Protein AF-A0A212C9Z6-F1 (afdb_monomer_lite)

Structure (mmCIF, N/CA/C/O backbone):
data_AF-A0A212C9Z6-F1
#
_entry.id   AF-A0A212C9Z6-F1
#
loop_
_atom_site.group_PDB
_atom_site.id
_atom_site.type_symbol
_atom_site.label_atom_id
_atom_site.label_alt_id
_atom_site.label_comp_id
_atom_site.label_asym_id
_atom_site.label_entity_id
_atom_site.label_seq_id
_atom_site.pdbx_PDB_ins_code
_atom_site.Cartn_x
_atom_site.Cartn_y
_atom_site.Cartn_z
_atom_site.occupancy
_atom_site.B_iso_or_equiv
_atom_site.auth_seq_id
_atom_site.auth_comp_id
_atom_site.auth_asym_id
_atom_site.auth_atom_id
_atom_site.pdbx_PDB_model_num
ATOM 1 N N . LEU A 1 1 ? 1.674 -27.311 -41.960 1.00 79.38 1 LEU A N 1
ATOM 2 C CA . LEU A 1 1 ? 1.313 -26.179 -42.839 1.00 79.38 1 LEU A CA 1
ATOM 3 C C . LEU A 1 1 ? 2.500 -25.799 -43.716 1.00 79.38 1 LEU A C 1
ATOM 5 O O . LEU A 1 1 ? 2.508 -26.236 -44.848 1.00 79.38 1 LEU A O 1
ATOM 9 N N . PHE A 1 2 ? 3.551 -25.165 -43.185 1.00 82.62 2 PHE A N 1
ATOM 10 C CA . PHE A 1 2 ? 4.764 -24.828 -43.956 1.00 82.62 2 PHE A CA 1
ATOM 11 C C . PHE A 1 2 ? 5.409 -26.027 -44.677 1.00 82.62 2 PHE A C 1
ATOM 13 O O . PHE A 1 2 ? 5.667 -25.944 -45.867 1.00 82.62 2 PHE A O 1
ATOM 20 N N . VAL A 1 3 ? 5.537 -27.182 -44.009 1.00 85.12 3 VAL A N 1
ATOM 21 C CA . VAL A 1 3 ? 6.020 -28.428 -44.647 1.00 85.12 3 VAL A CA 1
ATOM 22 C C . VAL A 1 3 ? 5.117 -28.894 -45.799 1.00 85.12 3 VAL A C 1
ATOM 24 O O . VAL A 1 3 ? 5.617 -29.392 -46.799 1.00 85.12 3 VAL A O 1
ATOM 27 N N . LYS A 1 4 ? 3.792 -28.720 -45.669 1.00 84.00 4 LYS A N 1
ATOM 28 C CA . LYS A 1 4 ? 2.807 -29.126 -46.688 1.00 84.00 4 LYS A CA 1
ATOM 29 C C . LYS A 1 4 ? 2.901 -28.240 -47.935 1.00 84.00 4 LYS A C 1
ATOM 31 O O . LYS A 1 4 ? 2.765 -28.744 -49.035 1.00 84.00 4 LYS A O 1
ATOM 36 N N . GLU A 1 5 ? 3.180 -26.954 -47.741 1.00 85.06 5 GLU A N 1
ATOM 37 C CA . GLU A 1 5 ? 3.330 -25.957 -48.808 1.00 85.06 5 GLU A CA 1
ATOM 38 C C . GLU A 1 5 ? 4.800 -25.782 -49.249 1.00 85.06 5 GLU A C 1
ATOM 40 O O . GLU A 1 5 ? 5.155 -24.780 -49.859 1.00 85.06 5 GLU A O 1
ATOM 45 N N . HIS A 1 6 ? 5.677 -26.741 -48.920 1.00 88.75 6 HIS A N 1
ATOM 46 C CA . HIS A 1 6 ? 7.094 -26.755 -49.314 1.00 88.75 6 HIS A CA 1
ATOM 47 C C . HIS A 1 6 ? 7.888 -25.488 -48.939 1.00 88.75 6 HIS A C 1
ATOM 49 O O . HIS A 1 6 ? 8.771 -25.037 -49.669 1.00 88.75 6 HIS A O 1
ATOM 55 N N . HIS A 1 7 ? 7.605 -24.921 -47.767 1.00 84.19 7 HIS A N 1
ATOM 56 C CA . HIS A 1 7 ? 8.342 -23.793 -47.206 1.00 84.19 7 HIS A CA 1
ATOM 57 C C . HIS A 1 7 ? 9.108 -24.204 -45.949 1.00 84.19 7 HIS A C 1
ATOM 59 O O . HIS A 1 7 ? 8.575 -24.886 -45.069 1.00 84.19 7 HIS A O 1
ATOM 65 N N . GLU A 1 8 ? 10.358 -23.752 -45.831 1.00 84.19 8 GLU A N 1
ATOM 66 C CA . GLU A 1 8 ? 11.135 -23.963 -44.614 1.00 84.19 8 GLU A CA 1
ATOM 67 C C . GLU A 1 8 ? 10.661 -23.014 -43.513 1.00 84.19 8 GLU A C 1
ATOM 69 O O . GLU A 1 8 ? 10.331 -21.856 -43.774 1.00 84.19 8 GLU A O 1
ATOM 74 N N . LEU A 1 9 ? 10.655 -23.491 -42.270 1.00 85.56 9 LEU A N 1
ATOM 75 C CA . LEU A 1 9 ? 10.367 -22.692 -41.083 1.00 85.56 9 LEU A CA 1
ATOM 76 C C . LEU A 1 9 ? 11.365 -23.075 -39.991 1.00 85.56 9 LEU A C 1
ATOM 78 O O . LEU A 1 9 ? 11.493 -24.253 -39.658 1.00 85.56 9 LEU A O 1
ATOM 82 N N . ARG A 1 10 ? 12.073 -22.093 -39.435 1.00 83.12 10 ARG A N 1
ATOM 83 C CA . ARG A 1 10 ? 13.095 -22.302 -38.400 1.00 83.12 10 ARG A CA 1
ATOM 84 C C . ARG A 1 10 ? 12.921 -21.299 -37.267 1.00 83.12 10 ARG A C 1
ATOM 86 O O . ARG A 1 10 ? 12.454 -20.189 -37.501 1.00 83.12 10 ARG A O 1
ATOM 93 N N . ILE A 1 11 ? 13.321 -21.678 -36.056 1.00 82.56 11 ILE A N 1
ATOM 94 C CA . ILE A 1 11 ? 13.459 -20.730 -34.942 1.00 82.56 11 ILE A CA 1
ATOM 95 C C . ILE A 1 11 ? 14.662 -19.830 -35.239 1.00 82.56 11 ILE A C 1
ATOM 97 O O . ILE A 1 11 ? 15.702 -20.313 -35.689 1.00 82.56 11 ILE A O 1
ATOM 101 N N . ALA A 1 12 ? 14.516 -18.530 -35.005 1.00 79.94 12 ALA A N 1
ATOM 102 C CA . ALA A 1 12 ? 15.535 -17.529 -35.281 1.00 79.94 12 ALA A CA 1
ATOM 103 C C . ALA A 1 12 ? 15.715 -16.559 -34.101 1.00 79.94 12 ALA A C 1
ATOM 105 O O . ALA A 1 12 ? 14.942 -16.549 -33.144 1.00 79.94 12 ALA A O 1
ATOM 106 N N . GLY A 1 13 ? 16.766 -15.741 -34.166 1.00 80.94 13 GLY A N 1
ATOM 107 C CA . GLY A 1 13 ? 16.981 -14.641 -33.226 1.00 80.94 13 GLY A CA 1
ATOM 108 C C . GLY A 1 13 ? 17.318 -15.077 -31.796 1.00 80.94 13 GLY A C 1
ATOM 109 O O . GLY A 1 13 ? 18.009 -16.074 -31.570 1.00 80.94 13 GLY A O 1
ATOM 110 N N . GLY A 1 14 ? 16.854 -14.286 -30.823 1.00 75.81 14 GLY A N 1
ATOM 111 C CA . GLY A 1 14 ? 17.157 -14.471 -29.398 1.00 75.81 14 GLY A CA 1
ATOM 112 C C . GLY A 1 14 ? 16.703 -15.822 -28.844 1.00 75.81 14 GLY A C 1
ATOM 113 O O . GLY A 1 14 ? 17.389 -16.384 -27.996 1.00 75.81 14 GLY A O 1
ATOM 114 N N . ALA A 1 15 ? 15.636 -16.400 -29.399 1.00 77.81 15 ALA A N 1
ATOM 115 C CA . ALA A 1 15 ? 15.118 -17.694 -28.968 1.00 77.81 15 ALA A CA 1
ATOM 116 C C . ALA A 1 15 ? 16.126 -18.840 -29.155 1.00 77.81 15 ALA A C 1
ATOM 118 O O . ALA A 1 15 ? 16.211 -19.723 -28.307 1.00 77.81 15 ALA A O 1
ATOM 119 N N . VAL A 1 16 ? 16.937 -18.814 -30.221 1.00 80.12 16 VAL A N 1
ATOM 120 C CA . VAL A 1 16 ? 17.990 -19.825 -30.434 1.00 80.12 16 VAL A CA 1
ATOM 121 C C . VAL A 1 16 ? 19.071 -19.707 -29.361 1.00 80.12 16 VAL A C 1
ATOM 123 O O . VAL A 1 16 ? 19.493 -20.713 -28.796 1.00 80.12 16 VAL A O 1
ATOM 126 N N . ARG A 1 17 ? 19.494 -18.477 -29.045 1.00 83.38 17 ARG A N 1
ATOM 127 C CA . ARG A 1 17 ? 20.479 -18.208 -27.986 1.00 83.38 17 ARG A CA 1
ATOM 128 C C . ARG A 1 17 ? 19.970 -18.681 -26.625 1.00 83.38 17 ARG A C 1
ATOM 130 O O . ARG A 1 17 ? 20.728 -19.304 -25.883 1.00 83.38 17 ARG A O 1
ATOM 137 N N . ASP A 1 18 ? 18.714 -18.388 -26.305 1.00 79.00 18 ASP A N 1
ATOM 138 C CA . ASP A 1 18 ? 18.126 -18.735 -25.011 1.00 79.00 18 ASP A CA 1
ATOM 139 C C . ASP A 1 18 ? 18.021 -20.265 -24.863 1.00 79.00 18 ASP A C 1
ATOM 141 O O . ASP A 1 18 ? 18.494 -20.811 -23.866 1.00 79.00 18 ASP A O 1
ATOM 145 N N . LEU A 1 19 ? 17.559 -20.973 -25.905 1.00 81.38 19 LEU A N 1
ATOM 146 C CA . LEU A 1 19 ? 17.517 -22.443 -25.934 1.00 81.38 19 LEU A CA 1
ATOM 147 C C . LEU A 1 19 ? 18.904 -23.083 -25.784 1.00 81.38 19 LEU A C 1
ATOM 149 O O . LEU A 1 19 ? 19.056 -24.038 -25.024 1.00 81.38 19 LEU A O 1
ATOM 153 N N . LEU A 1 20 ? 19.927 -22.546 -26.459 1.00 82.00 20 LEU A N 1
ATOM 154 C CA . LEU A 1 20 ? 21.315 -23.008 -26.310 1.00 82.00 20 LEU A CA 1
ATOM 155 C C . LEU A 1 20 ? 21.873 -22.766 -24.901 1.00 82.00 20 LEU A C 1
ATOM 157 O O . LEU A 1 20 ? 22.771 -23.481 -24.466 1.00 82.00 20 LEU A O 1
ATOM 161 N N . SER A 1 21 ? 21.332 -21.781 -24.187 1.00 82.44 21 SER A N 1
ATOM 162 C CA . SER A 1 21 ? 21.702 -21.463 -22.805 1.00 82.44 21 SER A CA 1
ATOM 163 C C . SER A 1 21 ? 20.867 -22.241 -21.776 1.00 82.44 21 SER A C 1
ATOM 165 O O . SER A 1 21 ? 20.979 -21.977 -20.582 1.00 82.44 21 SER A O 1
ATOM 167 N N . GLY A 1 22 ? 20.005 -23.169 -22.215 1.00 82.06 22 GLY A N 1
ATOM 168 C CA . GLY A 1 22 ? 19.088 -23.913 -21.344 1.00 82.06 22 GLY A CA 1
ATOM 169 C C . GLY A 1 22 ? 17.952 -23.065 -20.757 1.00 82.06 22 GLY A C 1
ATOM 170 O O . GLY A 1 22 ? 17.267 -23.509 -19.838 1.00 82.06 22 GLY A O 1
ATOM 171 N N . VAL A 1 23 ? 17.736 -21.851 -21.273 1.00 83.94 23 VAL A N 1
ATOM 172 C CA . VAL A 1 23 ? 16.695 -20.923 -20.820 1.00 83.94 23 VAL A CA 1
ATOM 173 C C . VAL A 1 23 ? 15.495 -21.012 -21.758 1.00 83.94 23 VAL A C 1
ATOM 175 O O . VAL A 1 23 ? 15.618 -20.957 -22.980 1.00 83.94 23 VAL A O 1
ATOM 178 N N . LYS A 1 24 ? 14.296 -21.134 -21.184 1.00 83.50 24 LYS A N 1
ATOM 179 C CA . LYS A 1 24 ? 13.046 -21.125 -21.949 1.00 83.50 24 LYS A CA 1
ATOM 180 C C . LYS A 1 24 ? 12.792 -19.709 -22.505 1.00 83.50 24 LYS A C 1
ATOM 182 O O . LYS A 1 24 ? 12.665 -18.788 -21.697 1.00 83.50 24 LYS A O 1
ATOM 187 N N . PRO A 1 25 ? 12.691 -19.514 -23.833 1.00 79.50 25 PRO A N 1
ATOM 188 C CA . PRO A 1 25 ? 12.489 -18.189 -24.416 1.00 79.50 25 PRO A CA 1
ATOM 189 C C . PRO A 1 25 ? 11.098 -17.635 -24.087 1.00 79.50 25 PRO A C 1
ATOM 191 O O . PRO A 1 25 ? 10.117 -18.383 -24.053 1.00 79.50 25 PRO A O 1
ATOM 194 N N . GLN A 1 26 ? 11.022 -16.323 -23.852 1.00 74.81 26 GLN A N 1
ATOM 195 C CA . GLN A 1 26 ? 9.754 -15.617 -23.613 1.00 74.81 26 GLN A CA 1
ATOM 196 C C . GLN A 1 26 ? 9.024 -15.322 -24.927 1.00 74.81 26 GLN A C 1
ATOM 198 O O . GLN A 1 26 ? 7.830 -15.589 -25.032 1.00 74.81 26 GLN A O 1
ATOM 203 N N . ASP A 1 27 ? 9.771 -14.873 -25.939 1.00 74.75 27 ASP A N 1
ATOM 204 C CA . ASP A 1 27 ? 9.290 -14.632 -27.297 1.00 74.75 27 ASP A CA 1
ATOM 205 C C . ASP A 1 27 ? 10.050 -15.532 -28.278 1.00 74.75 27 ASP A C 1
ATOM 207 O O . ASP A 1 27 ? 11.276 -15.657 -28.208 1.00 74.75 27 ASP A O 1
ATOM 211 N N . VAL A 1 28 ? 9.324 -16.180 -29.194 1.00 77.25 28 VAL A N 1
ATOM 212 C CA . VAL A 1 28 ? 9.910 -17.063 -30.211 1.00 77.25 28 VAL A CA 1
ATOM 213 C C . VAL A 1 28 ? 9.705 -16.458 -31.591 1.00 77.25 28 VAL A C 1
ATOM 215 O O . VAL A 1 28 ? 8.588 -16.425 -32.109 1.00 77.25 28 VAL A O 1
ATOM 218 N N . ASP A 1 29 ? 10.807 -16.020 -32.194 1.00 80.50 29 ASP A N 1
ATOM 219 C CA . ASP A 1 29 ? 10.830 -15.566 -33.578 1.00 80.50 29 ASP A CA 1
ATOM 220 C C . ASP A 1 29 ? 11.045 -16.746 -34.524 1.00 80.50 29 ASP A C 1
ATOM 222 O O . ASP A 1 29 ? 11.888 -17.620 -34.292 1.00 80.50 29 ASP A O 1
ATOM 226 N N . PHE A 1 30 ? 10.307 -16.745 -35.632 1.00 82.38 30 PHE A N 1
ATOM 227 C CA . PHE A 1 30 ? 10.459 -17.729 -36.692 1.00 82.38 30 PHE A CA 1
ATOM 228 C C . PHE A 1 30 ? 10.920 -17.061 -37.986 1.00 82.38 30 PHE A C 1
ATOM 230 O O . PHE A 1 30 ? 10.441 -15.991 -38.360 1.00 82.38 30 PHE A O 1
ATOM 237 N N . ALA A 1 31 ? 11.819 -17.720 -38.706 1.00 83.12 31 ALA A N 1
ATOM 238 C CA . ALA A 1 31 ? 12.219 -17.347 -40.056 1.00 83.12 31 ALA A CA 1
ATOM 239 C C . ALA A 1 31 ? 11.675 -18.371 -41.053 1.00 83.12 31 ALA A C 1
ATOM 241 O O . ALA A 1 31 ? 11.704 -19.576 -40.788 1.00 83.12 31 ALA A O 1
ATOM 242 N N . THR A 1 32 ? 11.187 -17.899 -42.198 1.00 85.06 32 THR A N 1
ATOM 243 C CA . THR A 1 32 ? 10.676 -18.764 -43.266 1.00 85.06 32 THR A CA 1
ATOM 244 C C . THR A 1 32 ? 11.109 -18.292 -44.645 1.00 85.06 32 THR A C 1
ATOM 246 O O . THR A 1 32 ? 11.372 -17.109 -44.859 1.00 85.06 32 THR A O 1
ATOM 249 N N . THR A 1 33 ? 11.165 -19.234 -45.586 1.00 84.25 33 THR A N 1
ATOM 250 C CA . THR A 1 33 ? 11.351 -18.956 -47.015 1.00 84.25 33 THR A CA 1
ATOM 251 C C . THR A 1 33 ? 10.081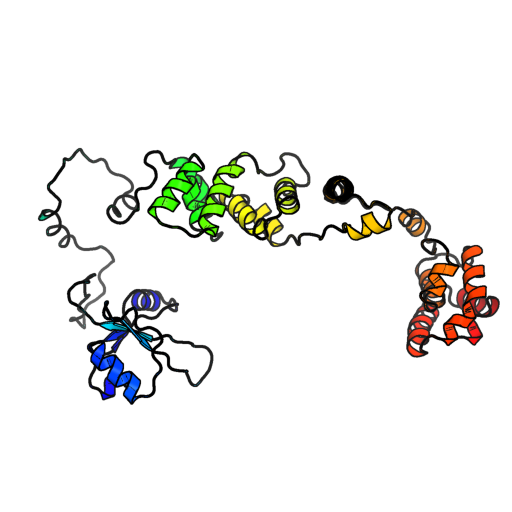 -18.419 -47.682 1.00 84.25 33 THR A C 1
ATOM 253 O O . THR A 1 33 ? 10.158 -17.911 -48.796 1.00 84.25 33 THR A O 1
ATOM 256 N N . ALA A 1 34 ? 8.913 -18.529 -47.038 1.00 81.75 34 ALA A N 1
ATOM 257 C CA . ALA A 1 34 ? 7.656 -18.004 -47.563 1.00 81.75 34 ALA A CA 1
ATOM 258 C C . ALA A 1 34 ? 7.633 -16.466 -47.529 1.00 81.75 34 ALA A C 1
ATOM 260 O O . ALA A 1 34 ? 7.920 -15.848 -46.503 1.00 81.75 34 ALA A O 1
ATOM 261 N N . THR A 1 35 ? 7.237 -15.832 -48.633 1.00 82.25 35 THR A N 1
ATOM 262 C CA . THR A 1 35 ? 7.016 -14.376 -48.694 1.00 82.25 35 THR A CA 1
ATOM 263 C C . THR A 1 35 ? 5.783 -13.958 -47.874 1.00 82.25 35 THR A C 1
ATOM 265 O O . THR A 1 35 ? 4.932 -14.797 -47.570 1.00 82.25 35 THR A O 1
ATOM 268 N N . PRO A 1 36 ? 5.600 -12.665 -47.533 1.00 82.94 36 PRO A N 1
ATOM 269 C CA . PRO A 1 36 ? 4.444 -12.224 -46.750 1.00 82.94 36 PRO A CA 1
ATOM 270 C C . PRO A 1 36 ? 3.109 -12.487 -47.455 1.00 82.94 36 PRO A C 1
ATOM 272 O O . PRO A 1 36 ? 2.127 -12.811 -46.792 1.00 82.94 36 PRO A O 1
ATOM 275 N N . ALA A 1 37 ? 3.082 -12.401 -48.790 1.00 83.94 37 ALA A N 1
ATOM 276 C CA . ALA A 1 37 ? 1.912 -12.737 -49.599 1.00 83.94 37 ALA A CA 1
ATOM 277 C C . ALA A 1 37 ? 1.575 -14.235 -49.504 1.00 83.94 37 ALA A C 1
ATOM 279 O O . ALA A 1 37 ? 0.451 -14.584 -49.152 1.00 83.94 37 ALA A O 1
ATOM 280 N N . GLN A 1 38 ? 2.572 -15.108 -49.689 1.00 85.50 38 GLN A N 1
ATOM 281 C CA . GLN A 1 38 ? 2.404 -16.561 -49.555 1.00 85.50 38 GLN A CA 1
ATOM 282 C C . GLN A 1 38 ? 1.967 -16.956 -48.142 1.00 85.50 38 GLN A C 1
ATOM 284 O O . GLN A 1 38 ? 1.059 -17.763 -47.981 1.00 85.50 38 GLN A O 1
ATOM 289 N N . MET A 1 39 ? 2.554 -16.352 -47.104 1.00 84.12 39 MET A N 1
ATOM 290 C CA . MET A 1 39 ? 2.146 -16.593 -45.717 1.00 84.12 39 MET A CA 1
ATOM 291 C C . MET A 1 39 ? 0.684 -16.208 -45.470 1.00 84.12 39 MET A C 1
ATOM 293 O O . MET A 1 39 ? -0.022 -16.936 -44.778 1.00 84.12 39 MET A O 1
ATOM 297 N N . LYS A 1 40 ? 0.205 -15.093 -46.035 1.00 85.12 40 LYS A N 1
ATOM 298 C CA . LYS A 1 40 ? -1.202 -14.685 -45.906 1.00 85.12 40 LYS A CA 1
ATOM 299 C C . LYS A 1 40 ? -2.149 -15.695 -46.534 1.00 85.12 40 LYS A C 1
ATOM 301 O O . LYS A 1 40 ? -3.100 -16.097 -45.872 1.00 85.12 40 LYS A O 1
ATOM 306 N N . GLU A 1 41 ? -1.884 -16.109 -47.767 1.00 87.19 41 GLU A N 1
ATOM 307 C CA . GLU A 1 41 ? -2.693 -17.114 -48.467 1.00 87.19 41 GLU A CA 1
ATOM 308 C C . GLU A 1 41 ? -2.690 -18.448 -47.711 1.00 87.19 41 GLU A C 1
ATOM 310 O O . GLU A 1 41 ? -3.736 -19.056 -47.478 1.00 87.19 41 GLU A O 1
ATOM 315 N N . LEU A 1 42 ? -1.518 -18.859 -47.231 1.00 86.56 42 LEU A N 1
ATOM 316 C CA . LEU A 1 42 ? -1.307 -20.071 -46.448 1.00 86.56 42 LEU A CA 1
ATOM 317 C C . LEU A 1 42 ? -2.056 -20.038 -45.105 1.00 86.56 42 LEU A C 1
ATOM 319 O O . LEU A 1 42 ? -2.660 -21.033 -44.709 1.00 86.56 42 LEU A O 1
ATOM 323 N N . PHE A 1 43 ? -2.074 -18.904 -44.401 1.00 86.75 43 PHE A N 1
ATOM 324 C CA . PHE A 1 43 ? -2.832 -18.774 -43.154 1.00 86.75 43 PHE A CA 1
ATOM 325 C C . PHE A 1 43 ? -4.339 -18.633 -43.392 1.00 86.75 43 PHE A C 1
ATOM 327 O O . PHE A 1 43 ? -5.117 -19.228 -42.649 1.00 86.75 43 PHE A O 1
ATOM 334 N N . GLN A 1 44 ? -4.765 -17.915 -44.434 1.00 85.75 44 GLN A N 1
ATOM 335 C CA . GLN A 1 44 ? -6.179 -17.769 -44.796 1.00 85.75 44 GLN A CA 1
ATOM 336 C C . GLN A 1 44 ? -6.798 -19.100 -45.230 1.00 85.75 44 GLN A C 1
ATOM 338 O O . GLN A 1 44 ? -7.853 -19.473 -44.721 1.00 85.75 44 GLN A O 1
ATOM 343 N N . SER A 1 45 ? -6.121 -19.846 -46.108 1.00 84.62 45 SER A N 1
ATOM 344 C CA . SER A 1 45 ? -6.563 -21.174 -46.560 1.00 84.62 45 SER A CA 1
ATOM 345 C C . SER A 1 45 ? -6.634 -22.192 -45.418 1.00 84.62 45 SER A C 1
ATOM 347 O O . SER A 1 45 ? -7.475 -23.087 -45.434 1.00 84.62 45 SER A O 1
ATOM 349 N N . ALA A 1 46 ? -5.800 -22.026 -44.390 1.00 82.94 46 ALA A N 1
ATOM 350 C CA . ALA A 1 46 ? -5.817 -22.848 -43.186 1.00 82.94 46 ALA A CA 1
ATOM 351 C C . ALA A 1 46 ? -6.802 -22.367 -42.102 1.00 82.94 46 ALA A C 1
ATOM 353 O O . ALA A 1 46 ? -6.847 -22.969 -41.029 1.00 82.94 46 ALA A O 1
ATOM 354 N N . GLY A 1 47 ? -7.550 -21.280 -42.331 1.00 82.06 47 GLY A N 1
ATOM 355 C CA . GLY A 1 47 ? -8.459 -20.698 -41.336 1.00 82.06 47 GLY A CA 1
ATOM 356 C C . GLY A 1 47 ? -7.752 -20.113 -40.104 1.00 82.06 47 GLY A C 1
ATOM 357 O O . GLY A 1 47 ? -8.353 -19.991 -39.039 1.00 82.06 47 GLY A O 1
ATOM 358 N N . ILE A 1 48 ? -6.467 -19.767 -40.217 1.00 83.06 48 ILE A N 1
ATOM 359 C CA . ILE A 1 48 ? -5.646 -19.246 -39.119 1.00 83.06 48 ILE A CA 1
ATOM 360 C C . ILE A 1 48 ? -5.760 -17.721 -39.069 1.00 83.06 48 ILE A C 1
ATOM 362 O O . ILE A 1 48 ? -5.506 -17.012 -40.043 1.00 83.06 48 ILE A O 1
ATOM 366 N N . ARG A 1 49 ? -6.106 -17.193 -37.892 1.00 79.94 49 ARG A N 1
ATOM 367 C CA . ARG A 1 49 ? -6.284 -15.753 -37.681 1.00 79.94 49 ARG A CA 1
ATOM 368 C C . ARG A 1 49 ? -4.936 -15.030 -37.631 1.00 79.94 49 ARG A C 1
ATOM 370 O O . ARG A 1 49 ? -4.067 -15.392 -36.846 1.00 79.94 49 ARG A O 1
ATOM 377 N N . MET A 1 50 ? -4.788 -13.944 -38.385 1.00 81.81 50 MET A N 1
ATOM 378 C CA . MET A 1 50 ? -3.618 -13.051 -38.326 1.00 81.81 50 MET A CA 1
ATOM 379 C C . MET A 1 50 ? -3.907 -11.825 -37.439 1.00 81.81 50 MET A C 1
ATOM 381 O O . MET A 1 50 ? -5.029 -11.319 -37.453 1.00 81.81 50 MET A O 1
ATOM 385 N N . ILE A 1 51 ? -2.933 -11.362 -36.636 1.00 69.56 51 ILE A N 1
ATOM 386 C CA . ILE A 1 51 ? -3.161 -10.337 -35.587 1.00 69.56 51 ILE A CA 1
ATOM 387 C C . ILE A 1 51 ? -2.720 -8.917 -35.993 1.00 69.56 51 ILE A C 1
ATOM 389 O O . ILE A 1 51 ? -3.199 -7.951 -35.404 1.00 69.56 51 ILE A O 1
ATOM 393 N N . ASN A 1 52 ? -1.852 -8.714 -36.991 1.00 64.12 52 ASN A N 1
ATOM 394 C CA . ASN A 1 52 ? -1.373 -7.355 -37.279 1.00 64.12 52 ASN A CA 1
ATOM 395 C C . ASN A 1 52 ? -0.829 -7.180 -38.707 1.00 64.12 52 ASN A C 1
ATOM 397 O O . ASN A 1 52 ? 0.080 -7.898 -39.106 1.00 64.12 52 ASN A O 1
ATOM 401 N N . ASN A 1 53 ? -1.316 -6.172 -39.444 1.00 60.28 53 ASN A N 1
ATOM 402 C CA . ASN A 1 53 ? -0.862 -5.865 -40.815 1.00 60.28 53 ASN A CA 1
ATOM 403 C C . ASN A 1 53 ? 0.235 -4.779 -40.870 1.00 60.28 53 ASN A C 1
ATOM 405 O O . ASN A 1 53 ? 0.739 -4.458 -41.942 1.00 60.28 53 ASN A O 1
ATOM 409 N N . LYS A 1 54 ? 0.626 -4.181 -39.732 1.00 60.81 54 LYS A N 1
ATOM 410 C CA . LYS A 1 54 ? 1.641 -3.106 -39.710 1.00 60.81 54 LYS A CA 1
ATOM 411 C C . LYS A 1 54 ? 3.073 -3.608 -39.946 1.00 60.81 54 LYS A C 1
ATOM 413 O O . LYS A 1 54 ? 3.884 -2.863 -40.488 1.00 60.81 54 LYS A O 1
ATOM 418 N N . GLY A 1 55 ? 3.376 -4.854 -39.568 1.00 60.34 55 GLY A N 1
ATOM 419 C CA . GLY A 1 55 ? 4.701 -5.474 -39.732 1.00 60.34 55 GLY A CA 1
ATOM 420 C C . GLY A 1 55 ? 5.004 -5.974 -41.148 1.00 60.34 55 GLY A C 1
ATOM 421 O O . GLY A 1 55 ? 6.159 -6.241 -41.470 1.00 60.34 55 GLY A O 1
ATOM 422 N N . GLU A 1 56 ? 3.995 -6.043 -42.017 1.00 63.75 56 GLU A N 1
ATOM 423 C CA . GLU A 1 56 ? 4.112 -6.601 -43.368 1.00 63.75 56 GLU A CA 1
ATOM 424 C C . GLU A 1 56 ? 5.123 -5.845 -44.236 1.00 63.75 56 GLU A C 1
ATOM 426 O O . GLU A 1 56 ? 5.913 -6.459 -44.949 1.00 63.75 56 GLU A O 1
ATOM 431 N N . LYS A 1 57 ? 5.165 -4.511 -44.110 1.00 63.72 57 LYS A N 1
ATOM 432 C CA . LYS A 1 57 ? 6.134 -3.654 -44.817 1.00 63.72 57 LYS A CA 1
ATOM 433 C C . LYS A 1 57 ? 7.589 -3.977 -44.466 1.00 63.72 57 LYS A C 1
ATOM 435 O O . LYS A 1 57 ? 8.495 -3.587 -45.193 1.00 63.72 57 LYS A O 1
ATOM 440 N N . HIS A 1 58 ? 7.807 -4.667 -43.349 1.00 67.69 58 HIS A N 1
ATOM 441 C CA . HIS A 1 58 ? 9.114 -5.103 -42.870 1.00 67.69 58 HIS A CA 1
ATOM 442 C C . HIS A 1 58 ? 9.321 -6.617 -43.016 1.00 67.69 58 HIS A C 1
ATOM 444 O O . HIS A 1 58 ? 10.301 -7.140 -42.493 1.00 67.69 58 HIS A O 1
ATOM 450 N N . GLY A 1 59 ? 8.426 -7.311 -43.731 1.00 69.88 59 GLY A N 1
ATOM 451 C CA . GLY A 1 59 ? 8.510 -8.749 -43.971 1.00 69.88 59 GLY A CA 1
ATOM 452 C C . GLY A 1 59 ? 8.009 -9.614 -42.815 1.00 69.88 59 GLY A C 1
ATOM 453 O O . GLY A 1 59 ? 8.367 -10.787 -42.771 1.00 69.88 59 GLY A O 1
ATOM 454 N N . THR A 1 60 ? 7.206 -9.070 -41.891 1.00 74.69 60 THR A N 1
ATOM 455 C CA . THR A 1 60 ? 6.703 -9.808 -40.721 1.00 74.69 60 THR A CA 1
ATOM 456 C C . THR A 1 60 ? 5.205 -10.090 -40.820 1.00 74.69 60 THR A C 1
ATOM 458 O O . THR A 1 60 ? 4.415 -9.160 -40.992 1.00 74.69 60 THR A O 1
ATOM 461 N N . ILE A 1 61 ? 4.803 -11.350 -40.628 1.00 79.50 61 ILE A N 1
ATOM 462 C CA . ILE A 1 61 ? 3.399 -11.759 -40.457 1.00 79.50 61 ILE A CA 1
ATOM 463 C C . ILE A 1 61 ? 3.225 -12.400 -39.080 1.00 79.50 61 ILE A C 1
ATOM 465 O O . ILE A 1 61 ? 3.984 -13.292 -38.706 1.00 79.50 61 ILE A O 1
ATOM 469 N N . THR A 1 62 ? 2.212 -11.953 -38.331 1.00 81.56 62 THR A N 1
ATOM 470 C CA . THR A 1 62 ? 1.870 -12.524 -37.020 1.00 81.56 62 THR A CA 1
ATOM 471 C C . THR A 1 62 ? 0.587 -13.343 -37.101 1.00 81.56 62 THR A C 1
ATOM 473 O O . THR A 1 62 ? -0.484 -12.786 -37.361 1.00 81.56 62 THR A O 1
ATOM 476 N N . ALA A 1 63 ? 0.681 -14.644 -36.832 1.00 78.81 63 ALA A N 1
ATOM 477 C CA . ALA A 1 63 ? -0.440 -15.581 -36.840 1.00 78.81 63 ALA A CA 1
ATOM 478 C C . ALA A 1 63 ? -0.781 -16.076 -35.424 1.00 78.81 63 ALA A C 1
ATOM 480 O O . ALA A 1 63 ? 0.097 -16.263 -34.580 1.00 78.81 63 ALA A O 1
ATOM 481 N N . ARG A 1 64 ? -2.074 -16.303 -35.167 1.00 77.25 64 ARG A N 1
ATOM 482 C CA . ARG A 1 64 ? -2.608 -16.879 -33.929 1.00 77.25 64 ARG A CA 1
ATOM 483 C C . ARG A 1 64 ? -3.227 -18.229 -34.226 1.00 77.25 64 ARG A C 1
ATOM 485 O O . ARG A 1 64 ? -4.185 -18.316 -34.992 1.00 77.25 64 ARG A O 1
ATOM 492 N N . ARG A 1 65 ? -2.740 -19.257 -33.545 1.00 69.69 65 ARG A N 1
ATOM 493 C CA . ARG A 1 65 ? -3.387 -20.564 -33.496 1.00 69.69 65 ARG A CA 1
ATOM 494 C C . ARG A 1 65 ? -3.659 -20.902 -32.037 1.00 69.69 65 ARG A C 1
ATOM 496 O O . ARG A 1 65 ? -2.772 -20.748 -31.204 1.00 69.69 65 ARG A O 1
ATOM 503 N N . GLU A 1 66 ? -4.882 -21.312 -31.724 1.00 56.22 66 GLU A N 1
ATOM 504 C CA . GLU A 1 66 ? -5.196 -21.839 -30.396 1.00 56.22 66 GLU A CA 1
ATOM 505 C C . GLU A 1 66 ? -4.581 -23.236 -30.270 1.00 56.22 66 GLU A C 1
ATOM 507 O O . GLU A 1 66 ? -4.725 -24.071 -31.168 1.00 56.22 66 GLU A O 1
ATOM 512 N N . ALA A 1 67 ? -3.815 -23.459 -29.204 1.00 49.53 67 ALA A N 1
ATOM 513 C CA . ALA A 1 67 ? -3.267 -24.770 -28.898 1.00 49.53 67 ALA A CA 1
ATOM 514 C C . ALA A 1 67 ? -4.357 -25.627 -28.240 1.00 49.53 67 ALA A C 1
ATOM 516 O O . ALA A 1 67 ? -5.006 -25.185 -27.292 1.00 49.53 67 ALA A O 1
ATOM 517 N N . VAL A 1 68 ? -4.538 -26.847 -28.745 1.00 40.22 68 VAL A N 1
ATOM 518 C CA . VAL A 1 68 ? -5.194 -27.925 -28.000 1.00 40.22 68 VAL A CA 1
ATOM 519 C C . VAL A 1 68 ? -4.140 -28.423 -27.009 1.00 40.22 68 VAL A C 1
ATOM 521 O O . VAL A 1 68 ? -3.025 -28.725 -27.426 1.00 40.22 68 VAL A O 1
ATOM 524 N N . ASP A 1 69 ? -4.492 -28.423 -25.726 1.00 28.59 69 ASP A N 1
ATOM 525 C CA . ASP A 1 69 ? -3.676 -28.743 -24.544 1.00 28.59 69 ASP A CA 1
ATOM 526 C C . ASP A 1 69 ? -2.821 -27.599 -23.952 1.00 28.59 69 ASP A C 1
ATOM 528 O O . ASP A 1 69 ? -1.719 -27.265 -24.377 1.00 28.59 69 ASP A O 1
ATOM 532 N N . THR A 1 70 ? -3.411 -27.006 -22.907 1.00 32.00 70 THR A N 1
ATOM 533 C CA . THR A 1 70 ? -2.846 -26.285 -21.751 1.00 32.00 70 THR A CA 1
ATOM 534 C C . THR A 1 70 ? -1.562 -25.451 -21.914 1.00 32.00 70 THR A C 1
ATOM 536 O O . THR A 1 70 ? -0.448 -25.952 -22.024 1.00 32.00 70 THR A O 1
ATOM 539 N N . SER A 1 71 ? -1.722 -24.145 -21.655 1.00 26.27 71 SER A N 1
ATOM 540 C CA . SER A 1 71 ? -0.701 -23.190 -21.172 1.00 26.27 71 SER A CA 1
ATOM 541 C C . SER A 1 71 ? 0.383 -22.697 -22.141 1.00 26.27 71 SER A C 1
ATOM 543 O O . SER A 1 71 ? 1.478 -22.340 -21.714 1.00 26.27 71 SER A O 1
ATOM 545 N N . PHE A 1 72 ? 0.062 -22.549 -23.429 1.00 26.50 72 PHE A N 1
ATOM 546 C CA . PHE A 1 72 ? 0.895 -21.767 -24.348 1.00 26.50 72 PHE A CA 1
ATOM 547 C C . PHE A 1 72 ? 0.057 -20.963 -25.350 1.00 26.50 72 PHE A C 1
ATOM 549 O O . PHE A 1 72 ? -0.471 -21.492 -26.325 1.00 26.50 72 PHE A O 1
ATOM 556 N N . PHE A 1 73 ? -0.035 -19.649 -25.131 1.00 27.52 73 PHE A N 1
ATOM 557 C CA . PHE A 1 73 ? -0.431 -18.704 -26.174 1.00 27.52 73 PHE A CA 1
ATOM 558 C C . PHE A 1 73 ? 0.809 -18.372 -27.009 1.00 27.52 73 PHE A C 1
ATOM 560 O O . PHE A 1 73 ? 1.575 -17.484 -26.653 1.00 27.52 73 PHE A O 1
ATOM 567 N N . ALA A 1 74 ? 1.031 -19.091 -28.109 1.00 34.94 74 ALA A N 1
ATOM 568 C CA . ALA A 1 74 ? 2.099 -18.755 -29.046 1.00 34.94 74 ALA A CA 1
ATOM 569 C C . ALA A 1 74 ? 1.564 -17.787 -30.115 1.00 34.94 74 ALA A C 1
ATOM 571 O O . ALA A 1 74 ? 0.817 -18.178 -31.014 1.00 34.94 74 ALA A O 1
ATOM 572 N N . GLY A 1 75 ? 1.931 -16.508 -30.013 1.00 38.56 75 GLY A N 1
ATOM 573 C CA . GLY A 1 75 ? 1.891 -15.609 -31.163 1.00 38.56 75 GLY A CA 1
ATOM 574 C C . GLY A 1 75 ? 3.051 -15.972 -32.084 1.00 38.56 75 GLY A C 1
ATOM 575 O O . GLY A 1 75 ? 4.203 -15.811 -31.700 1.00 38.56 75 GLY A O 1
ATOM 576 N N . LEU A 1 76 ? 2.767 -16.501 -33.274 1.00 46.12 76 LEU A N 1
ATOM 577 C CA . LEU A 1 76 ? 3.815 -16.857 -34.227 1.00 46.12 76 LEU A CA 1
ATOM 578 C C . LEU A 1 76 ? 4.181 -15.597 -35.017 1.00 46.12 76 LEU A C 1
ATOM 580 O O . LEU A 1 76 ? 3.371 -15.136 -35.819 1.00 46.12 76 LEU A O 1
ATOM 584 N N . SER A 1 77 ? 5.358 -15.018 -34.774 1.00 45.91 77 SER A N 1
ATOM 585 C CA . SER A 1 77 ? 5.911 -13.928 -35.587 1.00 45.91 77 SER A CA 1
ATOM 586 C C . SER A 1 77 ? 6.889 -14.519 -36.602 1.00 45.91 77 SER A C 1
ATOM 588 O O . SER A 1 77 ? 7.951 -15.015 -36.225 1.00 45.91 77 SER A O 1
ATOM 590 N N . CYS A 1 78 ? 6.516 -14.514 -37.883 1.00 51.09 78 CYS A N 1
ATOM 591 C CA . CYS A 1 78 ? 7.363 -15.002 -38.970 1.00 51.09 78 CYS A CA 1
ATOM 592 C C . CYS A 1 78 ? 7.985 -13.831 -39.729 1.00 51.09 78 CYS A C 1
ATOM 594 O O . CYS A 1 78 ? 7.248 -12.992 -40.247 1.00 51.09 78 CYS A O 1
ATOM 596 N N . GLN A 1 79 ? 9.315 -13.797 -39.826 1.00 49.91 79 GLN A N 1
ATOM 597 C CA . GLN A 1 79 ? 10.074 -12.844 -40.639 1.00 49.91 79 GLN A CA 1
ATOM 598 C C . GLN A 1 79 ? 10.620 -13.503 -41.912 1.00 49.91 79 GLN A C 1
ATOM 600 O O . GLN A 1 79 ? 11.107 -14.636 -41.888 1.00 49.91 79 GLN A O 1
ATOM 605 N N . VAL A 1 80 ? 10.571 -12.770 -43.024 1.00 40.12 80 VAL A N 1
ATOM 606 C CA . VAL A 1 80 ? 11.196 -13.154 -44.300 1.00 40.12 80 VAL A CA 1
ATOM 607 C C . VAL A 1 80 ? 12.699 -12.896 -44.230 1.00 40.12 80 VAL A C 1
ATOM 609 O O . VAL A 1 80 ? 13.121 -11.800 -43.851 1.00 40.12 80 VAL A O 1
ATOM 612 N N . SER A 1 81 ? 13.523 -13.864 -44.642 1.00 38.34 81 SER A N 1
ATOM 613 C CA . SER A 1 81 ? 14.968 -13.643 -44.762 1.00 38.34 81 SER A CA 1
ATOM 614 C C . SER A 1 81 ? 15.277 -12.721 -45.950 1.00 38.34 81 SER A C 1
ATOM 616 O O . SER A 1 81 ? 15.425 -13.171 -47.083 1.00 38.34 81 SER A O 1
ATOM 618 N N . GLY A 1 82 ? 15.360 -11.414 -45.707 1.00 30.50 82 GLY A N 1
ATOM 619 C CA . GLY A 1 82 ? 15.974 -10.470 -46.641 1.00 30.50 82 GLY A CA 1
ATOM 620 C C . GLY A 1 82 ? 17.483 -10.383 -46.401 1.00 30.50 82 GLY A C 1
ATOM 621 O O . GLY A 1 82 ? 17.912 -10.279 -45.252 1.00 30.50 82 GLY A O 1
ATOM 622 N N . GLU A 1 83 ? 18.285 -10.358 -47.467 1.00 32.62 83 GLU A N 1
ATOM 623 C CA . GLU A 1 83 ? 19.761 -10.251 -47.447 1.00 32.62 83 GLU A CA 1
ATOM 624 C C . GLU A 1 83 ? 20.327 -9.041 -46.668 1.00 32.62 83 GLU A C 1
ATOM 626 O O . GLU A 1 83 ? 21.524 -8.978 -46.411 1.00 32.62 83 GLU A O 1
ATOM 631 N N . ASN A 1 84 ? 19.496 -8.102 -46.205 1.00 29.28 84 ASN A N 1
ATOM 632 C CA . ASN A 1 84 ? 19.936 -6.851 -45.578 1.00 29.28 84 ASN A CA 1
ATOM 633 C C . ASN A 1 84 ? 19.930 -6.821 -44.038 1.00 29.28 84 ASN A C 1
ATOM 635 O O . ASN A 1 84 ? 20.019 -5.745 -43.445 1.00 29.28 84 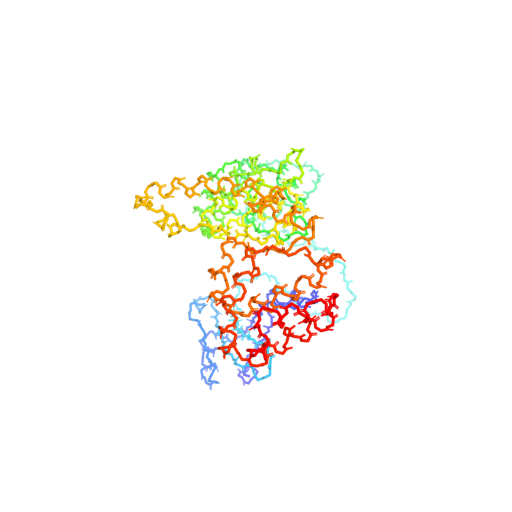ASN A O 1
ATOM 639 N N . ARG A 1 85 ? 19.876 -7.971 -43.354 1.00 28.12 85 ARG A N 1
ATOM 640 C CA . ARG A 1 85 ? 20.188 -8.056 -41.911 1.00 28.12 85 ARG A CA 1
ATOM 641 C C . ARG A 1 85 ? 21.036 -9.286 -41.585 1.00 28.12 85 ARG A C 1
ATOM 643 O O . ARG A 1 85 ? 20.625 -10.188 -40.866 1.00 28.12 85 ARG A O 1
ATOM 650 N N . VAL A 1 86 ? 22.261 -9.305 -42.104 1.00 26.53 86 VAL A N 1
ATOM 651 C CA . VAL A 1 86 ? 23.275 -10.290 -41.713 1.00 26.53 86 VAL A CA 1
ATOM 652 C C . VAL A 1 86 ? 23.956 -9.821 -40.421 1.00 26.53 86 VAL A C 1
ATOM 654 O O . VAL A 1 86 ? 25.026 -9.222 -40.444 1.00 26.53 86 VAL A O 1
ATOM 657 N N . HIS A 1 87 ? 23.363 -10.134 -39.267 1.00 27.44 87 HIS A N 1
ATOM 658 C CA . HIS A 1 87 ? 24.205 -10.609 -38.170 1.00 27.44 87 HIS A CA 1
ATOM 659 C C . HIS A 1 87 ? 24.534 -12.058 -38.518 1.00 27.44 87 HIS A C 1
ATOM 661 O O . HIS A 1 87 ? 23.705 -12.941 -38.341 1.00 27.44 87 HIS A O 1
ATOM 667 N N . THR A 1 88 ? 25.692 -12.220 -39.161 1.00 24.38 88 THR A N 1
ATOM 668 C CA . THR A 1 88 ? 26.405 -13.465 -39.480 1.00 24.38 88 THR A CA 1
ATOM 669 C C . THR A 1 88 ? 25.608 -14.752 -39.282 1.00 24.38 88 THR A C 1
ATOM 671 O O . THR A 1 88 ? 25.485 -15.268 -38.171 1.00 24.38 88 THR A O 1
ATOM 674 N N . TRP A 1 89 ? 25.168 -15.313 -40.407 1.00 24.81 89 TRP A N 1
ATOM 675 C CA . TRP A 1 89 ? 24.991 -16.749 -40.560 1.00 24.81 89 TRP A CA 1
ATOM 676 C C . TRP A 1 89 ? 26.200 -17.477 -39.957 1.00 24.81 89 TRP A C 1
ATOM 678 O O . TRP A 1 89 ? 27.340 -17.156 -40.289 1.00 24.81 89 TRP A O 1
ATOM 688 N N . CYS A 1 90 ? 25.962 -18.457 -39.088 1.00 23.70 90 CYS A N 1
ATOM 689 C CA . CYS A 1 90 ? 26.965 -19.461 -38.756 1.00 23.70 90 CYS A CA 1
ATOM 690 C C . CYS A 1 90 ? 26.645 -20.693 -39.619 1.00 23.70 90 CYS A C 1
ATOM 692 O O . CYS A 1 90 ? 25.718 -21.433 -39.282 1.00 23.70 90 CYS A O 1
ATOM 694 N N . PRO A 1 91 ? 27.293 -20.885 -40.782 1.00 24.69 91 PRO A N 1
ATOM 695 C CA . PRO A 1 91 ? 27.055 -22.063 -41.601 1.00 24.69 91 PRO A CA 1
ATOM 696 C C . PRO A 1 91 ? 27.732 -23.271 -40.942 1.00 24.69 91 PRO A C 1
ATOM 698 O O . PRO A 1 91 ? 28.954 -23.396 -40.950 1.00 24.69 91 PRO A O 1
ATOM 701 N N . PHE A 1 92 ? 26.939 -24.173 -40.363 1.00 26.72 92 PHE A N 1
ATOM 702 C CA . PHE A 1 92 ? 27.416 -25.493 -39.957 1.00 26.72 92 PHE A CA 1
ATOM 703 C C . PHE A 1 92 ? 27.418 -26.419 -41.177 1.00 26.72 92 PHE A C 1
ATOM 705 O O . PHE A 1 92 ? 26.435 -27.082 -41.493 1.00 26.72 92 PHE A O 1
ATOM 712 N N . SER A 1 93 ? 28.555 -26.466 -41.860 1.00 25.78 93 SER A N 1
ATOM 713 C CA . SER A 1 93 ? 28.949 -27.588 -42.708 1.00 25.78 93 SER A CA 1
ATOM 714 C C . SER A 1 93 ? 30.297 -28.089 -42.207 1.00 25.78 93 SER A C 1
ATOM 716 O O . SER A 1 93 ? 31.320 -27.699 -42.751 1.00 25.78 93 SER A O 1
ATOM 718 N N . CYS A 1 94 ? 30.289 -28.867 -41.122 1.00 25.14 94 CYS A N 1
ATOM 719 C CA . CYS A 1 94 ? 31.358 -29.781 -40.693 1.00 25.14 94 CYS A CA 1
ATOM 720 C C . CYS A 1 94 ? 30.831 -30.615 -39.511 1.00 25.14 94 CYS A C 1
ATOM 722 O O . CYS A 1 94 ? 30.958 -30.240 -38.347 1.00 25.14 94 CYS A O 1
ATOM 724 N N . LEU A 1 95 ? 30.196 -31.747 -39.819 1.00 30.20 95 LEU A N 1
ATOM 725 C CA . LEU A 1 95 ? 30.104 -32.870 -38.889 1.00 30.20 95 LEU A CA 1
ATOM 726 C C . LEU A 1 95 ? 31.518 -33.452 -38.749 1.00 30.20 95 LEU A C 1
ATOM 728 O O . LEU A 1 95 ? 32.085 -33.902 -39.740 1.00 30.20 95 LEU A O 1
ATOM 732 N N . GLY A 1 96 ? 32.066 -33.435 -37.531 1.00 30.16 96 GLY A N 1
ATOM 733 C CA . GLY A 1 96 ? 33.272 -34.187 -37.168 1.00 30.16 96 GLY A CA 1
ATOM 734 C C . GLY A 1 96 ? 34.552 -33.366 -36.989 1.00 30.16 96 GLY A C 1
ATOM 735 O O . GLY A 1 96 ? 35.426 -33.413 -37.842 1.00 30.16 96 GLY A O 1
ATOM 736 N N . ALA A 1 97 ? 34.688 -32.671 -35.855 1.00 25.80 97 ALA A N 1
ATOM 737 C CA . ALA A 1 97 ? 35.945 -32.465 -35.115 1.00 25.80 97 ALA A CA 1
ATOM 738 C C . ALA A 1 97 ? 35.657 -31.671 -33.822 1.00 25.80 97 ALA A C 1
ATOM 740 O O . ALA A 1 97 ? 34.730 -30.869 -33.781 1.00 25.80 97 ALA A O 1
ATOM 741 N N . HIS A 1 98 ? 36.432 -31.939 -32.768 1.00 25.19 98 HIS A N 1
ATOM 742 C CA . HIS A 1 98 ? 36.356 -31.387 -31.403 1.00 25.19 98 HIS A CA 1
ATOM 743 C C . HIS A 1 98 ? 36.088 -29.863 -31.283 1.00 25.19 98 HIS A C 1
ATOM 745 O O . HIS A 1 98 ? 36.446 -29.103 -32.183 1.00 25.19 98 HIS A O 1
ATOM 751 N N . PRO A 1 99 ? 35.510 -29.384 -30.156 1.00 26.31 99 PRO A N 1
ATOM 752 C CA . PRO A 1 99 ? 35.131 -27.979 -30.002 1.00 26.31 99 PRO A CA 1
ATOM 753 C C . PRO A 1 99 ? 36.374 -27.084 -29.830 1.00 26.31 99 PRO A C 1
ATOM 755 O O . PRO A 1 99 ? 37.248 -27.430 -29.032 1.00 26.31 99 PRO A O 1
ATOM 758 N N . PRO A 1 100 ? 36.474 -25.919 -30.501 1.00 25.34 100 PRO A N 1
ATOM 759 C CA . PRO A 1 100 ? 37.491 -24.931 -30.176 1.00 25.34 100 PRO A CA 1
ATOM 760 C C . PRO A 1 100 ? 36.988 -23.977 -29.074 1.00 25.34 100 PRO A C 1
ATOM 762 O O . PRO A 1 100 ? 35.784 -23.720 -28.972 1.00 25.34 100 PRO A O 1
ATOM 765 N N . PRO A 1 101 ? 37.887 -23.432 -28.237 1.00 27.73 101 PRO A N 1
ATOM 766 C CA . PRO A 1 101 ? 37.517 -22.539 -27.149 1.00 27.73 101 PRO A CA 1
ATOM 767 C C . PRO A 1 101 ? 37.067 -21.166 -27.671 1.00 27.73 101 PRO A C 1
ATOM 769 O O . PRO A 1 101 ? 37.559 -20.661 -28.681 1.00 27.73 101 PRO A O 1
ATOM 772 N N . LEU A 1 102 ? 36.138 -20.560 -26.929 1.00 40.00 102 LEU A N 1
ATOM 773 C CA . LEU A 1 102 ? 35.688 -19.173 -27.046 1.00 40.00 102 LEU A CA 1
ATOM 774 C C . LEU A 1 102 ? 36.873 -18.205 -27.155 1.00 40.00 102 LEU A C 1
ATOM 776 O O . LEU A 1 102 ? 37.496 -17.910 -26.145 1.00 40.00 102 LEU A O 1
ATOM 780 N N . LEU A 1 103 ? 37.148 -17.692 -28.355 1.00 29.80 103 LEU A N 1
ATOM 781 C CA . LEU A 1 103 ? 37.853 -16.433 -28.629 1.00 29.80 103 LEU A CA 1
ATOM 782 C C . LEU A 1 103 ? 37.640 -16.105 -30.116 1.00 29.80 103 LEU A C 1
ATOM 784 O O . LEU A 1 103 ? 38.042 -16.859 -31.000 1.00 29.80 103 LEU A O 1
ATOM 788 N N . ALA A 1 104 ? 36.958 -14.995 -30.405 1.00 31.75 104 ALA A N 1
ATOM 789 C CA . ALA A 1 104 ? 36.686 -14.553 -31.769 1.00 31.75 104 ALA A CA 1
ATOM 790 C C . ALA A 1 104 ? 38.001 -14.336 -32.545 1.00 31.75 104 ALA A C 1
ATOM 792 O O . ALA A 1 104 ? 38.818 -13.487 -32.190 1.00 31.75 104 ALA A O 1
ATOM 793 N N . SER A 1 105 ? 38.208 -15.108 -33.614 1.00 28.78 105 SER A N 1
ATOM 794 C CA . SER A 1 105 ? 39.397 -15.043 -34.467 1.00 28.78 105 SER A CA 1
ATOM 795 C C . SER A 1 105 ? 39.474 -13.729 -35.257 1.00 28.78 105 SER A C 1
ATOM 797 O O . SER A 1 105 ? 38.506 -13.317 -35.898 1.00 28.78 105 SER A O 1
ATOM 799 N N . GLY A 1 106 ? 40.655 -13.107 -35.267 1.00 30.78 106 GLY A N 1
ATOM 800 C CA . GLY A 1 106 ? 40.938 -11.749 -35.748 1.00 30.78 106 GLY A CA 1
ATOM 801 C C . GLY A 1 106 ? 40.859 -11.455 -37.257 1.00 30.78 106 GLY A C 1
ATOM 802 O O . GLY A 1 106 ? 41.576 -10.571 -37.711 1.00 30.78 106 GLY A O 1
ATOM 803 N N . ARG A 1 107 ? 40.011 -12.126 -38.049 1.00 28.64 107 ARG A N 1
ATOM 804 C CA . ARG A 1 107 ? 39.856 -11.826 -39.497 1.00 28.64 107 ARG A CA 1
ATOM 805 C C . ARG A 1 107 ? 38.637 -10.969 -39.863 1.00 28.64 107 ARG A C 1
ATOM 807 O O . ARG A 1 107 ? 38.554 -10.510 -40.994 1.00 28.64 107 ARG A O 1
ATOM 814 N N . THR A 1 108 ? 37.740 -10.670 -38.925 1.00 30.97 108 THR A N 1
ATOM 815 C CA . THR A 1 108 ? 36.597 -9.752 -39.134 1.00 30.97 108 THR A CA 1
ATOM 816 C C . THR A 1 108 ? 36.948 -8.263 -38.989 1.00 30.97 108 THR A C 1
ATOM 818 O O . THR A 1 108 ? 36.117 -7.408 -39.282 1.00 30.97 108 THR A O 1
ATOM 821 N N . TRP A 1 109 ? 38.177 -7.923 -38.583 1.00 31.41 109 TRP A N 1
ATOM 822 C CA . TRP A 1 109 ? 38.582 -6.539 -38.290 1.00 31.41 109 TRP A CA 1
ATOM 823 C C . TRP A 1 109 ? 39.047 -5.721 -39.507 1.00 31.41 109 TRP A C 1
ATOM 825 O O . TRP A 1 109 ? 39.154 -4.502 -39.406 1.00 31.41 109 TRP A O 1
ATOM 835 N N . SER A 1 110 ? 39.305 -6.340 -40.663 1.00 27.52 110 SER A N 1
ATOM 836 C CA . SER A 1 110 ? 39.925 -5.661 -41.814 1.00 27.52 110 SER A CA 1
ATOM 837 C C . SER A 1 110 ? 38.951 -5.050 -42.832 1.00 27.52 110 SER A C 1
ATOM 839 O O . SER A 1 110 ? 39.406 -4.333 -43.718 1.00 27.52 110 SER A O 1
ATOM 841 N N . VAL A 1 111 ? 37.631 -5.255 -42.708 1.00 28.88 111 VAL A N 1
ATOM 842 C CA . VAL A 1 111 ? 36.639 -4.740 -43.687 1.00 28.88 111 VAL A CA 1
ATOM 843 C C . VAL A 1 111 ? 35.822 -3.542 -43.164 1.00 28.88 111 VAL A C 1
ATOM 845 O O . VAL A 1 111 ? 35.247 -2.794 -43.946 1.00 28.88 111 VAL A O 1
ATOM 848 N N . LEU A 1 112 ? 35.840 -3.263 -41.856 1.00 28.70 112 LEU A N 1
ATOM 849 C CA . LEU A 1 112 ? 35.244 -2.046 -41.279 1.00 28.70 112 LEU A CA 1
ATOM 850 C C . LEU A 1 112 ? 36.046 -0.720 -41.394 1.00 28.70 112 LEU A C 1
ATOM 852 O O . LEU A 1 112 ? 35.415 0.324 -41.213 1.00 28.70 112 LEU A O 1
ATOM 856 N N . PRO A 1 113 ? 37.364 -0.652 -41.700 1.00 24.59 113 PRO A N 1
ATOM 857 C CA . PRO A 1 113 ? 38.072 0.637 -41.671 1.00 24.59 113 PRO A CA 1
ATOM 858 C C . PRO A 1 113 ? 37.723 1.604 -42.814 1.00 24.59 113 PRO A C 1
ATOM 860 O O . PRO A 1 113 ? 37.950 2.805 -42.680 1.00 24.59 113 PRO A O 1
ATOM 863 N N . LEU A 1 114 ? 37.167 1.124 -43.932 1.00 26.08 114 LEU A N 1
ATOM 864 C CA . LEU A 1 114 ? 37.009 1.927 -45.156 1.00 26.08 114 LEU A CA 1
ATOM 865 C C . LEU A 1 114 ? 35.816 2.904 -45.153 1.00 26.08 114 LEU A C 1
ATOM 867 O O . LEU A 1 114 ? 35.771 3.787 -46.002 1.00 26.08 114 LEU A O 1
ATOM 871 N N . CYS A 1 115 ? 34.905 2.837 -44.172 1.00 28.86 115 CYS A N 1
ATOM 872 C CA . CYS A 1 115 ? 33.827 3.830 -44.008 1.00 28.86 115 CYS A CA 1
ATOM 873 C C . CYS A 1 115 ? 34.054 4.844 -42.869 1.00 28.86 115 CYS A C 1
ATOM 875 O O . CYS A 1 115 ? 33.237 5.747 -42.697 1.00 28.86 115 CYS A O 1
ATOM 877 N N . CYS A 1 116 ? 35.141 4.739 -42.095 1.00 28.34 116 CYS A N 1
ATOM 878 C CA . CYS A 1 116 ? 35.347 5.554 -40.885 1.00 28.34 116 CYS A CA 1
ATOM 879 C C . CYS A 1 116 ? 36.532 6.535 -40.944 1.00 28.34 116 CYS A C 1
ATOM 881 O O . CYS A 1 116 ? 36.861 7.159 -39.934 1.00 28.34 116 CYS A O 1
ATOM 883 N N . SER A 1 117 ? 37.160 6.747 -42.103 1.00 25.58 117 SER A N 1
ATOM 884 C CA . SER A 1 117 ? 38.301 7.663 -42.250 1.00 25.58 117 SER A CA 1
ATOM 885 C C . SER A 1 117 ? 37.905 9.149 -42.341 1.00 25.58 117 SER A C 1
ATOM 887 O O . SER A 1 117 ? 38.261 9.841 -43.293 1.00 25.58 117 SER A O 1
ATOM 889 N N . ALA A 1 118 ? 37.219 9.679 -41.324 1.00 27.98 118 ALA A N 1
ATOM 890 C CA . ALA A 1 118 ? 37.168 11.120 -41.078 1.00 27.98 118 ALA A CA 1
ATOM 891 C C . ALA A 1 118 ? 37.215 11.439 -39.573 1.00 27.98 118 ALA A C 1
ATOM 893 O O . ALA A 1 118 ? 36.234 11.274 -38.856 1.00 27.98 118 ALA A O 1
ATOM 894 N N . ARG A 1 119 ? 38.352 12.029 -39.169 1.00 26.16 119 ARG A N 1
ATOM 895 C CA . ARG A 1 119 ? 38.679 12.696 -37.885 1.00 26.16 119 ARG A CA 1
ATOM 896 C C . ARG A 1 119 ? 39.336 11.840 -36.787 1.00 26.16 119 ARG A C 1
ATOM 898 O O . ARG A 1 119 ? 38.730 11.479 -35.793 1.00 26.16 119 ARG A O 1
ATOM 905 N N . ARG A 1 120 ? 40.651 11.696 -37.004 1.00 24.77 120 ARG A N 1
ATOM 906 C CA . ARG A 1 120 ? 41.813 11.909 -36.106 1.00 24.77 120 ARG A CA 1
ATOM 907 C C . ARG A 1 120 ? 41.927 11.146 -34.775 1.00 24.77 120 ARG A C 1
ATOM 909 O O . ARG A 1 120 ? 41.075 11.191 -33.901 1.00 24.77 120 ARG A O 1
ATOM 916 N N . ALA A 1 121 ? 43.114 10.555 -34.656 1.00 27.17 121 ALA A N 1
ATOM 917 C CA . ALA A 1 121 ? 43.689 9.758 -33.583 1.00 27.17 121 ALA A CA 1
ATOM 918 C C . ALA A 1 121 ? 44.354 10.580 -32.464 1.00 27.17 121 ALA A C 1
ATOM 920 O O . ALA A 1 121 ? 44.901 11.635 -32.771 1.00 27.17 121 ALA A O 1
ATOM 921 N N . VAL A 1 122 ? 44.407 10.025 -31.238 1.00 27.02 122 VAL A N 1
ATOM 922 C CA . VAL A 1 122 ? 45.549 10.040 -30.274 1.00 27.02 122 VAL A CA 1
ATOM 923 C C . VAL A 1 122 ? 45.373 8.857 -29.261 1.00 27.02 122 VAL A C 1
ATOM 925 O O . VAL A 1 122 ? 44.312 8.233 -29.303 1.00 27.02 122 VAL A O 1
ATOM 928 N N . PRO A 1 123 ? 46.359 8.439 -28.424 1.00 30.22 123 PRO A N 1
ATOM 929 C CA . PRO A 1 123 ? 46.877 7.066 -28.368 1.00 30.22 123 PRO A CA 1
ATOM 930 C C . PRO A 1 123 ? 46.552 6.299 -27.061 1.00 30.22 123 PRO A C 1
ATOM 932 O O . PRO A 1 123 ? 45.927 6.815 -26.139 1.00 30.22 123 PRO A O 1
ATOM 935 N N . GLN A 1 124 ? 46.975 5.031 -27.021 1.00 29.08 124 GLN A N 1
ATOM 936 C CA . GLN A 1 124 ? 46.641 3.993 -26.036 1.00 29.08 124 GLN A CA 1
ATOM 937 C C . GLN A 1 124 ? 47.493 3.994 -24.747 1.00 29.08 124 GLN A C 1
ATOM 939 O O . GLN A 1 124 ? 48.685 4.289 -24.790 1.00 29.08 124 GLN A O 1
ATOM 944 N N . SER A 1 125 ? 46.907 3.485 -23.653 1.00 27.70 125 SER A N 1
ATOM 945 C CA . SER A 1 125 ? 47.566 2.659 -22.620 1.00 27.70 125 SER A CA 1
ATOM 946 C C . SER A 1 125 ? 46.533 1.700 -21.969 1.00 27.70 125 SER A C 1
ATOM 948 O O . SER A 1 125 ? 45.334 1.994 -22.017 1.00 27.70 125 SER A O 1
ATOM 950 N N . PRO A 1 126 ? 46.928 0.508 -21.464 1.00 36.97 126 PRO A N 1
ATOM 951 C CA . PRO A 1 126 ? 46.037 -0.653 -21.410 1.00 36.97 126 PRO A CA 1
ATOM 952 C C . PRO A 1 126 ? 45.419 -0.899 -20.025 1.00 36.97 126 PRO A C 1
ATOM 954 O O . PRO A 1 126 ? 46.117 -0.980 -19.019 1.00 36.97 126 PRO A O 1
ATOM 957 N N . GLY A 1 127 ? 44.101 -1.103 -19.993 1.00 31.05 127 GLY A N 1
ATOM 958 C CA . GLY A 1 127 ? 43.386 -1.632 -18.830 1.00 31.05 127 GLY A CA 1
ATOM 959 C C . GLY A 1 127 ? 41.888 -1.331 -18.880 1.00 31.05 127 GLY A C 1
ATOM 960 O O . GLY A 1 127 ? 41.493 -0.184 -18.719 1.00 31.05 127 GLY A O 1
ATOM 961 N N . HIS A 1 128 ? 41.068 -2.374 -19.046 1.00 33.41 128 HIS A N 1
ATOM 962 C CA . HIS A 1 128 ? 39.593 -2.384 -18.977 1.00 33.41 128 HIS A CA 1
ATOM 963 C C . HIS A 1 128 ? 38.824 -1.901 -20.228 1.00 33.41 128 HIS A C 1
ATOM 965 O O . HIS A 1 128 ? 38.140 -0.878 -20.239 1.00 33.41 128 HIS A O 1
ATOM 971 N N . HIS A 1 129 ? 38.860 -2.722 -21.285 1.00 34.56 129 HIS A N 1
ATOM 972 C CA . HIS A 1 129 ? 38.002 -2.618 -22.472 1.00 34.56 129 HIS A CA 1
ATOM 973 C C . HIS A 1 129 ? 36.827 -3.611 -22.409 1.00 34.56 129 HIS A C 1
ATOM 975 O O . HIS A 1 129 ? 36.900 -4.687 -22.987 1.00 34.56 129 HIS A O 1
ATOM 981 N N . VAL A 1 130 ? 35.719 -3.240 -21.758 1.00 34.56 130 VAL A N 1
ATOM 982 C CA . VAL A 1 130 ? 34.399 -3.851 -22.063 1.00 34.56 130 VAL A CA 1
ATOM 983 C C . VAL A 1 130 ? 33.312 -2.785 -22.246 1.00 34.56 130 VAL A C 1
ATOM 985 O O . VAL A 1 130 ? 32.452 -2.930 -23.105 1.00 34.56 130 VAL A O 1
ATOM 988 N N . LEU A 1 131 ? 33.408 -1.629 -21.578 1.00 36.22 131 LEU A N 1
ATOM 989 C CA . LEU A 1 131 ? 32.424 -0.543 -21.729 1.00 36.22 131 LEU A CA 1
ATOM 990 C C . LEU A 1 131 ? 32.715 0.459 -22.862 1.00 36.22 131 LEU A C 1
ATOM 992 O O . LEU A 1 131 ? 31.917 1.361 -23.099 1.00 36.22 131 LEU A O 1
ATOM 996 N N . ARG A 1 132 ? 33.830 0.318 -23.595 1.00 34.69 132 ARG A N 1
ATOM 997 C CA . ARG A 1 132 ? 34.232 1.282 -24.643 1.00 34.69 132 ARG A CA 1
ATOM 998 C C . ARG A 1 132 ? 34.131 0.788 -26.087 1.00 34.69 132 ARG A C 1
ATOM 1000 O O . ARG A 1 132 ? 34.362 1.578 -26.995 1.00 34.69 132 ARG A O 1
ATOM 1007 N N . THR A 1 133 ? 33.726 -0.461 -26.314 1.00 30.66 133 THR A N 1
ATOM 1008 C CA . THR A 1 133 ? 33.614 -1.047 -27.669 1.00 30.66 133 THR A CA 1
ATOM 1009 C C . THR A 1 133 ? 32.160 -1.203 -28.139 1.00 30.66 133 THR A C 1
ATOM 1011 O O . THR A 1 133 ? 31.903 -1.777 -29.189 1.00 30.66 133 THR A O 1
ATOM 1014 N N . VAL A 1 134 ? 31.191 -0.625 -27.419 1.00 32.09 134 VAL A N 1
ATOM 1015 C CA . VAL A 1 134 ? 29.793 -0.484 -27.877 1.00 32.09 134 VAL A CA 1
ATOM 1016 C C . VAL A 1 134 ? 29.539 0.979 -28.264 1.00 32.09 134 VAL A C 1
ATOM 1018 O O . VAL A 1 134 ? 28.694 1.678 -27.716 1.00 32.09 134 VAL A O 1
ATOM 1021 N N . GLY A 1 135 ? 30.370 1.484 -29.176 1.00 32.62 135 GLY A N 1
ATOM 1022 C CA . GLY A 1 135 ? 30.454 2.898 -29.550 1.00 32.62 135 GLY A CA 1
ATOM 1023 C C . GLY A 1 135 ? 29.524 3.361 -30.676 1.00 32.62 135 GLY A C 1
ATOM 1024 O O . GLY A 1 135 ? 29.800 4.401 -31.264 1.00 32.62 135 GLY A O 1
ATOM 1025 N N . SER A 1 136 ? 28.451 2.637 -31.016 1.00 33.94 136 SER A N 1
ATOM 1026 C CA . SER A 1 136 ? 27.566 3.036 -32.132 1.00 33.94 136 SER A CA 1
ATOM 1027 C C . SER A 1 136 ? 26.054 2.912 -31.892 1.00 33.94 136 SER A C 1
ATOM 1029 O O . SER A 1 136 ? 25.285 3.227 -32.796 1.00 33.94 136 SER A O 1
ATOM 1031 N N . ALA A 1 137 ? 25.598 2.559 -30.681 1.00 31.02 137 ALA A N 1
ATOM 1032 C CA . ALA A 1 137 ? 24.159 2.500 -30.363 1.00 31.02 137 ALA A CA 1
ATOM 1033 C C . ALA A 1 137 ? 23.755 3.121 -29.009 1.00 31.02 137 ALA A C 1
ATOM 1035 O O . ALA A 1 137 ? 22.585 3.074 -28.637 1.00 31.02 137 ALA A O 1
ATOM 1036 N N . LEU A 1 138 ? 24.681 3.749 -28.276 1.00 40.75 138 LEU A N 1
ATOM 1037 C CA . LEU A 1 138 ? 24.333 4.539 -27.095 1.00 40.75 138 LEU A CA 1
ATOM 1038 C C . LEU A 1 138 ? 23.841 5.918 -27.541 1.00 40.75 138 LEU A C 1
ATOM 1040 O O . LEU A 1 138 ? 24.604 6.750 -28.038 1.00 40.75 138 LEU A O 1
ATOM 1044 N N . ALA A 1 139 ? 22.545 6.159 -27.348 1.00 44.50 139 ALA A N 1
ATOM 1045 C CA . ALA A 1 139 ? 21.988 7.500 -27.251 1.00 44.50 139 ALA A CA 1
ATOM 1046 C C . ALA A 1 139 ? 22.940 8.370 -26.423 1.00 44.50 139 ALA A C 1
ATOM 1048 O O . ALA A 1 139 ? 23.379 7.927 -25.365 1.00 44.50 139 ALA A O 1
ATOM 1049 N N . ARG A 1 140 ? 23.323 9.552 -26.927 1.00 54.50 140 ARG A N 1
ATOM 1050 C CA . ARG A 1 140 ? 24.352 10.396 -26.298 1.00 54.50 140 ARG A CA 1
ATOM 1051 C C . ARG A 1 140 ? 23.986 10.654 -24.832 1.00 54.50 140 ARG A C 1
ATOM 1053 O O . ARG A 1 140 ? 23.152 11.510 -24.550 1.00 54.50 140 ARG A O 1
ATOM 1060 N N . LEU A 1 141 ? 24.599 9.888 -23.930 1.00 63.31 141 LEU A N 1
ATOM 1061 C CA . LEU A 1 141 ? 24.537 10.094 -22.491 1.00 63.31 141 LEU A CA 1
ATOM 1062 C C . LEU A 1 141 ? 25.089 11.496 -22.174 1.00 63.31 141 LEU A C 1
ATOM 1064 O O . LEU A 1 141 ? 25.856 12.043 -22.977 1.00 63.31 141 LEU A O 1
ATOM 1068 N N . PRO A 1 142 ? 24.696 12.110 -21.044 1.00 62.41 142 PRO A N 1
ATOM 1069 C CA . PRO A 1 142 ? 25.136 13.455 -20.698 1.00 62.41 142 PRO A CA 1
ATOM 1070 C C . PRO A 1 142 ? 26.664 13.546 -20.732 1.00 62.41 142 PRO A C 1
ATOM 1072 O O . PRO A 1 142 ? 27.348 12.731 -20.117 1.00 62.41 142 PRO A O 1
ATOM 1075 N N . ALA A 1 143 ? 27.205 14.562 -21.409 1.00 61.03 143 ALA A N 1
ATOM 1076 C CA . ALA A 1 143 ? 28.656 14.746 -21.530 1.00 61.03 143 ALA A CA 1
ATOM 1077 C C . ALA A 1 143 ? 29.364 14.900 -20.166 1.00 61.03 143 ALA A C 1
ATOM 1079 O O . ALA A 1 143 ? 30.548 14.607 -20.054 1.00 61.03 143 ALA A O 1
ATOM 1080 N N . ASN A 1 144 ? 28.623 15.311 -19.128 1.00 66.38 144 ASN A N 1
ATOM 1081 C CA . ASN A 1 144 ? 29.127 15.608 -17.785 1.00 66.38 144 ASN A CA 1
ATOM 1082 C C . ASN A 1 144 ? 28.641 14.606 -16.717 1.00 66.38 144 ASN A C 1
ATOM 1084 O O . ASN A 1 144 ? 28.443 15.005 -15.564 1.00 66.38 144 ASN A O 1
ATOM 1088 N N . ALA A 1 145 ? 28.406 13.345 -17.089 1.00 77.06 145 ALA A N 1
ATOM 1089 C CA . ALA A 1 145 ? 27.922 12.307 -16.177 1.00 77.06 145 ALA A CA 1
ATOM 1090 C C . ALA A 1 145 ? 28.910 11.990 -15.034 1.00 77.06 145 ALA A C 1
ATOM 1092 O O . ALA A 1 145 ? 30.126 12.082 -15.204 1.00 77.06 145 ALA A O 1
ATOM 1093 N N . SER A 1 146 ? 28.385 11.604 -13.864 1.00 79.81 146 SER A N 1
ATOM 1094 C CA . SER A 1 146 ? 29.196 11.153 -12.722 1.00 79.81 146 SER A CA 1
ATOM 1095 C C . SER A 1 146 ? 29.401 9.637 -12.772 1.00 79.81 146 SER A C 1
ATOM 1097 O O . SER A 1 146 ? 28.510 8.872 -12.410 1.00 79.81 146 SER A O 1
ATOM 1099 N N . LEU A 1 147 ? 30.573 9.187 -13.228 1.00 85.94 147 LEU A N 1
ATOM 1100 C CA . LEU A 1 147 ? 30.898 7.753 -13.269 1.00 85.94 147 LEU A CA 1
ATOM 1101 C C . LEU A 1 147 ? 31.120 7.156 -11.873 1.00 85.94 147 LEU A C 1
ATOM 1103 O O . LEU A 1 147 ? 30.897 5.966 -11.672 1.00 85.94 147 LEU A O 1
ATOM 1107 N N . GLU A 1 148 ? 31.531 7.972 -10.904 1.00 88.44 148 GLU A N 1
ATOM 1108 C CA . GLU A 1 148 ? 31.697 7.545 -9.513 1.00 88.44 148 GLU A CA 1
ATOM 1109 C C . GLU A 1 148 ? 30.352 7.166 -8.882 1.00 88.44 148 GLU A C 1
ATOM 1111 O O . GLU A 1 148 ? 30.204 6.066 -8.349 1.00 88.44 148 GLU A O 1
ATOM 1116 N N . GLU A 1 149 ? 29.348 8.036 -9.029 1.00 90.38 149 GLU A N 1
ATOM 1117 C CA . GLU A 1 149 ? 27.986 7.774 -8.552 1.00 90.38 149 GLU A CA 1
ATOM 1118 C C . GLU A 1 149 ? 27.390 6.549 -9.256 1.00 90.38 149 GLU A C 1
ATOM 1120 O O . GLU A 1 149 ? 26.792 5.695 -8.608 1.00 90.38 149 GLU A O 1
ATOM 1125 N N . PHE A 1 150 ? 27.611 6.410 -10.567 1.00 92.31 150 PHE A N 1
ATOM 1126 C CA . PHE A 1 150 ? 27.169 5.234 -11.319 1.00 92.31 150 PHE A CA 1
ATOM 1127 C C . PHE A 1 150 ? 27.769 3.934 -10.782 1.00 92.31 150 PHE A C 1
ATOM 1129 O O . PHE A 1 150 ? 27.046 2.955 -10.603 1.00 92.31 150 PHE A O 1
ATOM 1136 N N . ASN A 1 151 ? 29.070 3.916 -10.482 1.00 91.00 151 ASN A N 1
ATOM 1137 C CA . ASN A 1 151 ? 29.727 2.738 -9.918 1.00 91.00 151 ASN A CA 1
ATOM 1138 C C . ASN A 1 151 ? 29.187 2.395 -8.524 1.00 91.00 151 ASN A C 1
ATOM 1140 O O . ASN A 1 151 ? 28.987 1.220 -8.220 1.00 91.00 151 ASN A O 1
ATOM 1144 N N . LYS A 1 152 ? 28.930 3.406 -7.686 1.00 94.69 152 LYS A N 1
ATOM 1145 C CA . LYS A 1 152 ? 28.320 3.224 -6.364 1.00 94.69 152 LYS A CA 1
ATOM 1146 C C . LYS A 1 152 ? 26.910 2.646 -6.483 1.00 94.69 152 LYS A C 1
ATOM 1148 O O . LYS A 1 152 ? 26.625 1.606 -5.900 1.00 94.69 152 LYS A O 1
ATOM 1153 N N . VAL A 1 153 ? 26.052 3.279 -7.281 1.00 94.00 153 VAL A N 1
ATOM 1154 C CA . VAL A 1 153 ? 24.656 2.858 -7.459 1.00 94.00 153 VAL A CA 1
ATOM 1155 C C . VAL A 1 153 ? 24.577 1.475 -8.099 1.00 94.00 153 VAL A C 1
ATOM 1157 O O . VAL A 1 153 ? 23.759 0.670 -7.677 1.00 94.00 153 VAL A O 1
ATOM 1160 N N . SER A 1 154 ? 25.453 1.154 -9.055 1.00 92.81 154 SER A N 1
ATOM 1161 C CA . SER A 1 154 ? 25.495 -0.177 -9.679 1.00 92.81 154 SER A CA 1
ATOM 1162 C C . SER A 1 154 ? 25.765 -1.291 -8.665 1.00 92.81 154 SER A C 1
ATOM 1164 O O . SER A 1 154 ? 25.150 -2.347 -8.761 1.00 92.81 154 SER A O 1
ATOM 1166 N N . LYS A 1 155 ? 26.626 -1.040 -7.668 1.00 94.44 155 LYS A N 1
ATOM 1167 C CA . LYS A 1 155 ? 26.840 -1.968 -6.546 1.00 94.44 155 LYS A CA 1
ATOM 1168 C C . LYS A 1 155 ? 25.627 -2.014 -5.617 1.00 94.44 155 LYS A C 1
ATOM 1170 O O . LYS A 1 155 ? 25.191 -3.091 -5.240 1.00 94.44 155 LYS A O 1
ATOM 1175 N N . ASN A 1 156 ? 25.047 -0.856 -5.300 1.00 94.50 156 ASN A N 1
ATOM 1176 C CA . ASN A 1 156 ? 23.878 -0.749 -4.421 1.00 94.50 156 ASN A CA 1
ATOM 1177 C C . ASN A 1 156 ? 22.635 -1.485 -4.939 1.00 94.50 156 ASN A C 1
ATOM 1179 O O . ASN A 1 156 ? 21.749 -1.793 -4.158 1.00 94.50 156 ASN A O 1
ATOM 1183 N N . VAL A 1 157 ? 22.510 -1.723 -6.244 1.00 93.50 157 VAL A N 1
ATOM 1184 C CA . VAL A 1 157 ? 21.317 -2.358 -6.835 1.00 93.50 157 VAL A CA 1
ATOM 1185 C C . VAL A 1 157 ? 21.534 -3.818 -7.227 1.00 93.50 157 VAL A C 1
ATOM 1187 O O . VAL A 1 157 ? 20.598 -4.475 -7.695 1.00 93.50 157 VAL A O 1
ATOM 1190 N N . GLU A 1 158 ? 22.757 -4.325 -7.080 1.00 91.00 158 GLU A N 1
ATOM 1191 C CA . GLU A 1 158 ? 23.142 -5.666 -7.507 1.00 91.00 158 GLU A CA 1
ATOM 1192 C C . GLU A 1 158 ? 22.306 -6.726 -6.773 1.00 91.00 158 GLU A C 1
ATOM 1194 O O . GLU A 1 158 ? 22.266 -6.769 -5.549 1.00 91.00 158 GLU A O 1
ATOM 1199 N N . GLY A 1 159 ? 21.575 -7.557 -7.523 1.00 88.75 159 GLY A N 1
ATOM 1200 C CA . GLY A 1 159 ? 20.680 -8.577 -6.959 1.00 88.75 159 GLY A CA 1
ATOM 1201 C C . GLY A 1 159 ? 19.264 -8.104 -6.588 1.00 88.75 159 GLY A C 1
ATOM 1202 O O . GLY A 1 159 ? 18.421 -8.942 -6.287 1.00 88.75 159 GLY A O 1
ATOM 1203 N N . PHE A 1 160 ? 18.941 -6.806 -6.687 1.00 89.62 160 PHE A N 1
ATOM 1204 C CA . PHE A 1 160 ? 17.637 -6.249 -6.264 1.00 89.62 160 PHE A CA 1
ATOM 1205 C C . PHE A 1 160 ? 16.711 -5.835 -7.419 1.00 89.62 160 PHE A C 1
ATOM 1207 O O . PHE A 1 160 ? 15.723 -5.126 -7.207 1.00 89.62 160 PHE A O 1
ATOM 1214 N N . SER A 1 161 ? 17.014 -6.279 -8.645 1.00 90.69 161 SER A N 1
ATOM 1215 C CA . SER A 1 161 ? 16.215 -6.031 -9.859 1.00 90.69 161 SER A CA 1
ATOM 1216 C C . SER A 1 161 ? 15.771 -4.560 -9.988 1.00 90.69 161 SER A C 1
ATOM 1218 O O . SER A 1 161 ? 14.583 -4.246 -9.832 1.00 90.69 161 SER A O 1
ATOM 1220 N N . PRO A 1 162 ? 16.713 -3.620 -10.184 1.00 93.56 162 PRO A N 1
ATOM 1221 C CA . PRO A 1 162 ? 16.384 -2.206 -10.333 1.00 93.56 162 PRO A CA 1
ATOM 1222 C C . PRO A 1 162 ? 15.636 -1.946 -11.640 1.00 93.56 162 PRO A C 1
ATOM 1224 O O . PRO A 1 162 ? 15.890 -2.590 -12.662 1.00 93.56 162 PRO A O 1
ATOM 1227 N N . LYS A 1 163 ? 14.766 -0.931 -11.649 1.00 92.88 163 LYS A N 1
ATOM 1228 C CA . LYS A 1 163 ? 14.252 -0.399 -12.915 1.00 92.88 163 LYS A CA 1
ATOM 1229 C C . LYS A 1 163 ? 15.394 0.265 -13.703 1.00 92.88 163 LYS A C 1
ATOM 1231 O O . LYS A 1 163 ? 16.273 0.878 -13.092 1.00 92.88 163 LYS A O 1
ATOM 1236 N N . PRO A 1 164 ? 15.375 0.240 -15.051 1.00 92.94 164 PRO A N 1
ATOM 1237 C CA . PRO A 1 164 ? 16.433 0.852 -15.859 1.00 92.94 164 PRO A CA 1
ATOM 1238 C C . PRO A 1 164 ? 16.679 2.325 -15.515 1.00 92.94 164 PRO A C 1
ATOM 1240 O O . PRO A 1 164 ? 17.825 2.765 -15.418 1.00 92.94 164 PRO A O 1
ATOM 1243 N N . MET A 1 165 ? 15.603 3.078 -15.260 1.00 93.31 165 MET A N 1
ATOM 1244 C CA . MET A 1 165 ? 15.700 4.490 -14.893 1.00 93.31 165 MET A CA 1
ATOM 1245 C C . MET A 1 165 ? 16.405 4.712 -13.547 1.00 93.31 165 MET A C 1
ATOM 1247 O O . MET A 1 165 ? 17.127 5.694 -13.391 1.00 93.31 165 MET A O 1
ATOM 1251 N N . THR A 1 166 ? 16.261 3.790 -12.596 1.00 94.06 166 THR A N 1
ATOM 1252 C CA . THR A 1 166 ? 16.915 3.860 -11.282 1.00 94.06 166 THR A CA 1
ATOM 1253 C C . THR A 1 166 ? 18.427 3.886 -11.434 1.00 94.06 166 THR A C 1
ATOM 1255 O O . THR A 1 166 ? 19.086 4.780 -10.912 1.00 94.06 166 THR A O 1
ATOM 1258 N N . VAL A 1 167 ? 18.979 2.987 -12.249 1.00 94.12 167 VAL A N 1
ATOM 1259 C CA . VAL A 1 167 ? 20.420 2.961 -12.528 1.00 94.12 167 VAL A CA 1
ATOM 1260 C C . VAL A 1 167 ? 20.829 4.161 -13.378 1.00 94.12 167 VAL A C 1
ATOM 1262 O O . VAL A 1 167 ? 21.812 4.829 -13.066 1.00 94.12 167 VAL A O 1
ATOM 1265 N N . LEU A 1 168 ? 20.060 4.488 -14.421 1.00 91.81 168 LEU A N 1
ATOM 1266 C CA . LEU A 1 168 ? 20.389 5.568 -15.352 1.00 91.81 168 LEU A CA 1
ATOM 1267 C C . LEU A 1 168 ? 20.492 6.942 -14.667 1.00 91.81 168 LEU A C 1
ATOM 1269 O O . LEU A 1 168 ? 21.362 7.739 -15.016 1.00 91.81 168 LEU A O 1
ATOM 1273 N N . THR A 1 169 ? 19.654 7.210 -13.663 1.00 94.19 169 THR A N 1
ATOM 1274 C CA . THR A 1 169 ? 19.642 8.498 -12.943 1.00 94.19 169 THR A CA 1
ATOM 1275 C C . THR A 1 169 ? 20.913 8.801 -12.157 1.00 94.19 169 THR A C 1
ATOM 1277 O O . THR A 1 169 ? 21.191 9.971 -11.889 1.00 94.19 169 THR A O 1
ATOM 1280 N N . SER A 1 170 ? 21.738 7.794 -11.864 1.00 93.25 170 SER A N 1
ATOM 1281 C CA . SER A 1 170 ? 23.068 7.994 -11.273 1.00 93.25 170 SER A CA 1
ATOM 1282 C C . SER A 1 170 ? 24.002 8.815 -12.178 1.00 93.25 170 SER A C 1
ATOM 1284 O O . SER A 1 170 ? 24.879 9.525 -11.687 1.00 93.25 170 SER A O 1
ATOM 1286 N N . LEU A 1 171 ? 23.765 8.813 -13.498 1.00 90.62 171 LEU A N 1
ATOM 1287 C CA . LEU A 1 171 ? 24.506 9.624 -14.469 1.00 90.62 171 LEU A CA 1
ATOM 1288 C C . LEU A 1 171 ? 24.015 11.080 -14.532 1.00 90.62 171 LEU A C 1
ATOM 1290 O O . LEU A 1 171 ? 24.690 11.925 -15.123 1.00 90.62 171 LEU A O 1
ATOM 1294 N N . PHE A 1 172 ? 22.854 11.386 -13.947 1.00 91.12 172 PHE A N 1
ATOM 1295 C CA . PHE A 1 172 ? 22.224 12.705 -13.988 1.00 91.12 172 PHE A CA 1
ATOM 1296 C C . PHE A 1 172 ? 22.619 13.542 -12.780 1.00 91.12 172 PHE A C 1
ATOM 1298 O O . PHE A 1 172 ? 22.652 13.062 -11.644 1.00 91.12 172 PHE A O 1
ATOM 1305 N N . LYS A 1 173 ? 22.909 14.824 -13.012 1.00 88.19 173 LYS A N 1
ATOM 1306 C CA . LYS A 1 173 ? 23.254 15.777 -11.947 1.00 88.19 173 LYS A CA 1
ATOM 1307 C C . LYS A 1 173 ? 22.028 16.561 -11.504 1.00 88.19 173 LYS A C 1
ATOM 1309 O O . LYS A 1 173 ? 21.841 16.756 -10.305 1.00 88.19 173 LYS A O 1
ATOM 1314 N N . VAL A 1 174 ? 21.199 16.958 -12.467 1.00 91.00 174 VAL A N 1
ATOM 1315 C CA . VAL A 1 174 ? 20.018 17.805 -12.272 1.00 91.00 174 VAL A CA 1
ATOM 1316 C C . VAL A 1 174 ? 18.798 17.222 -12.984 1.00 91.00 174 VAL A C 1
ATOM 1318 O O . VAL A 1 174 ? 18.923 16.389 -13.880 1.00 91.00 174 VAL A O 1
ATOM 1321 N N . GLN A 1 175 ? 17.601 17.665 -12.598 1.00 92.94 175 GLN A N 1
ATOM 1322 C CA . GLN A 1 175 ? 16.344 17.190 -13.192 1.00 92.94 175 GLN A CA 1
ATOM 1323 C C . GLN A 1 175 ? 16.244 17.472 -14.701 1.00 92.94 175 GLN A C 1
ATOM 1325 O O . GLN A 1 175 ? 15.661 16.675 -15.436 1.00 92.94 175 GLN A O 1
ATOM 1330 N N . ASP A 1 176 ? 16.875 18.545 -15.185 1.00 91.69 176 ASP A N 1
ATOM 1331 C CA . ASP A 1 176 ? 16.913 18.887 -16.612 1.00 91.69 176 ASP A CA 1
ATOM 1332 C C . ASP A 1 176 ? 17.567 17.802 -17.478 1.00 91.69 176 ASP A C 1
ATOM 1334 O O . ASP A 1 176 ? 17.238 17.674 -18.658 1.00 91.69 176 ASP A O 1
ATOM 1338 N N . ASP A 1 177 ? 18.468 16.991 -16.917 1.00 90.81 177 ASP A N 1
ATOM 1339 C CA . ASP A 1 177 ? 19.079 15.876 -17.646 1.00 90.81 177 ASP A CA 1
ATOM 1340 C C . ASP A 1 177 ? 18.033 14.799 -17.985 1.00 90.81 177 ASP A C 1
ATOM 1342 O O . ASP A 1 177 ? 18.042 14.248 -19.089 1.00 90.81 177 ASP A O 1
ATOM 1346 N N . VAL A 1 178 ? 17.062 14.573 -17.089 1.00 91.31 178 VAL A N 1
ATOM 1347 C CA . VAL A 1 178 ? 15.920 13.671 -17.322 1.00 91.31 178 VAL A CA 1
ATOM 1348 C C . VAL A 1 178 ? 15.018 14.233 -18.422 1.00 91.31 178 VAL A C 1
ATOM 1350 O O . VAL A 1 178 ? 14.591 13.499 -19.313 1.00 91.31 178 VAL A O 1
ATOM 1353 N N . ALA A 1 179 ? 14.760 15.544 -18.412 1.00 90.12 179 ALA A N 1
ATOM 1354 C CA . ALA A 1 179 ? 13.956 16.197 -19.444 1.00 90.12 179 ALA A CA 1
ATOM 1355 C C . ALA A 1 179 ? 14.619 16.122 -20.833 1.00 90.12 179 ALA A C 1
ATOM 1357 O O . ALA A 1 179 ? 13.945 15.861 -21.831 1.00 90.12 179 ALA A O 1
ATOM 1358 N N . LYS A 1 180 ? 15.946 16.290 -20.909 1.00 89.12 180 LYS A N 1
ATOM 1359 C CA . LYS A 1 180 ? 16.717 16.125 -22.155 1.00 89.12 180 LYS A CA 1
ATOM 1360 C C . LYS A 1 180 ? 16.674 14.686 -22.669 1.00 89.12 180 LYS A C 1
ATOM 1362 O O . LYS A 1 180 ? 16.528 14.481 -23.876 1.00 89.12 180 LYS A O 1
ATOM 1367 N N . LEU A 1 181 ? 1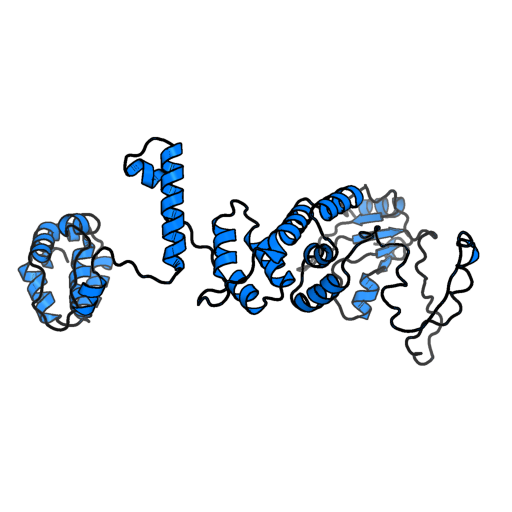6.776 13.702 -21.772 1.00 88.00 181 LEU A N 1
ATOM 1368 C CA . LEU A 1 181 ? 16.638 12.288 -22.118 1.00 88.00 181 LEU A CA 1
ATOM 1369 C C . LEU A 1 181 ? 15.253 12.003 -22.715 1.00 88.00 181 LEU A C 1
ATOM 1371 O O . LEU A 1 181 ? 15.160 11.414 -23.792 1.00 88.00 181 LEU A O 1
ATOM 1375 N N . ASP A 1 182 ? 14.194 12.474 -22.054 1.00 90.75 182 ASP A N 1
ATOM 1376 C CA . ASP A 1 182 ? 12.807 12.317 -22.499 1.00 90.75 182 ASP A CA 1
ATOM 1377 C C . ASP A 1 182 ? 12.571 12.938 -23.880 1.00 90.75 182 ASP A C 1
ATOM 1379 O O . ASP A 1 182 ? 12.060 12.285 -24.791 1.00 90.75 182 ASP A O 1
ATOM 1383 N N . LEU A 1 183 ? 13.049 14.167 -24.102 1.00 86.94 183 LEU A N 1
ATOM 1384 C CA . LEU A 1 183 ? 12.934 14.828 -25.403 1.00 86.94 183 LEU A CA 1
ATOM 1385 C C . LEU A 1 183 ? 13.537 13.999 -26.545 1.00 86.94 183 LEU A C 1
ATOM 1387 O O . LEU A 1 183 ? 12.982 14.013 -27.651 1.00 86.94 183 LEU A O 1
ATOM 1391 N N . ARG A 1 184 ? 14.633 13.277 -26.281 1.00 83.50 184 ARG A N 1
ATOM 1392 C CA . ARG A 1 184 ? 15.392 12.517 -27.282 1.00 83.50 184 ARG A CA 1
ATOM 1393 C C . ARG A 1 184 ? 14.897 11.089 -27.491 1.00 83.50 184 ARG A C 1
ATOM 1395 O O . ARG A 1 184 ? 14.883 10.644 -28.641 1.00 83.50 184 ARG A O 1
ATOM 1402 N N . LEU A 1 185 ? 14.591 10.381 -26.404 1.00 86.69 185 LEU A N 1
ATOM 1403 C CA . LEU A 1 185 ? 14.242 8.957 -26.404 1.00 86.69 185 LEU A CA 1
ATOM 1404 C C . LEU A 1 185 ? 12.739 8.701 -26.346 1.00 86.69 185 LEU A C 1
ATOM 1406 O O . LEU A 1 185 ? 12.329 7.587 -26.649 1.00 86.69 185 LEU A O 1
ATOM 1410 N N . LYS A 1 186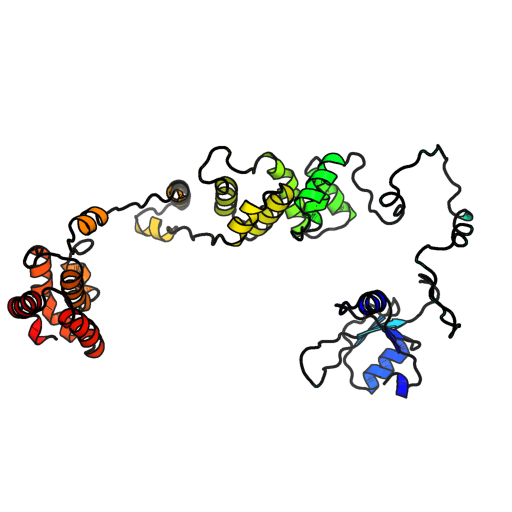 ? 11.936 9.722 -26.017 1.00 87.81 186 LYS A N 1
ATOM 1411 C CA . LYS A 1 186 ? 10.480 9.612 -25.857 1.00 87.81 186 LYS A CA 1
ATOM 1412 C C . LYS A 1 186 ? 10.118 8.502 -24.866 1.00 87.81 186 LYS A C 1
ATOM 1414 O O . LYS A 1 186 ? 9.396 7.568 -25.204 1.00 87.81 186 LYS A O 1
ATOM 1419 N N . ILE A 1 187 ? 10.683 8.601 -23.663 1.00 89.75 187 ILE A N 1
ATOM 1420 C CA . ILE A 1 187 ? 10.451 7.634 -22.583 1.00 89.75 187 ILE A CA 1
ATOM 1421 C C . ILE A 1 187 ? 9.009 7.733 -22.074 1.00 89.75 187 ILE A C 1
ATOM 1423 O O . ILE A 1 187 ? 8.311 8.723 -22.303 1.00 89.75 187 ILE A O 1
ATOM 1427 N N . SER A 1 188 ? 8.546 6.707 -21.366 1.00 91.62 188 SER A N 1
ATOM 1428 C CA . SER A 1 188 ? 7.210 6.728 -20.774 1.00 91.62 188 SER A CA 1
ATOM 1429 C C . SER A 1 188 ? 7.090 7.779 -19.659 1.00 91.62 188 SER A C 1
ATOM 1431 O O . SER A 1 188 ? 8.070 8.184 -19.024 1.00 91.62 188 SER A O 1
ATOM 1433 N N . LYS A 1 189 ? 5.853 8.204 -19.368 1.00 91.56 189 LYS A N 1
ATOM 1434 C CA . LYS A 1 189 ? 5.565 9.134 -18.262 1.00 91.56 189 LYS A CA 1
ATOM 1435 C C . LYS A 1 189 ? 6.028 8.575 -16.911 1.00 91.56 189 LYS A C 1
ATOM 1437 O O . LYS A 1 189 ? 6.537 9.329 -16.087 1.00 91.56 189 LYS A O 1
ATOM 1442 N N . GLU A 1 190 ? 5.875 7.269 -16.701 1.00 91.06 190 GLU A N 1
ATOM 1443 C CA . GLU A 1 190 ? 6.310 6.582 -15.480 1.00 91.06 190 GLU A CA 1
ATOM 1444 C C . GLU A 1 190 ? 7.829 6.639 -15.309 1.00 91.06 190 GLU A C 1
ATOM 1446 O O . GLU A 1 190 ? 8.318 7.017 -14.245 1.00 91.06 190 GLU A O 1
ATOM 1451 N N . GLU A 1 191 ? 8.585 6.344 -16.370 1.00 93.12 191 GLU A N 1
ATOM 1452 C CA . GLU A 1 191 ? 10.046 6.436 -16.361 1.00 93.12 191 GLU A CA 1
ATOM 1453 C C . GLU A 1 191 ? 10.515 7.869 -16.109 1.00 93.12 191 GLU A C 1
ATOM 1455 O O . GLU A 1 191 ? 11.388 8.099 -15.274 1.00 93.12 191 GLU A O 1
ATOM 1460 N N . LYS A 1 192 ? 9.905 8.856 -16.772 1.00 93.62 192 LYS A N 1
ATOM 1461 C CA . LYS A 1 192 ? 10.226 10.269 -16.546 1.00 93.62 192 LYS A CA 1
ATOM 1462 C C . LYS A 1 192 ? 9.989 10.680 -15.092 1.00 93.62 192 LYS A C 1
ATOM 1464 O O . LYS A 1 192 ? 10.864 11.292 -14.481 1.00 93.62 192 LYS A O 1
ATOM 1469 N N . ASN A 1 193 ? 8.827 10.341 -14.537 1.00 94.81 193 ASN A N 1
ATOM 1470 C CA . ASN A 1 193 ? 8.465 10.694 -13.167 1.00 94.81 193 ASN A CA 1
ATOM 1471 C C . ASN A 1 193 ? 9.388 10.025 -12.144 1.00 94.81 193 ASN A C 1
ATOM 1473 O O . ASN A 1 193 ? 9.834 10.686 -11.208 1.00 94.81 193 ASN A O 1
ATOM 1477 N N . LEU A 1 194 ? 9.728 8.748 -12.349 1.00 95.62 194 LEU A N 1
ATOM 1478 C CA . LEU A 1 194 ? 10.702 8.038 -11.523 1.00 95.62 194 LEU A CA 1
ATOM 1479 C C . LEU A 1 194 ? 12.078 8.711 -11.582 1.00 95.62 194 LEU A C 1
ATOM 1481 O O . LEU A 1 194 ? 12.701 8.937 -10.545 1.00 95.62 194 LEU A O 1
ATOM 1485 N N . GLY A 1 195 ? 12.530 9.082 -12.782 1.00 95.12 195 GLY A N 1
ATOM 1486 C CA . GLY A 1 195 ? 13.807 9.762 -12.965 1.00 95.12 195 GLY A CA 1
ATOM 1487 C C . GLY A 1 195 ? 13.875 11.103 -12.237 1.00 95.12 195 GLY A C 1
ATOM 1488 O O . GLY A 1 195 ? 14.824 11.370 -11.500 1.00 95.12 195 GLY A O 1
ATOM 1489 N N . LEU A 1 196 ? 12.836 11.929 -12.387 1.00 95.31 196 LEU A N 1
ATOM 1490 C CA . LEU A 1 196 ? 12.716 13.207 -11.682 1.00 95.31 196 LEU A CA 1
ATOM 1491 C C . LEU A 1 196 ? 12.671 13.011 -10.164 1.00 95.31 196 LEU A C 1
ATOM 1493 O O . LEU A 1 196 ? 13.339 13.743 -9.434 1.00 95.31 196 LEU A O 1
ATOM 1497 N N . PHE A 1 197 ? 11.920 12.012 -9.695 1.00 96.38 197 PHE A N 1
ATOM 1498 C CA . PHE A 1 197 ? 11.789 11.688 -8.280 1.00 96.38 197 PHE A CA 1
ATOM 1499 C C . PHE A 1 197 ? 13.130 11.310 -7.642 1.00 96.38 197 PHE A C 1
ATOM 1501 O O . PHE A 1 197 ? 13.477 11.876 -6.606 1.00 96.38 197 PHE A O 1
ATOM 1508 N N . ILE A 1 198 ? 13.901 10.405 -8.253 1.00 96.50 198 ILE A N 1
ATOM 1509 C CA . ILE A 1 198 ? 15.194 9.977 -7.698 1.00 96.50 198 ILE A CA 1
ATOM 1510 C C . ILE A 1 198 ? 16.171 11.151 -7.679 1.00 96.50 198 ILE A C 1
ATOM 1512 O O . ILE A 1 198 ? 16.761 11.442 -6.642 1.00 96.50 198 ILE A O 1
ATOM 1516 N N . VAL A 1 199 ? 16.309 11.885 -8.789 1.00 95.31 199 VAL A N 1
ATOM 1517 C CA . VAL A 1 199 ? 17.243 13.022 -8.857 1.00 95.31 199 VAL A CA 1
ATOM 1518 C C . VAL A 1 199 ? 16.885 14.108 -7.837 1.00 95.31 199 VAL A C 1
ATOM 1520 O O . VAL A 1 199 ? 17.795 14.710 -7.267 1.00 95.31 199 VAL A O 1
ATOM 1523 N N . LYS A 1 200 ? 15.587 14.327 -7.577 1.00 95.62 200 LYS A N 1
ATOM 1524 C CA . LYS A 1 200 ? 15.097 15.256 -6.549 1.00 95.62 200 LYS A CA 1
ATOM 1525 C C . LYS A 1 200 ? 15.445 14.798 -5.135 1.00 95.62 200 LYS A C 1
ATOM 1527 O O . LYS A 1 200 ? 15.946 15.593 -4.358 1.00 95.62 200 LYS A O 1
ATOM 1532 N N . ASN A 1 201 ? 15.141 13.545 -4.802 1.00 96.00 201 ASN A N 1
ATOM 1533 C CA . ASN A 1 201 ? 15.051 13.106 -3.409 1.00 96.00 201 ASN A CA 1
ATOM 1534 C C . ASN A 1 201 ? 16.258 12.288 -2.932 1.00 96.00 201 ASN A C 1
ATOM 1536 O O . ASN A 1 201 ? 16.380 12.056 -1.737 1.00 96.00 201 ASN A O 1
ATOM 1540 N N . ARG A 1 202 ? 17.180 11.879 -3.818 1.00 94.38 202 ARG A N 1
ATOM 1541 C CA . ARG A 1 202 ? 18.313 10.996 -3.464 1.00 94.38 202 ARG A CA 1
ATOM 1542 C C . ARG A 1 202 ? 19.236 11.501 -2.354 1.00 94.38 202 ARG A C 1
ATOM 1544 O O . ARG A 1 202 ? 19.942 10.685 -1.771 1.00 94.38 202 ARG A O 1
ATOM 1551 N N . LYS A 1 203 ? 19.252 12.813 -2.093 1.00 92.81 203 LYS A N 1
ATOM 1552 C CA . LYS A 1 203 ? 20.073 13.443 -1.045 1.00 92.81 203 LYS A CA 1
ATOM 1553 C C . LYS A 1 203 ? 19.288 13.790 0.219 1.00 92.81 203 LYS A C 1
ATOM 1555 O O . LYS A 1 203 ? 19.858 13.711 1.298 1.00 92.81 203 LYS A O 1
ATOM 1560 N N . ASP A 1 204 ? 18.018 14.157 0.069 1.00 93.50 204 ASP A N 1
ATOM 1561 C CA . ASP A 1 204 ? 17.219 14.734 1.156 1.00 93.50 204 ASP A CA 1
ATOM 1562 C C . ASP A 1 204 ? 16.311 13.692 1.822 1.00 93.50 204 ASP A C 1
ATOM 1564 O O . ASP A 1 204 ? 16.108 13.724 3.032 1.00 93.50 204 ASP A O 1
ATOM 1568 N N . LEU A 1 205 ? 15.783 12.737 1.047 1.00 94.44 205 LEU A N 1
ATOM 1569 C CA . LEU A 1 205 ? 14.962 11.643 1.560 1.00 94.44 205 LEU A CA 1
ATOM 1570 C C . LEU A 1 205 ? 15.864 10.458 1.905 1.00 94.44 205 LEU A C 1
ATOM 1572 O O . LEU A 1 205 ? 16.053 9.538 1.106 1.00 94.44 205 LEU A O 1
ATOM 1576 N N . ILE A 1 206 ? 16.463 10.532 3.087 1.00 94.50 206 ILE A N 1
ATOM 1577 C CA . ILE A 1 206 ? 17.363 9.523 3.647 1.00 94.50 206 ILE A CA 1
ATOM 1578 C C . ILE A 1 206 ? 16.783 8.956 4.944 1.00 94.50 206 ILE A C 1
ATOM 1580 O O . ILE A 1 206 ? 15.903 9.560 5.560 1.00 94.50 206 ILE A O 1
ATOM 1584 N N . LYS A 1 207 ? 17.289 7.796 5.366 1.00 92.19 207 LYS A N 1
ATOM 1585 C CA . LYS A 1 207 ? 16.926 7.190 6.650 1.00 92.19 207 LYS A CA 1
ATOM 1586 C C . LYS A 1 207 ? 17.171 8.145 7.817 1.00 92.19 207 LYS A C 1
ATOM 1588 O O . LYS A 1 207 ? 18.144 8.902 7.813 1.00 92.19 207 LYS A O 1
ATOM 1593 N N . ALA A 1 208 ? 16.311 8.071 8.828 1.00 88.19 208 ALA A N 1
ATOM 1594 C CA . ALA A 1 208 ? 16.511 8.823 10.060 1.00 88.19 208 ALA A CA 1
ATOM 1595 C C . ALA A 1 208 ? 17.756 8.288 10.786 1.00 88.19 208 ALA A C 1
ATOM 1597 O O . ALA A 1 208 ? 17.841 7.097 11.090 1.00 88.19 208 ALA A O 1
ATOM 1598 N N . VAL A 1 209 ? 18.729 9.166 11.029 1.00 83.00 209 VAL A N 1
ATOM 1599 C CA . VAL A 1 209 ? 19.946 8.848 11.786 1.00 83.00 209 VAL A CA 1
ATOM 1600 C C . VAL A 1 209 ? 19.607 8.912 13.280 1.00 83.00 209 VAL A C 1
ATOM 1602 O O . VAL A 1 209 ? 18.868 9.802 13.695 1.00 83.00 209 VAL A O 1
ATOM 1605 N N . ASP A 1 210 ? 20.097 7.951 14.066 1.00 71.94 210 ASP A N 1
ATOM 1606 C CA . ASP A 1 210 ? 19.918 7.875 15.529 1.00 71.94 210 ASP A CA 1
ATOM 1607 C C . ASP A 1 210 ? 18.458 7.790 16.026 1.00 71.94 210 ASP A C 1
ATOM 1609 O O . ASP A 1 210 ? 18.145 8.159 17.157 1.00 71.94 210 ASP A O 1
ATOM 1613 N N . SER A 1 211 ? 17.552 7.265 15.196 1.00 75.00 211 SER A N 1
ATOM 1614 C CA . SER A 1 211 ? 16.158 6.989 15.559 1.00 75.00 211 SER A CA 1
ATOM 1615 C C . SER A 1 211 ? 15.900 5.486 15.678 1.00 75.00 211 SER A C 1
ATOM 1617 O O . SER A 1 211 ? 16.461 4.688 14.926 1.00 75.00 211 SER A O 1
ATOM 1619 N N . SER A 1 212 ? 14.985 5.099 16.573 1.00 78.00 212 SER A N 1
ATOM 1620 C CA . SER A 1 212 ? 14.415 3.746 16.612 1.00 78.00 212 SER A CA 1
ATOM 1621 C C . SER A 1 212 ? 13.612 3.397 15.349 1.00 78.00 212 SER A C 1
ATOM 1623 O O . SER A 1 212 ? 13.320 2.225 15.127 1.00 78.00 212 SER A O 1
ATOM 1625 N N . GLU A 1 213 ? 13.280 4.386 14.509 1.00 82.06 213 GLU A N 1
ATOM 1626 C CA . GLU A 1 213 ? 12.471 4.233 13.296 1.00 82.06 213 GLU A CA 1
ATOM 1627 C C . GLU A 1 213 ? 13.192 4.779 12.039 1.00 82.06 213 GLU A C 1
ATOM 1629 O O . GLU A 1 213 ? 12.806 5.810 11.480 1.00 82.06 213 GLU A O 1
ATOM 1634 N N . PRO A 1 214 ? 14.231 4.096 11.521 1.00 88.62 214 PRO A N 1
ATOM 1635 C CA . PRO A 1 214 ? 14.990 4.554 10.348 1.00 88.62 214 PRO A CA 1
ATOM 1636 C C . PRO A 1 214 ? 14.145 4.664 9.066 1.00 88.62 214 PRO A C 1
ATOM 1638 O O . PRO A 1 214 ? 14.500 5.413 8.155 1.00 88.62 214 PRO A O 1
ATOM 1641 N N . LEU A 1 215 ? 13.019 3.944 8.997 1.00 90.69 215 LEU A N 1
ATOM 1642 C CA . LEU A 1 215 ? 12.100 3.929 7.857 1.00 90.69 215 LEU A CA 1
ATOM 1643 C C . LEU A 1 215 ? 11.138 5.133 7.826 1.00 90.69 215 LEU A C 1
ATOM 1645 O O . LEU A 1 215 ? 10.555 5.422 6.778 1.00 90.69 215 LEU A O 1
ATOM 1649 N N . LYS A 1 216 ? 10.989 5.850 8.948 1.00 87.94 216 LYS A N 1
ATOM 1650 C CA . LYS A 1 216 ? 9.955 6.875 9.142 1.00 87.94 216 LYS A CA 1
ATOM 1651 C C . LYS A 1 216 ? 9.947 7.980 8.078 1.00 87.94 216 LYS A C 1
ATOM 1653 O O . LYS A 1 216 ? 8.874 8.239 7.541 1.00 87.94 216 LYS A O 1
ATOM 1658 N N . PRO A 1 217 ? 11.092 8.563 7.656 1.00 91.50 217 PRO A N 1
ATOM 1659 C CA . PRO A 1 217 ? 11.081 9.608 6.626 1.00 91.50 217 PRO A CA 1
ATOM 1660 C C . PRO A 1 217 ? 10.465 9.141 5.301 1.00 91.50 217 PRO A C 1
ATOM 1662 O O . PRO A 1 217 ? 9.763 9.893 4.625 1.00 91.50 217 PRO A O 1
ATOM 1665 N N . TYR A 1 218 ? 10.690 7.876 4.936 1.00 92.88 218 TYR A N 1
ATOM 1666 C CA . TYR A 1 218 ? 10.121 7.275 3.734 1.00 92.88 218 TYR A CA 1
ATOM 1667 C C . TYR A 1 218 ? 8.617 7.009 3.882 1.00 92.88 218 TYR A C 1
ATOM 1669 O O . TYR A 1 218 ? 7.864 7.209 2.929 1.00 92.88 218 TYR A O 1
ATOM 1677 N N . GLN A 1 219 ? 8.173 6.580 5.068 1.00 89.75 219 GLN A N 1
ATOM 1678 C CA . GLN A 1 219 ? 6.756 6.363 5.377 1.00 89.75 219 GLN A CA 1
ATOM 1679 C C . GLN A 1 219 ? 5.977 7.680 5.378 1.00 89.75 219 GLN A C 1
ATOM 1681 O O . GLN A 1 219 ? 4.926 7.758 4.743 1.00 89.75 219 GLN A O 1
ATOM 1686 N N . ASP A 1 220 ? 6.522 8.722 6.007 1.00 87.88 220 ASP A N 1
ATOM 1687 C CA . ASP A 1 220 ? 5.938 10.064 6.024 1.00 87.88 220 ASP A CA 1
ATOM 1688 C C . ASP A 1 220 ? 5.784 10.602 4.598 1.00 87.88 220 ASP A C 1
ATOM 1690 O O . ASP A 1 220 ? 4.707 11.066 4.220 1.00 87.88 220 ASP A O 1
ATOM 1694 N N . PHE A 1 221 ? 6.814 10.430 3.758 1.00 91.06 221 PHE A N 1
ATOM 1695 C CA . PHE A 1 221 ? 6.745 10.799 2.345 1.00 91.06 221 PHE A CA 1
ATOM 1696 C C . PHE A 1 221 ? 5.599 10.088 1.604 1.00 91.06 221 PHE A C 1
ATOM 1698 O O . PHE A 1 221 ? 4.892 10.713 0.813 1.00 91.06 221 PHE A O 1
ATOM 1705 N N . ILE A 1 222 ? 5.402 8.785 1.837 1.00 90.31 222 ILE A N 1
ATOM 1706 C CA . ILE A 1 222 ? 4.329 8.011 1.193 1.00 90.31 222 ILE A CA 1
ATOM 1707 C C . ILE A 1 222 ? 2.954 8.452 1.698 1.00 90.31 222 ILE A C 1
ATOM 1709 O O . ILE A 1 222 ? 2.049 8.629 0.887 1.00 90.31 222 ILE A O 1
ATOM 1713 N N . ILE A 1 223 ? 2.803 8.656 3.008 1.00 85.19 223 ILE A N 1
ATOM 1714 C CA . ILE A 1 223 ? 1.547 9.089 3.636 1.00 85.19 223 ILE A CA 1
ATOM 1715 C C . ILE A 1 223 ? 1.124 10.474 3.134 1.00 85.19 223 ILE A C 1
ATOM 1717 O O . ILE A 1 223 ? -0.068 10.717 2.925 1.00 85.19 223 ILE A O 1
ATOM 1721 N N . ASP A 1 224 ? 2.086 11.377 2.941 1.00 83.81 224 ASP A N 1
ATOM 1722 C CA . ASP A 1 224 ? 1.839 12.726 2.424 1.00 83.81 224 ASP A CA 1
ATOM 1723 C C . ASP A 1 224 ? 1.638 12.777 0.915 1.00 83.81 224 ASP A C 1
ATOM 1725 O O . ASP A 1 224 ? 1.033 13.718 0.383 1.00 83.81 224 ASP A O 1
ATOM 1729 N N . SER A 1 225 ? 2.126 11.762 0.209 1.00 84.25 225 SER A N 1
ATOM 1730 C CA . SER A 1 225 ? 1.958 11.674 -1.226 1.00 84.25 225 SER A CA 1
ATOM 1731 C C . SER A 1 225 ? 0.503 11.393 -1.593 1.00 84.25 225 SER A C 1
ATOM 1733 O O . SER A 1 225 ? -0.154 10.490 -1.082 1.00 84.25 225 SER A O 1
ATOM 1735 N N . ARG A 1 226 ? 0.001 12.150 -2.570 1.00 74.50 226 ARG A N 1
ATOM 1736 C CA . ARG A 1 226 ? -1.302 11.898 -3.209 1.00 74.50 226 ARG A CA 1
ATOM 1737 C C . ARG A 1 226 ? -1.189 10.946 -4.401 1.00 74.50 226 ARG A C 1
ATOM 1739 O O . ARG A 1 226 ? -2.175 10.710 -5.095 1.00 74.50 226 ARG A O 1
ATOM 1746 N N . GLU A 1 227 ? 0.016 10.458 -4.684 1.00 79.44 227 GLU A N 1
ATOM 1747 C CA . GLU A 1 227 ? 0.318 9.653 -5.861 1.00 79.44 227 GLU A CA 1
ATOM 1748 C C . GLU A 1 227 ? 0.285 8.161 -5.520 1.00 79.44 227 GLU A C 1
ATOM 1750 O O . GLU A 1 227 ? 0.979 7.705 -4.614 1.00 79.44 227 GLU A O 1
ATOM 1755 N N . ALA A 1 228 ? -0.496 7.388 -6.279 1.00 76.50 228 ALA A N 1
ATOM 1756 C CA . ALA A 1 228 ? -0.679 5.954 -6.047 1.00 76.50 228 ALA A CA 1
ATOM 1757 C C . ALA A 1 228 ? 0.618 5.133 -6.194 1.00 76.50 228 ALA A C 1
ATOM 1759 O O . ALA A 1 228 ? 0.727 4.044 -5.641 1.00 76.50 228 ALA A O 1
ATOM 1760 N N . ASP A 1 229 ? 1.608 5.644 -6.928 1.00 86.94 229 ASP A N 1
ATOM 1761 C CA . ASP A 1 229 ? 2.885 4.978 -7.185 1.00 86.94 229 ASP A CA 1
ATOM 1762 C C . ASP A 1 229 ? 4.017 5.435 -6.245 1.00 86.94 229 ASP A C 1
ATOM 1764 O O . ASP A 1 229 ? 5.177 5.072 -6.460 1.00 86.94 229 ASP A O 1
ATOM 1768 N N . ALA A 1 230 ? 3.705 6.194 -5.186 1.00 91.25 230 ALA A N 1
ATOM 1769 C CA . ALA A 1 230 ? 4.691 6.696 -4.227 1.00 91.25 230 ALA A CA 1
ATOM 1770 C C . ALA A 1 230 ? 5.550 5.576 -3.623 1.00 91.25 230 ALA A C 1
ATOM 1772 O O . ALA A 1 230 ? 6.777 5.671 -3.642 1.00 91.25 230 ALA A O 1
ATOM 1773 N N . THR A 1 231 ? 4.927 4.481 -3.179 1.00 92.12 231 THR A N 1
ATOM 1774 C CA . THR A 1 231 ? 5.630 3.314 -2.622 1.00 92.12 231 THR A CA 1
ATOM 1775 C C . THR A 1 231 ? 6.598 2.707 -3.629 1.00 92.12 231 THR A C 1
ATOM 1777 O O . THR A 1 231 ? 7.752 2.447 -3.304 1.00 92.12 231 THR A O 1
ATOM 1780 N N . ALA A 1 232 ? 6.172 2.540 -4.885 1.00 93.56 232 ALA A N 1
ATOM 1781 C CA . ALA A 1 232 ? 7.024 1.979 -5.930 1.00 93.56 232 ALA A CA 1
ATOM 1782 C C . ALA A 1 232 ? 8.252 2.864 -6.199 1.00 93.56 232 ALA A C 1
ATOM 1784 O O . ALA A 1 232 ? 9.350 2.348 -6.403 1.00 93.56 232 ALA A O 1
ATOM 1785 N N . ARG A 1 233 ? 8.089 4.192 -6.173 1.00 95.44 233 ARG A N 1
ATOM 1786 C CA . ARG A 1 233 ? 9.199 5.140 -6.338 1.00 95.44 233 ARG A CA 1
ATOM 1787 C C . ARG A 1 233 ? 10.149 5.131 -5.143 1.00 95.44 233 ARG A C 1
ATOM 1789 O O . ARG A 1 233 ? 11.361 5.129 -5.343 1.00 95.44 233 ARG A O 1
ATOM 1796 N N . VAL A 1 234 ? 9.618 5.083 -3.922 1.00 96.06 234 VAL A N 1
ATOM 1797 C CA . VAL A 1 234 ? 10.418 4.978 -2.692 1.00 96.06 234 VAL A CA 1
ATOM 1798 C C . VAL A 1 234 ? 11.218 3.676 -2.662 1.00 96.06 234 VAL A C 1
ATOM 1800 O O . VAL A 1 234 ? 12.405 3.716 -2.361 1.00 96.06 234 VAL A O 1
ATOM 1803 N N . CYS A 1 235 ? 10.635 2.545 -3.068 1.00 96.12 235 CYS A N 1
ATOM 1804 C CA . CYS A 1 235 ? 11.369 1.284 -3.197 1.00 96.12 235 CYS A CA 1
ATOM 1805 C C . CYS A 1 235 ? 12.554 1.399 -4.170 1.00 96.12 235 CYS A C 1
ATOM 1807 O O . CYS A 1 235 ? 13.646 0.920 -3.872 1.00 96.12 235 CYS A O 1
ATOM 1809 N N . GLU A 1 236 ? 12.381 2.061 -5.317 1.00 97.38 236 GLU A N 1
ATOM 1810 C CA . GLU A 1 236 ? 13.492 2.303 -6.248 1.00 97.38 236 GLU 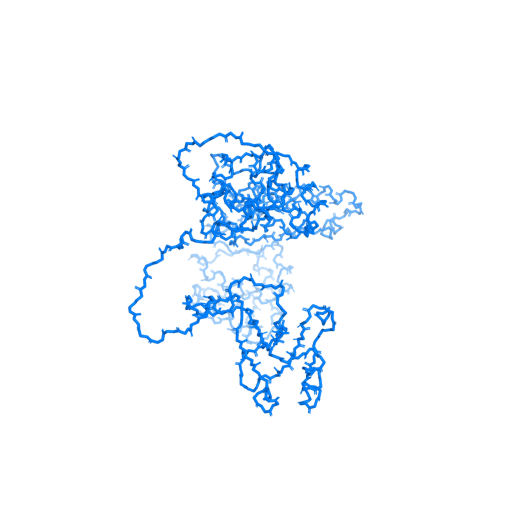A CA 1
ATOM 1811 C C . GLU A 1 236 ? 14.545 3.265 -5.680 1.00 97.38 236 GLU A C 1
ATOM 1813 O O . GLU A 1 236 ? 15.736 3.088 -5.933 1.00 97.38 236 GLU A O 1
ATOM 1818 N N . LEU A 1 237 ? 14.142 4.245 -4.869 1.00 97.50 237 LEU A N 1
ATOM 1819 C CA . LEU A 1 237 ? 15.079 5.116 -4.165 1.00 97.50 237 LEU A CA 1
ATOM 1820 C C . LEU A 1 237 ? 15.883 4.361 -3.094 1.00 97.50 237 LEU A C 1
ATOM 1822 O O . LEU A 1 237 ? 17.093 4.554 -3.006 1.00 97.50 237 LEU A O 1
ATOM 1826 N N . LEU A 1 238 ? 15.253 3.463 -2.333 1.00 97.19 238 LEU A N 1
ATOM 1827 C CA . LEU A 1 238 ? 15.943 2.609 -1.360 1.00 97.19 238 LEU A CA 1
ATOM 1828 C C . LEU A 1 238 ? 16.973 1.702 -2.050 1.00 97.19 238 LEU A C 1
ATOM 1830 O O . LEU A 1 238 ? 18.103 1.588 -1.575 1.00 97.19 238 LEU A O 1
ATOM 1834 N N . LYS A 1 239 ? 16.630 1.138 -3.221 1.00 96.75 239 LYS A N 1
ATOM 1835 C CA . LYS A 1 239 ? 17.586 0.410 -4.078 1.00 96.75 239 LYS A CA 1
ATOM 1836 C C . LYS A 1 239 ? 18.742 1.309 -4.518 1.00 96.75 239 LYS A C 1
ATOM 1838 O O . LYS A 1 239 ? 19.896 0.918 -4.401 1.00 96.75 239 LYS A O 1
ATOM 1843 N N . TYR A 1 240 ? 18.452 2.523 -4.991 1.00 97.19 240 TYR A N 1
ATOM 1844 C CA . TYR A 1 240 ? 19.480 3.494 -5.388 1.00 97.19 240 TYR A CA 1
ATOM 1845 C C . TYR A 1 240 ? 20.454 3.794 -4.233 1.00 97.19 240 TYR A C 1
ATOM 1847 O O . TYR A 1 240 ? 21.669 3.864 -4.430 1.00 97.19 240 TYR A O 1
ATOM 1855 N N . GLN A 1 241 ? 19.930 3.948 -3.015 1.00 96.50 241 GLN A N 1
ATOM 1856 C CA . GLN A 1 241 ? 20.703 4.271 -1.814 1.00 96.50 241 GLN A CA 1
ATOM 1857 C C . GLN A 1 241 ? 21.464 3.069 -1.227 1.00 96.50 241 GLN A C 1
ATOM 1859 O O . GLN A 1 241 ? 22.437 3.284 -0.508 1.00 96.50 241 GLN A O 1
ATOM 1864 N N . GLY A 1 242 ? 21.090 1.834 -1.580 1.00 95.38 242 GLY A N 1
ATOM 1865 C CA . GLY A 1 242 ? 21.678 0.603 -1.031 1.00 95.38 242 GLY A CA 1
ATOM 1866 C C . GLY A 1 242 ? 21.107 0.211 0.337 1.00 95.38 242 GLY A C 1
ATOM 1867 O O . GLY A 1 242 ? 21.734 -0.527 1.091 1.00 95.38 242 GLY A O 1
ATOM 1868 N N . GLU A 1 243 ? 19.920 0.711 0.686 1.00 95.56 243 GLU A N 1
ATOM 1869 C CA . GLU A 1 243 ? 19.277 0.473 1.984 1.00 95.56 243 GLU A CA 1
ATOM 1870 C C . GLU A 1 243 ? 18.433 -0.813 1.953 1.00 95.56 243 GLU A C 1
ATOM 1872 O O . GLU A 1 243 ? 17.206 -0.795 2.063 1.00 95.56 243 GLU A O 1
ATOM 1877 N N . HIS A 1 244 ? 19.097 -1.957 1.771 1.00 93.31 244 HIS A N 1
ATOM 1878 C CA . HIS A 1 244 ? 18.445 -3.251 1.526 1.00 93.31 244 HIS A CA 1
ATOM 1879 C C . HIS A 1 244 ? 17.537 -3.727 2.667 1.00 93.31 244 HIS A C 1
ATOM 1881 O O . HIS A 1 244 ? 16.444 -4.225 2.409 1.00 93.31 244 HIS A O 1
ATOM 1887 N N . GLY A 1 245 ? 17.950 -3.535 3.924 1.00 92.12 245 GLY A N 1
ATOM 1888 C CA . GLY A 1 245 ? 17.127 -3.914 5.079 1.00 92.12 245 GLY A CA 1
ATOM 1889 C C . GLY A 1 245 ? 15.846 -3.081 5.189 1.00 92.12 245 GLY A C 1
ATOM 1890 O O . GLY A 1 245 ? 14.794 -3.594 5.558 1.00 92.12 245 GLY A O 1
ATOM 1891 N N . LEU A 1 246 ? 15.910 -1.802 4.803 1.00 93.62 246 LEU A N 1
ATOM 1892 C CA . LEU A 1 246 ? 14.745 -0.915 4.771 1.00 93.62 246 LEU A CA 1
ATOM 1893 C C . LEU A 1 246 ? 13.838 -1.207 3.573 1.00 93.62 246 LEU A C 1
ATOM 1895 O O . LEU A 1 246 ? 12.625 -1.047 3.677 1.00 93.62 246 LEU A O 1
ATOM 1899 N N . LEU A 1 247 ? 14.403 -1.656 2.448 1.00 93.81 247 LEU A N 1
ATOM 1900 C CA . LEU A 1 247 ? 13.635 -2.069 1.273 1.00 93.81 247 LEU A CA 1
ATOM 1901 C C . LEU A 1 247 ? 12.680 -3.220 1.602 1.00 93.81 247 LEU A C 1
ATOM 1903 O O . LEU A 1 247 ? 11.512 -3.155 1.224 1.00 93.81 247 LEU A O 1
ATOM 1907 N N . GLU A 1 248 ? 13.153 -4.242 2.316 1.00 92.00 248 GLU A N 1
ATOM 1908 C CA . GLU A 1 248 ? 12.314 -5.377 2.710 1.00 92.00 248 GLU A CA 1
ATOM 1909 C C . GLU A 1 248 ? 11.173 -4.933 3.638 1.00 92.00 248 GLU A C 1
ATOM 1911 O O . GLU A 1 248 ? 10.008 -5.249 3.386 1.00 92.00 248 GLU A O 1
ATOM 1916 N N . GLN A 1 249 ? 11.482 -4.111 4.645 1.00 91.38 249 GLN A N 1
ATOM 1917 C CA . GLN A 1 249 ? 10.470 -3.546 5.544 1.00 91.38 249 GLN A CA 1
ATOM 1918 C C . GLN A 1 249 ? 9.440 -2.698 4.784 1.00 91.38 249 GLN A C 1
ATOM 1920 O O . GLN A 1 249 ? 8.241 -2.827 5.018 1.00 91.38 249 GLN A O 1
ATOM 1925 N N . MET A 1 250 ? 9.885 -1.869 3.834 1.00 92.69 250 MET A N 1
ATOM 1926 C CA . MET A 1 250 ? 9.005 -1.032 3.013 1.00 92.69 250 MET A CA 1
ATOM 1927 C C . MET A 1 250 ? 8.072 -1.862 2.123 1.00 92.69 250 MET A C 1
ATOM 1929 O O . MET A 1 250 ? 6.914 -1.501 1.943 1.00 92.69 250 MET A O 1
ATOM 1933 N N . GLN A 1 251 ? 8.550 -2.979 1.569 1.00 91.00 251 GLN A N 1
ATOM 1934 C CA . GLN A 1 251 ? 7.735 -3.863 0.729 1.00 91.00 251 GLN A CA 1
ATOM 1935 C C . GLN A 1 251 ? 6.663 -4.617 1.524 1.00 91.00 251 GLN A C 1
ATOM 1937 O O . GLN A 1 251 ? 5.600 -4.913 0.980 1.00 91.00 251 GLN A O 1
ATOM 1942 N N . GLN A 1 252 ? 6.936 -4.922 2.792 1.00 90.06 252 GLN A N 1
ATOM 1943 C CA . GLN A 1 252 ? 5.998 -5.600 3.691 1.00 90.06 252 GLN A CA 1
ATOM 1944 C C . GLN A 1 252 ? 5.044 -4.631 4.403 1.00 90.06 252 GLN A C 1
ATOM 1946 O O . GLN A 1 252 ? 4.029 -5.052 4.960 1.00 90.06 252 GLN A O 1
ATOM 1951 N N . TRP A 1 253 ? 5.351 -3.334 4.399 1.00 88.19 253 TRP A N 1
ATOM 1952 C CA . TRP A 1 253 ? 4.564 -2.329 5.093 1.00 88.19 253 TRP A CA 1
ATOM 1953 C C . TRP A 1 253 ? 3.206 -2.103 4.415 1.00 88.19 253 TRP A C 1
ATOM 1955 O O . TRP A 1 253 ? 3.099 -1.531 3.329 1.00 88.19 253 TRP A O 1
ATOM 1965 N N . ALA A 1 254 ? 2.139 -2.532 5.089 1.00 83.12 254 ALA A N 1
ATOM 1966 C CA . ALA A 1 254 ? 0.777 -2.202 4.703 1.00 83.12 254 ALA A CA 1
ATOM 1967 C C . ALA A 1 254 ? 0.458 -0.771 5.147 1.00 83.12 254 ALA A C 1
ATOM 1969 O O . ALA A 1 254 ? 0.400 -0.497 6.345 1.00 83.12 254 ALA A O 1
ATOM 1970 N N . ILE A 1 255 ? 0.234 0.129 4.184 1.00 83.50 255 ILE A N 1
ATOM 1971 C CA . ILE A 1 255 ? -0.097 1.529 4.465 1.00 83.50 255 ILE A CA 1
ATOM 1972 C C . ILE A 1 255 ? -1.429 1.570 5.227 1.00 83.50 255 ILE A C 1
ATOM 1974 O O . ILE A 1 255 ? -2.469 1.209 4.664 1.00 83.50 255 ILE A O 1
ATOM 1978 N N . PRO A 1 256 ? -1.433 2.009 6.492 1.00 80.06 256 PRO A N 1
ATOM 1979 C CA . PRO A 1 256 ? -2.653 2.074 7.274 1.00 80.06 256 PRO A CA 1
ATOM 1980 C C . PRO A 1 256 ? -3.557 3.191 6.730 1.00 80.06 256 PRO A C 1
ATOM 1982 O O . PRO A 1 256 ? -3.079 4.296 6.453 1.00 80.06 256 PRO A O 1
ATOM 1985 N N . PRO A 1 257 ? -4.868 2.946 6.559 1.00 79.62 257 PRO A N 1
ATOM 1986 C CA . PRO A 1 257 ? -5.784 3.989 6.132 1.00 79.62 257 PRO A CA 1
ATOM 1987 C C . PRO A 1 257 ? -5.919 5.044 7.234 1.00 79.62 257 PRO A C 1
ATOM 1989 O O . PRO A 1 257 ? -6.031 4.719 8.416 1.00 79.62 257 PRO A O 1
ATOM 1992 N N . PHE A 1 258 ? -5.945 6.318 6.842 1.00 84.00 258 PHE A N 1
ATOM 1993 C CA . PHE A 1 258 ? -6.212 7.398 7.786 1.00 84.00 258 PHE A CA 1
ATOM 1994 C C . PHE A 1 258 ? -7.646 7.253 8.341 1.00 84.00 258 PHE A C 1
ATOM 1996 O O . PHE A 1 258 ? -8.586 7.215 7.543 1.00 84.00 258 PHE A O 1
ATOM 2003 N N . PRO A 1 259 ? -7.837 7.166 9.672 1.00 83.62 259 PRO A N 1
ATOM 2004 C CA . PRO A 1 259 ? -9.100 6.716 10.265 1.00 83.62 259 PRO A CA 1
ATOM 2005 C C . PRO A 1 259 ? -10.216 7.768 10.262 1.00 83.62 259 PRO A C 1
ATOM 2007 O O . PRO A 1 259 ? -11.355 7.432 10.572 1.00 83.62 259 PRO A O 1
ATOM 2010 N N . VAL A 1 260 ? -9.911 9.029 9.935 1.00 85.56 260 VAL A N 1
ATOM 2011 C CA . VAL A 1 260 ? -10.878 10.135 9.973 1.00 85.56 260 VAL A CA 1
ATOM 2012 C C . VAL A 1 260 ? -11.163 10.644 8.565 1.00 85.56 260 VAL A C 1
ATOM 2014 O O . VAL A 1 260 ? -10.262 11.015 7.812 1.00 85.56 260 VAL A O 1
ATOM 2017 N N . SER A 1 261 ? -12.438 10.710 8.202 1.00 88.12 261 SER A N 1
ATOM 2018 C CA . SER A 1 261 ? -12.887 11.270 6.932 1.00 88.12 261 SER A CA 1
ATOM 2019 C C . SER A 1 261 ? -13.418 12.696 7.097 1.00 88.12 261 SER A C 1
ATOM 2021 O O . SER A 1 261 ? -13.770 13.147 8.187 1.00 88.12 261 SER A O 1
ATOM 2023 N N . GLY A 1 262 ? -13.555 13.421 5.983 1.00 86.75 262 GLY A N 1
ATOM 2024 C CA . GLY A 1 262 ? -14.221 14.728 6.000 1.00 86.75 262 GLY A CA 1
ATOM 2025 C C . GLY A 1 262 ? -15.692 14.654 6.433 1.00 86.75 262 GLY A C 1
ATOM 2026 O O . GLY A 1 262 ? -16.229 15.641 6.927 1.00 86.75 262 GLY A O 1
ATOM 2027 N N . HIS A 1 263 ? -16.342 13.494 6.285 1.00 89.25 263 HIS A N 1
ATOM 2028 C CA . HIS A 1 263 ? -17.715 13.276 6.753 1.00 89.25 263 HIS A CA 1
ATOM 2029 C C . HIS A 1 263 ? -17.802 13.242 8.278 1.00 89.25 263 HIS A C 1
ATOM 2031 O O . HIS A 1 263 ? -18.748 13.777 8.851 1.00 89.25 263 HIS A O 1
ATOM 2037 N N . ASP A 1 264 ? -16.792 12.680 8.939 1.00 89.31 264 ASP A N 1
ATOM 2038 C CA . ASP A 1 264 ? -16.735 12.618 10.401 1.00 89.31 264 ASP A CA 1
ATOM 2039 C C . ASP A 1 264 ? -16.589 14.022 10.997 1.00 89.31 264 ASP A C 1
ATOM 2041 O O . ASP A 1 264 ? -17.296 14.379 11.937 1.00 89.31 264 ASP A O 1
ATOM 2045 N N . ILE A 1 265 ? -15.771 14.871 10.367 1.00 90.50 265 ILE A N 1
ATOM 2046 C CA . ILE A 1 265 ? -15.633 16.280 10.762 1.00 90.50 265 ILE A CA 1
ATOM 2047 C C . ILE A 1 265 ? -16.933 17.065 10.515 1.00 90.50 265 ILE A C 1
ATOM 2049 O O . ILE A 1 265 ? -17.313 17.910 11.326 1.00 90.50 265 ILE A O 1
ATOM 2053 N N . ARG A 1 266 ? -17.670 16.756 9.439 1.00 90.75 266 ARG A N 1
ATOM 2054 C CA . ARG A 1 266 ? -18.995 17.355 9.198 1.00 90.75 266 ARG A CA 1
ATOM 2055 C C . ARG A 1 266 ? -20.014 16.959 10.259 1.00 90.75 266 ARG A C 1
ATOM 2057 O O . ARG A 1 266 ? -20.769 17.815 10.709 1.00 90.75 266 ARG A O 1
ATOM 2064 N N . LYS A 1 267 ? -20.023 15.693 10.689 1.00 89.88 267 LYS A N 1
ATOM 2065 C CA . LYS A 1 267 ? -20.873 15.233 11.801 1.00 89.88 267 LYS A CA 1
ATOM 2066 C C . LYS A 1 267 ? -20.547 15.941 13.115 1.00 89.88 267 LYS A C 1
ATOM 2068 O O . LYS A 1 267 ? -21.452 16.163 13.908 1.00 89.88 267 LYS A O 1
ATOM 2073 N N . ALA A 1 268 ? -19.287 16.321 13.320 1.00 86.88 268 ALA A N 1
ATOM 2074 C CA . ALA A 1 268 ? -18.851 17.096 14.479 1.00 86.88 268 ALA A CA 1
ATOM 2075 C C . ALA A 1 268 ? -19.237 18.592 14.417 1.00 86.88 268 ALA A C 1
ATOM 2077 O O . ALA A 1 268 ? -18.945 19.327 15.355 1.00 86.88 268 ALA A O 1
ATOM 2078 N N . GLY A 1 269 ? -19.902 19.049 13.347 1.00 88.00 269 GLY A N 1
ATOM 2079 C CA . GLY A 1 269 ? -20.486 20.393 13.256 1.00 88.00 269 GLY A CA 1
ATOM 2080 C C . GLY A 1 269 ? -19.743 21.384 12.355 1.00 88.00 269 GLY A C 1
ATOM 2081 O O . GLY A 1 269 ? -20.170 22.531 12.249 1.00 88.00 269 GLY A O 1
ATOM 2082 N N . VAL A 1 270 ? -18.671 20.976 11.666 1.00 86.75 270 VAL A N 1
ATOM 2083 C CA . VAL A 1 270 ? -17.921 21.869 10.762 1.00 86.75 270 VAL A CA 1
ATOM 2084 C C . VAL A 1 270 ? -18.451 21.759 9.332 1.00 86.75 270 VAL A C 1
ATOM 2086 O O . VAL A 1 270 ? -18.415 20.695 8.715 1.00 86.75 270 VAL A O 1
ATOM 2089 N N . SER A 1 271 ? -18.913 22.872 8.763 1.00 85.50 271 SER A N 1
ATOM 2090 C CA . SER A 1 271 ? -19.510 22.917 7.418 1.00 85.50 271 SER A CA 1
ATOM 2091 C C . SER A 1 271 ? -18.578 23.491 6.339 1.00 85.50 271 SER A C 1
ATOM 2093 O O . SER A 1 271 ? -18.773 23.227 5.150 1.00 85.50 271 SER A O 1
ATOM 2095 N N . SER A 1 272 ? -17.533 24.230 6.728 1.00 89.69 272 SER A N 1
ATOM 2096 C CA . SER A 1 272 ? -16.583 24.860 5.804 1.00 89.69 272 SER A CA 1
ATOM 2097 C C . SER A 1 272 ? -15.563 23.860 5.255 1.00 89.69 272 SER A C 1
ATOM 2099 O O . SER A 1 272 ? -14.762 23.289 5.992 1.00 89.69 272 SER A O 1
ATOM 2101 N N . GLY A 1 273 ? -15.520 23.690 3.929 1.00 85.38 273 GLY A N 1
ATOM 2102 C CA . GLY A 1 273 ? -14.563 22.788 3.273 1.00 85.38 273 GLY A CA 1
ATOM 2103 C C . GLY A 1 273 ? -13.093 23.142 3.531 1.00 85.38 273 GLY A C 1
ATOM 2104 O O . GLY A 1 273 ? -12.260 22.247 3.669 1.00 85.38 273 GLY A O 1
ATOM 2105 N N . LYS A 1 274 ? -12.770 24.438 3.647 1.00 89.31 274 LYS A N 1
ATOM 2106 C CA . LYS A 1 274 ? -11.408 24.906 3.947 1.00 89.31 274 LYS A CA 1
ATOM 2107 C C . LYS A 1 274 ? -10.996 24.533 5.372 1.00 89.31 274 LYS A C 1
ATOM 2109 O O . LYS A 1 274 ? -9.878 24.077 5.585 1.00 89.31 274 LYS A O 1
ATOM 2114 N N . GLU A 1 275 ? -11.910 24.692 6.322 1.00 89.31 275 GLU A N 1
ATOM 2115 C CA . GLU A 1 275 ? -11.691 24.378 7.735 1.00 89.31 275 GLU A CA 1
ATOM 2116 C C . GLU A 1 275 ? -11.575 22.868 7.970 1.00 89.31 275 GLU A C 1
ATOM 2118 O O . GLU A 1 275 ? -10.646 22.423 8.637 1.00 89.31 275 GLU A O 1
ATOM 2123 N N . ILE A 1 276 ? -12.424 22.070 7.310 1.00 89.00 276 ILE A N 1
ATOM 2124 C CA . ILE A 1 276 ? -12.312 20.603 7.295 1.00 89.00 276 ILE A CA 1
ATOM 2125 C C . ILE A 1 276 ? -10.924 20.174 6.808 1.00 89.00 276 ILE A C 1
ATOM 2127 O O . ILE A 1 276 ? -10.308 19.302 7.411 1.00 89.00 276 ILE A O 1
ATOM 2131 N N . GLY A 1 277 ? -10.412 20.786 5.735 1.00 85.94 277 GLY A N 1
ATOM 2132 C CA . GLY A 1 277 ? -9.078 20.481 5.217 1.00 85.94 277 GLY A CA 1
ATOM 2133 C C . GLY A 1 277 ? -7.962 20.763 6.228 1.00 85.94 277 GLY A C 1
ATOM 2134 O O . GLY A 1 277 ? -7.071 19.933 6.395 1.00 85.94 277 GLY A O 1
ATOM 2135 N N . VAL A 1 278 ? -8.034 21.898 6.932 1.00 89.81 278 VAL A N 1
ATOM 2136 C CA . VAL A 1 278 ? -7.065 22.263 7.981 1.00 89.81 278 VAL A CA 1
ATOM 2137 C C . VAL A 1 278 ? -7.125 21.279 9.150 1.00 89.81 278 VAL A C 1
ATOM 2139 O O . VAL A 1 278 ? -6.084 20.782 9.576 1.00 89.81 278 VAL A O 1
ATOM 2142 N N . LEU A 1 279 ? -8.325 20.940 9.626 1.00 89.44 279 LEU A N 1
ATOM 2143 C CA . LEU A 1 279 ? -8.517 19.988 10.722 1.00 89.44 279 LEU A CA 1
ATOM 2144 C C . LEU A 1 279 ? -8.054 18.576 10.345 1.00 89.44 279 LEU A C 1
ATOM 2146 O O . LEU A 1 279 ? -7.344 17.939 11.118 1.00 89.44 279 LEU A O 1
ATOM 2150 N N . LEU A 1 280 ? -8.384 18.095 9.139 1.00 87.19 280 LEU A N 1
ATOM 2151 C CA . LEU A 1 280 ? -7.880 16.810 8.642 1.00 87.19 280 LEU A CA 1
ATOM 2152 C C . LEU A 1 280 ? -6.353 16.795 8.599 1.00 87.19 280 LEU A C 1
ATOM 2154 O O . LEU A 1 280 ? -5.763 15.779 8.950 1.00 87.19 280 LEU A O 1
ATOM 2158 N N . GLN A 1 281 ? -5.707 17.893 8.191 1.00 85.19 281 GLN A N 1
ATOM 2159 C CA . GLN A 1 281 ? -4.247 17.963 8.196 1.00 85.19 281 GLN A CA 1
ATOM 2160 C C . GLN A 1 281 ? -3.692 17.898 9.622 1.00 85.19 281 GLN A C 1
ATOM 2162 O O . GLN A 1 281 ? -2.774 17.126 9.873 1.00 85.19 281 GLN A O 1
ATOM 2167 N N . GLN A 1 282 ? -4.265 18.643 10.569 1.00 87.19 282 GLN A N 1
ATOM 2168 C CA . GLN A 1 282 ? -3.843 18.597 11.974 1.00 87.19 282 GLN A CA 1
ATOM 2169 C C . GLN A 1 282 ? -3.987 17.191 12.573 1.00 87.19 282 GLN A C 1
ATOM 2171 O O . GLN A 1 282 ? -3.066 16.699 13.222 1.00 87.19 282 GLN A O 1
ATOM 2176 N N . LEU A 1 283 ? -5.110 16.519 12.304 1.00 87.00 283 LEU A N 1
ATOM 2177 C CA . LEU A 1 283 ? -5.345 15.142 12.737 1.00 87.00 283 LEU A CA 1
ATOM 2178 C C . LEU A 1 283 ? -4.394 14.153 12.051 1.00 87.00 283 LEU A C 1
ATOM 2180 O O . LEU A 1 283 ? -3.937 13.214 12.695 1.00 87.00 283 LEU A O 1
ATOM 2184 N N . ARG A 1 284 ? -4.045 14.366 10.774 1.00 84.69 284 ARG A N 1
ATOM 2185 C CA . ARG A 1 284 ? -3.020 13.571 10.077 1.00 84.69 284 ARG A CA 1
ATOM 2186 C C . ARG A 1 284 ? -1.653 13.726 10.722 1.00 84.69 284 ARG A C 1
ATOM 2188 O O . ARG A 1 284 ? -0.989 12.719 10.917 1.00 84.69 284 ARG A O 1
ATOM 2195 N N . GLU A 1 285 ? -1.248 14.938 11.091 1.00 82.81 285 GLU A N 1
ATOM 2196 C CA . GLU A 1 285 ? 0.028 15.158 11.785 1.00 82.81 285 GLU A CA 1
ATOM 2197 C C . GLU A 1 285 ? 0.066 14.469 13.156 1.00 82.81 285 GLU A C 1
ATOM 2199 O O . GLU A 1 285 ? 1.077 13.874 13.525 1.00 82.81 285 GLU A O 1
ATOM 2204 N N . GLN A 1 286 ? -1.038 14.492 13.906 1.00 82.25 286 GLN A N 1
ATOM 2205 C CA . GLN A 1 286 ? -1.138 13.746 15.167 1.00 82.25 286 GLN A CA 1
ATOM 2206 C C . GLN A 1 286 ? -1.105 12.231 14.938 1.00 82.25 286 GLN A C 1
ATOM 2208 O O . GLN A 1 286 ? -0.386 11.514 15.629 1.00 82.25 286 GLN A O 1
ATOM 2213 N N . TRP A 1 287 ? -1.824 11.748 13.927 1.00 79.81 287 TRP A N 1
ATOM 2214 C CA . TRP A 1 287 ? -1.846 10.337 13.556 1.00 79.81 287 TRP A CA 1
ATOM 2215 C C . TRP A 1 287 ? -0.467 9.832 13.103 1.00 79.81 287 TRP A C 1
ATOM 2217 O O . TRP A 1 287 ? -0.040 8.763 13.529 1.00 79.81 287 TRP A O 1
ATOM 2227 N N . LYS A 1 288 ? 0.291 10.627 12.338 1.00 77.06 288 LYS A N 1
ATOM 2228 C CA . LYS A 1 288 ? 1.684 10.304 11.985 1.00 77.06 288 LYS A CA 1
ATOM 2229 C C . LYS A 1 288 ? 2.584 10.169 13.213 1.00 77.06 288 LYS A C 1
ATOM 2231 O O . LYS A 1 288 ? 3.414 9.263 13.280 1.00 77.06 288 LYS A O 1
ATOM 2236 N N . LYS A 1 289 ? 2.412 11.058 14.199 1.00 72.44 289 LYS A N 1
ATOM 2237 C CA . LYS A 1 289 ? 3.154 10.996 15.468 1.00 72.44 289 LYS A CA 1
ATOM 2238 C C . LYS A 1 289 ? 2.821 9.734 16.261 1.00 72.44 289 LYS A C 1
ATOM 2240 O O . LYS A 1 289 ? 3.731 9.155 16.831 1.00 72.44 289 LYS A O 1
ATOM 2245 N N . SER A 1 290 ? 1.570 9.269 16.212 1.00 66.31 290 SER A N 1
ATOM 2246 C CA . SER A 1 290 ? 1.125 8.052 16.911 1.00 66.31 290 SER A CA 1
ATOM 2247 C C . SER A 1 290 ? 1.661 6.725 16.348 1.00 66.31 290 SER A C 1
ATOM 2249 O O . SER A 1 290 ? 1.409 5.675 16.932 1.00 66.31 290 SER A O 1
ATOM 2251 N N . PHE A 1 291 ? 2.407 6.736 15.231 1.00 63.19 291 PHE A N 1
ATOM 2252 C CA . PHE A 1 291 ? 3.101 5.532 14.740 1.00 63.19 291 PHE A CA 1
ATOM 2253 C C . PHE A 1 291 ? 4.280 5.091 15.606 1.00 63.19 291 PHE A C 1
ATOM 2255 O O . PHE A 1 291 ? 4.792 4.003 15.382 1.00 63.19 291 PHE A O 1
ATOM 2262 N N . ASP A 1 292 ? 4.654 5.873 16.617 1.00 56.75 292 ASP A N 1
ATOM 2263 C CA . ASP A 1 292 ? 5.681 5.534 17.609 1.00 56.75 292 ASP A CA 1
ATOM 2264 C C . ASP A 1 292 ? 5.314 4.346 18.528 1.00 56.75 292 ASP A C 1
ATOM 2266 O O . ASP A 1 292 ? 6.067 4.005 19.440 1.00 56.75 292 ASP A O 1
ATOM 2270 N N . GLY A 1 293 ? 4.158 3.709 18.308 1.00 53.59 293 GLY A N 1
ATOM 2271 C CA . GLY A 1 293 ? 3.664 2.612 19.135 1.00 53.59 293 GLY A CA 1
ATOM 2272 C C . GLY A 1 293 ? 2.989 3.082 20.424 1.00 53.59 293 GLY A C 1
ATOM 2273 O O . GLY A 1 293 ? 2.701 2.254 21.290 1.00 53.59 293 GLY A O 1
ATOM 2274 N N . THR A 1 294 ? 2.702 4.381 20.563 1.00 56.03 294 THR A N 1
ATOM 2275 C CA . THR A 1 294 ? 1.972 4.908 21.717 1.00 56.03 294 THR A CA 1
ATOM 2276 C C . THR A 1 294 ? 0.513 4.450 21.668 1.00 56.03 294 THR A C 1
ATOM 2278 O O . THR A 1 294 ? -0.298 4.923 20.869 1.00 56.03 294 THR A O 1
ATOM 2281 N N . LEU A 1 295 ? 0.162 3.508 22.547 1.00 57.53 295 LEU A N 1
ATOM 2282 C CA . LEU A 1 295 ? -1.217 3.088 22.786 1.00 57.53 295 LEU A CA 1
ATOM 2283 C C . LEU A 1 295 ? -1.954 4.197 23.551 1.00 57.53 295 LEU A C 1
ATOM 2285 O O . LEU A 1 295 ? -1.696 4.418 24.732 1.00 57.53 295 LEU A O 1
ATOM 2289 N N . PHE A 1 296 ? -2.889 4.877 22.887 1.00 67.19 296 PHE A N 1
ATOM 2290 C CA . PHE A 1 296 ? -3.759 5.858 23.534 1.00 67.19 296 PHE A CA 1
ATOM 2291 C C . PHE A 1 296 ? -4.990 5.172 24.121 1.00 67.19 296 PHE A C 1
ATOM 2293 O O . PHE A 1 296 ? -5.902 4.757 23.404 1.00 67.19 296 PHE A O 1
ATOM 2300 N N . ASP A 1 297 ? -5.013 5.069 25.444 1.00 74.06 297 ASP A N 1
ATOM 2301 C CA . ASP A 1 297 ? -6.142 4.553 26.201 1.00 74.06 297 ASP A CA 1
ATOM 2302 C C . ASP A 1 297 ? -7.040 5.700 26.680 1.00 74.06 297 ASP A C 1
ATOM 2304 O O . ASP A 1 297 ? -6.865 6.260 27.757 1.00 74.06 297 ASP A O 1
ATOM 2308 N N . TYR A 1 298 ? -8.009 6.073 25.847 1.00 76.00 298 TYR A N 1
ATOM 2309 C CA . TYR A 1 298 ? -8.921 7.188 26.129 1.00 76.00 298 TYR A CA 1
ATOM 2310 C C . TYR A 1 298 ? -9.937 6.908 27.244 1.00 76.00 298 TYR A C 1
ATOM 2312 O O . TYR A 1 298 ? -10.652 7.822 27.654 1.00 76.00 298 TYR A O 1
ATOM 2320 N N . PHE A 1 299 ? -10.044 5.658 27.700 1.00 78.62 299 PHE A N 1
ATOM 2321 C CA . PHE A 1 299 ? -11.094 5.213 28.617 1.00 78.62 299 PHE A CA 1
ATOM 2322 C C . PHE A 1 299 ? -10.539 4.488 29.847 1.00 78.62 299 PHE A C 1
ATOM 2324 O O . PHE A 1 299 ? -11.306 3.837 30.550 1.00 78.62 299 PHE A O 1
ATOM 2331 N N . ASN A 1 300 ? -9.230 4.591 30.104 1.00 79.50 300 ASN A N 1
ATOM 2332 C CA . ASN A 1 300 ? -8.536 3.896 31.193 1.00 79.50 300 ASN A CA 1
ATOM 2333 C C . ASN A 1 300 ? -8.759 2.365 31.185 1.00 79.50 300 ASN A C 1
ATOM 2335 O O . ASN A 1 300 ? -8.719 1.708 32.227 1.00 79.50 300 ASN A O 1
ATOM 2339 N N . GLY A 1 301 ? -8.971 1.771 30.007 1.00 82.56 301 GLY A N 1
ATOM 2340 C CA . GLY A 1 301 ? -9.122 0.330 29.828 1.00 82.56 301 GLY A CA 1
ATOM 2341 C C . GLY A 1 301 ? -7.894 -0.478 30.263 1.00 82.56 301 GLY A C 1
ATOM 2342 O O . GLY A 1 301 ? -8.031 -1.632 30.661 1.00 82.56 301 GLY A O 1
ATOM 2343 N N . TYR A 1 302 ? -6.697 0.109 30.238 1.00 82.31 302 TYR A N 1
ATOM 2344 C CA . TYR A 1 302 ? -5.475 -0.480 30.781 1.00 82.31 302 TYR A CA 1
ATOM 2345 C C . TYR A 1 302 ? -5.525 -0.574 32.309 1.00 82.31 302 TYR A C 1
ATOM 2347 O O . TYR A 1 302 ? -5.127 -1.596 32.872 1.00 82.31 302 TYR A O 1
ATOM 2355 N N . GLU A 1 303 ? -6.048 0.450 32.991 1.00 84.62 303 GLU A N 1
ATOM 2356 C CA . GLU A 1 303 ? -6.268 0.394 34.439 1.00 84.62 303 GLU A CA 1
ATOM 2357 C C . GLU A 1 303 ? -7.349 -0.626 34.785 1.00 84.62 303 GLU A C 1
ATOM 2359 O O . GLU A 1 303 ? -7.142 -1.440 35.683 1.00 84.62 303 GLU A O 1
ATOM 2364 N N . ASP A 1 304 ? -8.461 -0.651 34.045 1.00 87.50 304 ASP A N 1
ATOM 2365 C CA . ASP A 1 304 ? -9.507 -1.662 34.219 1.00 87.50 304 ASP A CA 1
ATOM 2366 C C . ASP A 1 304 ? -8.957 -3.080 33.995 1.00 87.50 304 ASP A C 1
ATOM 2368 O O . ASP A 1 304 ? -9.240 -3.977 34.787 1.00 87.50 304 ASP A O 1
ATOM 2372 N N . LEU A 1 305 ? -8.103 -3.288 32.985 1.00 86.69 305 LEU A N 1
ATOM 2373 C CA . LEU A 1 305 ? -7.449 -4.574 32.729 1.00 86.69 305 LEU A CA 1
ATOM 2374 C C . LEU A 1 305 ? -6.498 -4.969 33.867 1.00 86.69 305 LEU A C 1
ATOM 2376 O O . LEU A 1 305 ? -6.525 -6.115 34.318 1.00 86.69 305 LEU A O 1
ATOM 2380 N N . LYS A 1 306 ? -5.680 -4.028 34.355 1.00 87.62 306 LYS A N 1
ATOM 2381 C CA . LYS A 1 306 ? -4.764 -4.244 35.485 1.00 87.62 306 LYS A CA 1
ATOM 2382 C C . LYS A 1 306 ? -5.525 -4.565 36.773 1.00 87.62 306 LYS A C 1
ATOM 2384 O O . LYS A 1 306 ? -5.097 -5.428 37.534 1.00 87.62 306 LYS A O 1
ATOM 2389 N N . ASN A 1 307 ? -6.662 -3.906 36.979 1.00 88.75 307 ASN A N 1
ATOM 2390 C CA . ASN A 1 307 ? -7.558 -4.112 38.114 1.00 88.75 307 ASN A CA 1
ATOM 2391 C C . ASN A 1 307 ? -8.566 -5.251 37.882 1.00 88.75 307 ASN A C 1
ATOM 2393 O O . ASN A 1 307 ? -9.410 -5.492 38.742 1.00 88.75 307 ASN A O 1
ATOM 2397 N N . LYS A 1 308 ? -8.495 -5.941 36.732 1.00 90.56 308 LYS A N 1
ATOM 2398 C CA . LYS A 1 308 ? -9.382 -7.041 36.325 1.00 90.56 308 LYS A CA 1
ATOM 2399 C C . LYS A 1 308 ? -10.874 -6.701 36.425 1.00 90.56 308 LYS A C 1
ATOM 2401 O O . LYS A 1 308 ? -11.683 -7.562 36.754 1.00 90.56 308 LYS A O 1
ATOM 2406 N N . LYS A 1 309 ? -11.253 -5.461 36.111 1.00 89.75 309 LYS A N 1
ATOM 2407 C CA . LYS A 1 309 ? -12.647 -5.003 36.110 1.00 89.75 309 LYS A CA 1
ATOM 2408 C C . LYS A 1 309 ? -13.262 -5.116 34.720 1.00 89.75 309 LYS A C 1
ATOM 2410 O O . LYS A 1 309 ? -12.616 -4.869 33.706 1.00 89.75 309 LYS A O 1
ATOM 2415 N N . VAL A 1 310 ? -14.542 -5.478 34.674 1.00 91.38 310 VAL A N 1
ATOM 2416 C CA . VAL A 1 310 ? -15.325 -5.543 33.434 1.00 91.38 310 VAL A CA 1
ATOM 2417 C C . VAL A 1 310 ? -16.348 -4.417 33.452 1.00 91.38 310 VAL A C 1
ATOM 2419 O O . VAL A 1 310 ? -17.235 -4.406 34.302 1.00 91.38 310 VAL A O 1
ATOM 2422 N N . ARG A 1 311 ? -16.223 -3.479 32.509 1.00 89.38 311 ARG A N 1
ATOM 2423 C CA . ARG A 1 311 ? -17.086 -2.298 32.382 1.00 89.38 311 ARG A CA 1
ATOM 2424 C C . ARG A 1 311 ? -17.546 -2.101 30.944 1.00 89.38 311 ARG A C 1
ATOM 2426 O O . ARG A 1 311 ? -16.886 -2.533 29.997 1.00 89.38 311 ARG A O 1
ATOM 2433 N N . PHE A 1 312 ? -18.689 -1.444 30.773 1.00 90.44 312 PHE A N 1
ATOM 2434 C CA . PHE A 1 312 ? -19.127 -0.986 29.460 1.00 90.44 312 PHE A CA 1
ATOM 2435 C C . PHE A 1 312 ? -18.431 0.328 29.100 1.00 90.44 312 PHE A C 1
ATOM 2437 O O . PHE A 1 312 ? -18.276 1.211 29.934 1.00 90.44 312 PHE A O 1
ATOM 2444 N N . VAL A 1 313 ? -18.045 0.476 27.832 1.00 88.44 313 VAL A N 1
ATOM 2445 C CA . VAL A 1 313 ? -17.573 1.765 27.314 1.00 88.44 313 VAL A CA 1
ATOM 2446 C C . VAL A 1 313 ? -18.788 2.674 27.102 1.00 88.44 313 VAL A C 1
ATOM 2448 O O . VAL A 1 313 ? -19.628 2.386 26.245 1.00 88.44 313 VAL A O 1
ATOM 2451 N N . GLY A 1 314 ? -18.876 3.759 27.876 1.00 87.00 314 GLY A N 1
ATOM 2452 C CA . GLY A 1 314 ? -20.026 4.672 27.893 1.00 87.00 314 GLY A CA 1
ATOM 2453 C C . GLY A 1 314 ? -21.174 4.174 28.783 1.00 87.00 314 GLY A C 1
ATOM 2454 O O . GLY A 1 314 ? -20.955 3.430 29.731 1.00 87.00 314 GLY A O 1
ATOM 2455 N N . GLN A 1 315 ? -22.414 4.577 28.483 1.00 91.19 315 GLN A N 1
ATOM 2456 C CA . GLN A 1 315 ? -23.583 4.211 29.296 1.00 91.19 315 GLN A CA 1
ATOM 2457 C C . GLN A 1 315 ? -24.026 2.760 29.042 1.00 91.19 315 GLN A C 1
ATOM 2459 O O . GLN A 1 315 ? -24.435 2.417 27.927 1.00 91.19 315 GLN A O 1
ATOM 2464 N N . ALA A 1 316 ? -24.008 1.919 30.083 1.00 93.38 316 ALA A N 1
ATOM 2465 C CA . ALA A 1 316 ? -24.325 0.488 29.994 1.00 93.38 316 ALA A CA 1
ATOM 2466 C C . ALA A 1 316 ? -25.688 0.214 29.330 1.00 93.38 316 ALA A C 1
ATOM 2468 O O . ALA A 1 316 ? -25.777 -0.602 28.411 1.00 93.38 316 ALA A O 1
ATOM 2469 N N . LYS A 1 317 ? -26.726 0.968 29.712 1.00 94.69 317 LYS A N 1
ATOM 2470 C CA . LYS A 1 317 ? -28.088 0.853 29.164 1.00 94.69 317 LYS A CA 1
ATOM 2471 C C . LYS A 1 317 ? -28.131 1.006 27.642 1.00 94.69 317 LYS A C 1
ATOM 2473 O O . LYS A 1 317 ? -28.646 0.130 26.951 1.00 94.69 317 LYS A O 1
ATOM 2478 N N . GLN A 1 318 ? -27.526 2.068 27.107 1.00 94.06 318 GLN A N 1
ATOM 2479 C CA . GLN A 1 318 ? -27.488 2.319 25.663 1.00 94.06 318 GLN A CA 1
ATOM 2480 C C . GLN A 1 318 ? -26.727 1.210 24.927 1.00 94.06 318 GLN A C 1
ATOM 2482 O O . GLN A 1 318 ? -27.176 0.702 23.902 1.00 94.06 318 GLN A O 1
ATOM 2487 N N . ARG A 1 319 ? -25.586 0.783 25.482 1.00 94.56 319 ARG A N 1
ATOM 2488 C CA . ARG A 1 319 ? -24.752 -0.271 24.895 1.00 94.56 319 ARG A CA 1
ATOM 2489 C C . ARG A 1 319 ? -25.468 -1.622 24.867 1.00 94.56 319 ARG A C 1
ATOM 2491 O O . ARG A 1 319 ? -25.273 -2.352 23.900 1.00 94.56 319 ARG A O 1
ATOM 2498 N N . ILE A 1 320 ? -26.261 -1.961 25.883 1.00 96.00 320 ILE A N 1
ATOM 2499 C CA . ILE A 1 320 ? -27.063 -3.193 25.922 1.00 96.00 320 ILE A CA 1
ATOM 2500 C C . ILE A 1 320 ? -28.204 -3.136 24.899 1.00 96.00 320 ILE A C 1
ATOM 2502 O O . ILE A 1 320 ? -28.412 -4.109 24.183 1.00 96.00 320 ILE A O 1
ATOM 2506 N N . GLN A 1 321 ? -28.895 -2.001 24.770 1.00 95.00 321 GLN A N 1
ATOM 2507 C CA . GLN A 1 321 ? -30.009 -1.843 23.823 1.00 95.00 321 GLN A CA 1
ATOM 2508 C C . GLN A 1 321 ? -29.593 -1.983 22.350 1.00 95.00 321 GLN A C 1
ATOM 2510 O O . GLN A 1 321 ? -30.399 -2.399 21.523 1.00 95.00 321 GLN A O 1
ATOM 2515 N N . GLU A 1 322 ? -28.335 -1.683 22.011 1.00 93.69 322 GLU A N 1
ATOM 2516 C CA . GLU A 1 322 ? -27.782 -1.943 20.673 1.00 93.69 322 GLU A CA 1
ATOM 2517 C C . GLU A 1 322 ? -27.632 -3.442 20.351 1.00 93.69 322 GLU A C 1
ATOM 2519 O O . GLU A 1 322 ? -27.720 -3.836 19.190 1.00 93.69 322 GLU A O 1
ATOM 2524 N N . ASP A 1 323 ? -27.326 -4.273 21.353 1.00 94.56 323 ASP A N 1
ATOM 2525 C CA . ASP A 1 323 ? -27.134 -5.721 21.214 1.00 94.56 323 ASP A CA 1
ATOM 2526 C C . ASP A 1 323 ? -27.347 -6.396 22.575 1.00 94.56 323 ASP A C 1
ATOM 2528 O O . ASP A 1 323 ? -26.419 -6.486 23.387 1.00 94.56 323 ASP A O 1
ATOM 2532 N N . TYR A 1 324 ? -28.560 -6.902 22.816 1.00 96.75 324 TYR A N 1
ATOM 2533 C CA . TYR A 1 324 ? -28.937 -7.505 24.100 1.00 96.75 324 TYR A CA 1
ATOM 2534 C C . TYR A 1 324 ? -28.073 -8.715 24.482 1.00 96.75 324 TYR A C 1
ATOM 2536 O O . TYR A 1 324 ? -27.898 -8.992 25.669 1.00 96.75 324 TYR A O 1
ATOM 2544 N N . LEU A 1 325 ? -27.417 -9.381 23.518 1.00 96.62 325 LEU A N 1
ATOM 2545 C CA . LEU A 1 325 ? -26.468 -10.466 23.804 1.00 96.62 325 LEU A CA 1
ATOM 2546 C C . LEU A 1 325 ? -25.265 -9.991 24.645 1.00 96.62 325 LEU A C 1
ATOM 2548 O O . LEU A 1 325 ? -24.537 -10.804 25.218 1.00 96.62 325 LEU A O 1
ATOM 2552 N N . ARG A 1 326 ? -25.043 -8.674 24.757 1.00 97.00 326 ARG A N 1
ATOM 2553 C CA . ARG A 1 326 ? -24.033 -8.094 25.648 1.00 97.00 326 ARG A CA 1
ATOM 2554 C C . ARG A 1 326 ? -24.266 -8.399 27.123 1.00 97.00 326 ARG A C 1
ATOM 2556 O O . ARG A 1 326 ? -23.278 -8.447 27.849 1.00 97.00 326 ARG A O 1
ATOM 2563 N N . ILE A 1 327 ? -25.501 -8.682 27.536 1.00 97.19 327 ILE A N 1
ATOM 2564 C CA . ILE A 1 327 ? -25.804 -9.157 28.892 1.00 97.19 327 ILE A CA 1
ATOM 2565 C C . ILE A 1 327 ? -25.053 -10.470 29.161 1.00 97.19 327 ILE A C 1
ATOM 2567 O O . ILE A 1 327 ? -24.247 -10.556 30.084 1.00 97.19 327 ILE A O 1
ATOM 2571 N N . LEU A 1 328 ? -25.209 -11.473 28.289 1.00 97.00 328 LEU A N 1
ATOM 2572 C CA . LEU A 1 328 ? -24.507 -12.755 28.438 1.00 97.00 328 LEU A CA 1
ATOM 2573 C C . LEU A 1 328 ? -22.993 -12.615 28.245 1.00 97.00 328 LEU A C 1
ATOM 2575 O O . LEU A 1 328 ? -22.205 -13.262 28.936 1.00 97.00 328 LEU A O 1
ATOM 2579 N N . ARG A 1 329 ? -22.554 -11.724 27.346 1.00 97.00 329 ARG A N 1
ATOM 2580 C CA . ARG A 1 329 ? -21.120 -11.442 27.183 1.00 97.00 329 ARG A CA 1
ATOM 2581 C C . ARG A 1 329 ? -20.510 -10.828 28.442 1.00 97.00 329 ARG A C 1
ATOM 2583 O O . ARG A 1 329 ? -19.370 -11.175 28.740 1.00 97.00 329 ARG A O 1
ATOM 2590 N N . TYR A 1 330 ? -21.230 -9.971 29.170 1.00 96.69 330 TYR A N 1
ATOM 2591 C CA . TYR A 1 330 ? -20.770 -9.416 30.445 1.00 96.69 330 TYR A CA 1
ATOM 2592 C C . TYR A 1 330 ? -20.482 -10.534 31.450 1.00 96.69 330 TYR A C 1
ATOM 2594 O O . TYR A 1 330 ? -19.342 -10.650 31.896 1.00 96.69 330 TYR A O 1
ATOM 2602 N N . PHE A 1 331 ? -21.450 -11.422 31.710 1.00 96.56 331 PHE A N 1
ATOM 2603 C CA . PHE A 1 331 ? -21.256 -12.554 32.626 1.00 96.56 331 PHE A CA 1
ATOM 2604 C C . PHE A 1 331 ? -20.092 -13.453 32.193 1.00 96.56 331 PHE A C 1
ATOM 2606 O O . PHE A 1 331 ? -19.252 -13.827 33.010 1.00 96.56 331 PHE A O 1
ATOM 2613 N N . ARG A 1 332 ? -19.973 -13.739 30.889 1.00 95.94 332 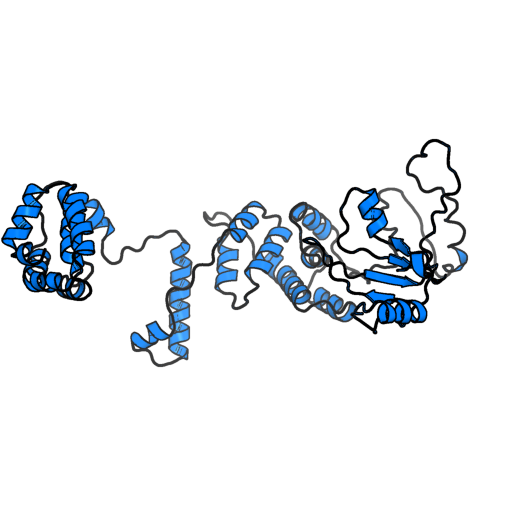ARG A N 1
ATOM 2614 C CA . ARG A 1 332 ? -18.855 -14.527 30.349 1.00 95.94 332 ARG A CA 1
ATOM 2615 C C . ARG A 1 332 ? -17.503 -13.861 30.598 1.00 95.94 332 ARG A C 1
ATOM 2617 O O . ARG A 1 332 ? -16.547 -14.535 30.970 1.00 95.94 332 ARG A O 1
ATOM 2624 N N . PHE A 1 333 ? -17.385 -12.566 30.311 1.00 94.94 333 PHE A N 1
ATOM 2625 C CA . PHE A 1 333 ? -16.127 -11.847 30.503 1.00 94.94 333 PHE A CA 1
ATOM 2626 C C . PHE A 1 333 ? -15.783 -11.716 31.983 1.00 94.94 333 PHE A C 1
ATOM 2628 O O . PHE A 1 333 ? -14.625 -11.923 32.337 1.00 94.94 333 PHE A O 1
ATOM 2635 N N . TYR A 1 334 ? -16.779 -11.477 32.836 1.00 95.25 334 TYR A N 1
ATOM 2636 C CA . TYR A 1 334 ? -16.608 -11.451 34.284 1.00 95.25 334 TYR A CA 1
ATOM 2637 C C . TYR A 1 334 ? -16.015 -12.771 34.789 1.00 95.25 334 TYR A C 1
ATOM 2639 O O . TYR A 1 334 ? -14.941 -12.777 35.384 1.00 95.25 334 TYR A O 1
ATOM 2647 N N . GLY A 1 335 ? -16.635 -13.903 34.436 1.00 93.44 335 GLY A N 1
ATOM 2648 C CA . GLY A 1 335 ? -16.147 -15.236 34.803 1.00 93.44 335 GLY A CA 1
ATOM 2649 C C . GLY A 1 335 ? -14.795 -15.616 34.191 1.00 93.44 335 GLY A C 1
ATOM 2650 O O . GLY A 1 335 ? -14.209 -16.619 34.579 1.00 93.44 335 GLY A O 1
ATOM 2651 N N . LYS A 1 336 ? -14.270 -14.847 33.231 1.00 92.81 336 LYS A N 1
ATOM 2652 C CA . LYS A 1 336 ? -12.948 -15.089 32.637 1.00 92.81 336 LYS A CA 1
ATOM 2653 C C . LYS A 1 336 ? -11.850 -14.209 33.235 1.00 92.81 336 LYS A C 1
ATOM 2655 O O . LYS A 1 336 ? -10.709 -14.654 33.309 1.00 92.81 336 LYS A O 1
ATOM 2660 N N . ILE A 1 337 ? -12.170 -12.960 33.565 1.00 91.31 337 ILE A N 1
ATOM 2661 C CA . ILE A 1 337 ? -11.177 -11.923 33.877 1.00 91.31 337 ILE A CA 1
ATOM 2662 C C . ILE A 1 337 ? -11.033 -11.717 35.385 1.00 91.31 337 ILE A C 1
ATOM 2664 O O . ILE A 1 337 ? -9.920 -11.491 35.852 1.00 91.31 337 ILE A O 1
ATOM 2668 N N . VAL A 1 338 ? -12.133 -11.789 36.134 1.00 91.62 338 VAL A N 1
ATOM 2669 C CA . VAL A 1 338 ? -12.173 -11.386 37.543 1.00 91.62 338 VAL A CA 1
ATOM 2670 C C . VAL A 1 338 ? -11.646 -12.507 38.442 1.00 91.62 338 VAL A C 1
ATOM 2672 O O . VAL A 1 338 ? -12.042 -13.664 38.297 1.00 91.62 338 VAL A O 1
ATOM 2675 N N . ASP A 1 339 ? -10.779 -12.170 39.400 1.00 88.25 339 ASP A N 1
ATOM 2676 C CA . ASP A 1 339 ? -10.201 -13.150 40.334 1.00 88.25 339 ASP A CA 1
ATOM 2677 C C . ASP A 1 339 ? -11.173 -13.548 41.449 1.00 88.25 339 ASP A C 1
ATOM 2679 O O . ASP A 1 339 ? -11.285 -14.727 41.776 1.00 88.25 339 ASP A O 1
ATOM 2683 N N . THR A 1 340 ? -11.889 -12.578 42.022 1.00 87.31 340 THR A N 1
ATOM 2684 C CA . THR A 1 340 ? -12.806 -12.776 43.152 1.00 87.31 340 THR A CA 1
ATOM 2685 C C . THR A 1 340 ? -14.238 -12.409 42.768 1.00 87.31 340 THR A C 1
ATOM 2687 O O . THR A 1 340 ? -14.454 -11.305 42.266 1.00 87.31 340 THR A O 1
ATOM 2690 N N . PRO A 1 341 ? -15.229 -13.278 43.020 1.00 90.00 341 PRO A N 1
ATOM 2691 C CA . PRO A 1 341 ? -16.619 -12.967 42.713 1.00 90.00 341 PRO A CA 1
ATOM 2692 C C . PRO A 1 341 ? -17.156 -11.856 43.627 1.00 90.00 341 PRO A C 1
ATOM 2694 O O . PRO A 1 341 ? -16.708 -11.709 44.764 1.00 90.00 341 PRO A O 1
ATOM 2697 N N . GLY A 1 342 ? -18.139 -11.097 43.139 1.00 86.19 342 GLY A N 1
ATOM 2698 C CA . GLY A 1 342 ? -18.887 -10.111 43.928 1.00 86.19 342 GLY A CA 1
ATOM 2699 C C . GLY A 1 342 ? -18.523 -8.642 43.682 1.00 86.19 342 GLY A C 1
ATOM 2700 O O . GLY A 1 342 ? -19.326 -7.777 44.012 1.00 86.19 342 GLY A O 1
ATOM 2701 N N . ASP A 1 343 ? -17.389 -8.335 43.043 1.00 88.06 343 ASP A N 1
ATOM 2702 C CA . ASP A 1 343 ? -17.020 -6.956 42.657 1.00 88.06 343 ASP A CA 1
ATOM 2703 C C . ASP A 1 343 ? -17.673 -6.563 41.320 1.00 88.06 343 ASP A C 1
ATOM 2705 O O . ASP A 1 343 ? -17.015 -6.463 40.283 1.00 88.06 343 ASP A O 1
ATOM 2709 N N . HIS A 1 344 ? -19.000 -6.446 41.315 1.00 91.88 344 HIS A N 1
ATOM 2710 C CA . HIS A 1 344 ? -19.756 -5.934 40.174 1.00 91.88 344 HIS A CA 1
ATOM 2711 C C . HIS A 1 344 ? -20.011 -4.437 40.325 1.00 91.88 344 HIS A C 1
ATOM 2713 O O . HIS A 1 344 ? -20.258 -3.941 41.420 1.00 91.88 344 HIS A O 1
ATOM 2719 N N . ASP A 1 345 ? -20.013 -3.727 39.203 1.00 90.88 345 ASP A N 1
ATOM 2720 C CA . ASP A 1 345 ? -20.449 -2.338 39.161 1.00 90.88 345 ASP A CA 1
ATOM 2721 C C . ASP A 1 345 ? -21.987 -2.252 39.299 1.00 90.88 345 ASP A C 1
ATOM 2723 O O . ASP A 1 345 ? -22.686 -2.832 38.458 1.00 90.88 345 ASP A O 1
ATOM 2727 N N . PRO A 1 346 ? -22.531 -1.559 40.322 1.00 92.69 346 PRO A N 1
ATOM 2728 C CA . PRO A 1 346 ? -23.973 -1.506 40.571 1.00 92.69 346 PRO A CA 1
ATOM 2729 C C . PRO A 1 346 ? -24.780 -0.956 39.392 1.00 92.69 346 PRO A C 1
ATOM 2731 O O . PRO A 1 346 ? -25.813 -1.528 39.049 1.00 92.69 346 PRO A O 1
ATOM 2734 N N . GLU A 1 347 ? -24.281 0.089 38.720 1.00 93.50 347 GLU A N 1
ATOM 2735 C CA . GLU A 1 347 ? -24.945 0.683 37.549 1.00 93.50 347 GLU A CA 1
ATOM 2736 C C . GLU A 1 347 ? -25.053 -0.324 36.394 1.00 93.50 347 GLU A C 1
ATOM 2738 O O . GLU A 1 347 ? -26.048 -0.377 35.667 1.00 93.50 347 GLU A O 1
ATOM 2743 N N . THR A 1 348 ? -24.033 -1.169 36.234 1.00 94.38 348 THR A N 1
ATOM 2744 C CA . THR A 1 348 ? -24.035 -2.233 35.229 1.00 94.38 348 THR A CA 1
ATOM 2745 C C . THR A 1 348 ? -25.076 -3.309 35.548 1.00 94.38 348 THR A C 1
ATOM 2747 O O . THR A 1 348 ? -25.772 -3.762 34.636 1.00 94.38 348 THR A O 1
ATOM 2750 N N . LEU A 1 349 ? -25.211 -3.716 36.816 1.00 95.88 349 LEU A N 1
ATOM 2751 C CA . LEU A 1 349 ? -26.218 -4.704 37.220 1.00 95.88 349 LEU A CA 1
ATOM 2752 C C . LEU A 1 349 ? -27.643 -4.169 37.044 1.00 95.88 349 LEU A C 1
ATOM 2754 O O . LEU A 1 349 ? -28.496 -4.880 36.512 1.00 95.88 349 LEU A O 1
ATOM 2758 N N . GLU A 1 350 ? -27.878 -2.910 37.413 1.00 96.44 350 GLU A N 1
ATOM 2759 C CA . GLU A 1 350 ? -29.156 -2.228 37.198 1.00 96.44 350 GLU A CA 1
ATOM 2760 C C . GLU A 1 350 ? -29.509 -2.180 35.704 1.00 96.44 350 GLU A C 1
ATOM 2762 O O . GLU A 1 350 ? -30.592 -2.605 35.295 1.00 96.44 350 GLU A O 1
ATOM 2767 N N . ALA A 1 351 ? -28.558 -1.777 34.854 1.00 96.75 351 ALA A N 1
ATOM 2768 C CA . ALA A 1 351 ? -28.761 -1.748 33.409 1.00 96.75 351 ALA A CA 1
ATOM 2769 C C . ALA A 1 351 ? -29.052 -3.140 32.817 1.00 96.75 351 ALA A C 1
ATOM 2771 O O . ALA A 1 351 ? -29.836 -3.246 31.868 1.00 96.75 351 ALA A O 1
ATOM 2772 N N . ILE A 1 352 ? -28.443 -4.204 33.350 1.00 97.25 352 ILE A N 1
ATOM 2773 C CA . ILE A 1 352 ? -28.732 -5.586 32.944 1.00 97.25 352 ILE A CA 1
ATOM 2774 C C . ILE A 1 352 ? -30.163 -5.970 33.330 1.00 97.25 352 ILE A C 1
ATOM 2776 O O . ILE A 1 352 ? -30.908 -6.424 32.458 1.00 97.25 352 ILE A O 1
ATOM 2780 N N . ALA A 1 353 ? -30.560 -5.747 34.585 1.00 96.50 353 ALA A N 1
ATOM 2781 C CA . ALA A 1 353 ? -31.891 -6.094 35.082 1.00 96.50 353 ALA A CA 1
ATOM 2782 C C . ALA A 1 353 ? -33.004 -5.381 34.291 1.00 96.50 353 ALA A C 1
ATOM 2784 O O . ALA A 1 353 ? -33.966 -6.006 33.846 1.00 96.50 353 ALA A O 1
ATOM 2785 N N . GLU A 1 354 ? -32.846 -4.083 34.010 1.00 96.94 354 GLU A N 1
ATOM 2786 C CA . GLU A 1 354 ? -33.840 -3.314 33.248 1.00 96.94 354 GLU A CA 1
ATOM 2787 C C . GLU A 1 354 ? -34.037 -3.814 31.805 1.00 96.94 354 GLU A C 1
ATOM 2789 O O . GLU A 1 354 ? -35.121 -3.661 31.230 1.00 96.94 354 GLU A O 1
ATOM 2794 N N . ASN A 1 355 ? -32.992 -4.392 31.202 1.00 96.81 355 ASN A N 1
ATOM 2795 C CA . ASN A 1 355 ? -32.953 -4.749 29.781 1.00 96.81 355 ASN A CA 1
ATOM 2796 C C . ASN A 1 355 ? -32.976 -6.267 29.517 1.00 96.81 355 ASN A C 1
ATOM 2798 O O . ASN A 1 355 ? -32.946 -6.668 28.352 1.00 96.81 355 ASN A O 1
ATOM 2802 N N . ALA A 1 356 ? -33.080 -7.103 30.556 1.00 96.25 356 ALA A N 1
ATOM 2803 C CA . ALA A 1 356 ? -33.086 -8.568 30.473 1.00 96.25 356 ALA A CA 1
ATOM 2804 C C . ALA A 1 356 ? -34.080 -9.115 29.434 1.00 96.25 356 ALA A C 1
ATOM 2806 O O . ALA A 1 356 ? -33.734 -9.954 28.603 1.00 96.25 356 ALA A O 1
ATOM 2807 N N . LYS A 1 357 ? -35.284 -8.536 29.401 1.00 96.25 357 LYS A N 1
ATOM 2808 C CA . LYS A 1 357 ? -36.391 -8.871 28.483 1.00 96.25 357 LYS A CA 1
ATOM 2809 C C . LYS A 1 357 ? -36.000 -8.826 27.003 1.00 96.25 357 LYS A C 1
ATOM 2811 O O . LYS A 1 357 ? -36.573 -9.545 26.189 1.00 96.25 357 LYS A O 1
ATOM 2816 N N . GLY A 1 358 ? -35.024 -7.990 26.642 1.00 94.44 358 GLY A N 1
ATOM 2817 C CA . GLY A 1 358 ? -34.536 -7.877 25.268 1.00 94.44 358 GLY A CA 1
ATOM 2818 C C . GLY A 1 358 ? -33.815 -9.131 24.761 1.00 94.44 358 GLY A C 1
ATOM 2819 O O . GLY A 1 358 ? -33.715 -9.322 23.549 1.00 94.44 358 GLY A O 1
ATOM 2820 N N . LEU A 1 359 ? -33.367 -10.023 25.656 1.00 95.44 359 LEU A N 1
ATOM 2821 C CA . LEU A 1 359 ? -32.778 -11.311 25.273 1.00 95.44 359 LEU A CA 1
ATOM 2822 C C . LEU A 1 359 ? -33.768 -12.228 24.549 1.00 95.44 359 LEU A C 1
ATOM 2824 O O . LEU A 1 359 ? -33.336 -12.978 23.678 1.00 95.44 359 LEU A O 1
ATOM 2828 N N . ALA A 1 360 ? -35.078 -12.095 24.795 1.00 94.12 360 ALA A N 1
ATOM 2829 C CA . ALA A 1 360 ? -36.107 -12.864 24.089 1.00 94.12 360 ALA A CA 1
ATOM 2830 C C . ALA A 1 360 ? -36.101 -12.634 22.563 1.00 94.12 360 ALA A C 1
ATOM 2832 O O . ALA A 1 360 ? -36.620 -13.452 21.806 1.00 94.12 360 ALA A O 1
ATOM 2833 N N . GLY A 1 361 ? -35.511 -11.525 22.096 1.00 92.94 361 GLY A N 1
ATOM 2834 C CA . GLY A 1 361 ? -35.332 -11.227 20.673 1.00 92.94 361 GLY A CA 1
ATOM 2835 C C . GLY A 1 361 ? -34.081 -11.846 20.034 1.00 92.94 361 GLY A C 1
ATOM 2836 O O . GLY A 1 361 ? -33.852 -11.646 18.841 1.00 92.94 361 GLY A O 1
ATOM 2837 N N . ILE A 1 362 ? -33.240 -12.557 20.791 1.00 95.75 362 ILE A N 1
ATOM 2838 C CA . ILE A 1 362 ? -31.988 -13.154 20.308 1.00 95.75 362 ILE A CA 1
ATOM 2839 C C . ILE A 1 362 ? -32.196 -14.643 19.995 1.00 95.75 362 ILE A C 1
ATOM 2841 O O . ILE A 1 362 ? -32.899 -15.344 20.713 1.00 95.75 362 ILE A O 1
ATOM 2845 N N . SER A 1 363 ? -31.567 -15.158 18.928 1.00 95.88 363 SER A N 1
ATOM 2846 C CA . SER A 1 363 ? -31.697 -16.584 18.579 1.00 95.88 363 SER A CA 1
ATOM 2847 C C . SER A 1 363 ? -31.083 -17.495 19.650 1.00 95.88 363 SER A C 1
ATOM 2849 O O . SER A 1 363 ? -30.002 -17.212 20.188 1.00 95.88 363 SER A O 1
ATOM 2851 N N . GLY A 1 364 ? -31.754 -18.619 19.917 1.00 95.06 364 GLY A N 1
ATOM 2852 C CA . GLY A 1 364 ? -31.359 -19.585 20.943 1.00 95.06 364 GLY A CA 1
ATOM 2853 C C . GLY A 1 364 ? -29.954 -20.157 20.736 1.00 95.06 364 GLY A C 1
ATOM 2854 O O . GLY A 1 364 ? -29.226 -20.367 21.702 1.00 95.06 364 GLY A O 1
ATOM 2855 N N . GLU A 1 365 ? -29.494 -20.323 19.493 1.00 96.38 365 GLU A N 1
ATOM 2856 C CA . GLU A 1 365 ? -28.125 -20.765 19.202 1.00 96.38 365 GLU A CA 1
ATOM 2857 C C . GLU A 1 365 ? -27.086 -19.764 19.715 1.00 96.38 365 GLU A C 1
ATOM 2859 O O . GLU A 1 365 ? -26.057 -20.155 20.272 1.00 96.38 365 GLU A O 1
ATOM 2864 N N . ARG A 1 366 ? -27.346 -18.460 19.548 1.00 96.19 366 ARG A N 1
ATOM 2865 C CA . ARG A 1 366 ? -26.442 -17.402 20.017 1.00 96.19 366 ARG A CA 1
ATOM 2866 C C . ARG A 1 366 ? -26.425 -17.326 21.539 1.00 96.19 366 ARG A C 1
ATOM 2868 O O . ARG A 1 366 ? -25.343 -17.178 22.109 1.00 96.19 366 ARG A O 1
ATOM 2875 N N . ILE A 1 367 ? -27.589 -17.472 22.175 1.00 97.00 367 ILE A N 1
ATOM 2876 C CA . ILE A 1 367 ? -27.716 -17.579 23.634 1.00 97.00 367 ILE A CA 1
ATOM 2877 C C . ILE A 1 367 ? -26.912 -18.784 24.136 1.00 97.00 367 ILE A C 1
ATOM 2879 O O . ILE A 1 367 ? -26.036 -18.630 24.986 1.00 97.00 367 ILE A O 1
ATOM 2883 N N . TRP A 1 368 ? -27.108 -19.961 23.536 1.00 97.00 368 TRP A N 1
ATOM 2884 C CA . TRP A 1 368 ? -26.427 -21.198 23.919 1.00 97.00 368 TRP A CA 1
ATOM 2885 C C . TRP A 1 368 ? -24.901 -21.119 23.784 1.00 97.00 368 TRP A C 1
ATOM 2887 O O . TRP A 1 368 ? -24.166 -21.640 24.626 1.00 97.00 368 TRP A O 1
ATOM 2897 N N . VAL A 1 369 ? -24.387 -20.458 22.741 1.00 96.62 369 VAL A N 1
ATOM 2898 C CA . VAL A 1 369 ? -22.938 -20.258 22.562 1.00 96.62 369 VAL A CA 1
ATOM 2899 C C . VAL A 1 369 ? -22.331 -19.439 23.700 1.00 96.62 369 VAL A C 1
ATOM 2901 O O . VAL A 1 369 ? -21.217 -19.750 24.129 1.00 96.62 369 VAL A O 1
ATOM 2904 N N . GLU A 1 370 ? -23.025 -18.409 24.182 1.00 97.00 370 GLU A N 1
ATOM 2905 C CA . GLU A 1 370 ? -22.552 -17.613 25.316 1.00 97.00 370 GLU A CA 1
ATOM 2906 C C . GLU A 1 370 ? -22.749 -18.361 26.641 1.00 97.00 370 GLU A C 1
ATOM 2908 O O . GLU A 1 370 ? -21.801 -18.458 27.420 1.00 97.00 370 GLU A O 1
ATOM 2913 N N . LEU A 1 371 ? -23.911 -18.988 26.854 1.00 96.38 371 LEU A N 1
ATOM 2914 C CA . LEU A 1 371 ? -24.214 -19.741 28.073 1.00 96.38 371 LEU A CA 1
ATOM 2915 C C . LEU A 1 371 ? -23.225 -20.887 28.313 1.00 96.38 371 LEU A C 1
ATOM 2917 O O . LEU A 1 371 ? -22.702 -21.012 29.416 1.00 96.38 371 LEU A O 1
ATOM 2921 N N . LYS A 1 372 ? -22.875 -21.669 27.281 1.00 96.94 372 LYS A N 1
ATOM 2922 C CA . LYS A 1 372 ? -21.838 -22.711 27.396 1.00 96.94 372 LYS A CA 1
ATOM 2923 C C . LYS A 1 372 ? -20.519 -22.157 27.924 1.00 96.94 372 LYS A C 1
ATOM 2925 O O . LYS A 1 372 ? -19.891 -22.784 28.766 1.00 96.94 372 LYS A O 1
ATOM 2930 N N . LYS A 1 373 ? -20.103 -20.983 27.438 1.00 96.56 373 LYS A N 1
ATOM 2931 C CA . LYS A 1 373 ? -18.843 -20.353 27.853 1.00 96.56 373 LYS A CA 1
ATOM 2932 C C . LYS A 1 373 ? -18.914 -19.813 29.279 1.00 96.56 373 LYS A C 1
ATOM 2934 O O . LYS A 1 373 ? -17.891 -19.826 29.953 1.00 96.56 373 LYS A O 1
ATOM 2939 N N . ILE A 1 374 ? -20.086 -19.350 29.720 1.00 96.56 374 ILE A N 1
ATOM 2940 C CA . ILE A 1 374 ? -20.327 -18.962 31.117 1.00 96.56 374 ILE A CA 1
ATOM 2941 C C . ILE A 1 374 ? -20.221 -20.198 32.016 1.00 96.56 374 ILE A C 1
ATOM 2943 O O . ILE A 1 374 ? -19.472 -20.173 32.982 1.00 96.56 374 ILE A O 1
ATOM 2947 N N . LEU A 1 375 ? -20.900 -21.295 31.661 1.00 95.56 375 LEU A N 1
ATOM 2948 C CA . LEU A 1 375 ? -20.938 -22.534 32.450 1.00 95.56 375 LEU A CA 1
ATOM 2949 C C . LEU A 1 375 ? -19.582 -23.244 32.566 1.00 95.56 375 LEU A C 1
ATOM 2951 O O . LEU A 1 375 ? -19.366 -23.988 33.516 1.00 95.56 375 LEU A O 1
ATOM 2955 N N . THR A 1 376 ? -18.670 -23.025 31.618 1.00 94.81 376 THR A N 1
ATOM 2956 C CA . THR A 1 376 ? -17.291 -23.537 31.674 1.00 94.81 376 THR A CA 1
ATOM 2957 C C . THR A 1 376 ? -16.278 -22.500 32.176 1.00 94.81 376 THR A C 1
ATOM 2959 O O . THR A 1 376 ? -15.077 -22.748 32.101 1.00 94.81 376 THR A O 1
ATOM 2962 N N . GLY A 1 377 ? -16.730 -21.308 32.582 1.00 91.88 377 GLY A N 1
ATOM 2963 C CA . GLY A 1 377 ? -15.880 -20.228 33.089 1.00 91.88 377 GLY A CA 1
ATOM 2964 C C . GLY A 1 377 ? -15.555 -20.367 34.579 1.00 91.88 377 GLY A C 1
ATOM 2965 O O . GLY A 1 377 ? -15.894 -21.365 35.209 1.00 91.88 377 GLY A O 1
ATOM 2966 N N . ASN A 1 378 ? -14.915 -19.352 35.164 1.00 92.00 378 ASN A N 1
ATOM 2967 C CA . ASN A 1 378 ? -14.767 -19.252 36.618 1.00 92.00 378 ASN A CA 1
ATOM 2968 C C . ASN A 1 378 ? -16.020 -18.612 37.236 1.00 92.00 378 ASN A C 1
ATOM 2970 O O . ASN A 1 378 ? -16.825 -17.989 36.542 1.00 92.00 378 ASN A O 1
ATOM 2974 N N . HIS A 1 379 ? -16.176 -18.753 38.556 1.00 94.12 379 HIS A N 1
ATOM 2975 C CA . HIS A 1 379 ? -17.269 -18.149 39.337 1.00 94.12 379 HIS A CA 1
ATOM 2976 C C . HIS A 1 379 ? -18.679 -18.535 38.872 1.00 94.12 379 HIS A C 1
ATOM 2978 O O . HIS A 1 379 ? -19.632 -17.806 39.128 1.00 94.12 379 HIS A O 1
ATOM 2984 N N . VAL A 1 380 ? -18.834 -19.687 38.210 1.00 95.06 380 VAL A N 1
ATOM 2985 C CA . VAL A 1 380 ? -20.111 -20.134 37.621 1.00 95.06 380 VAL A CA 1
ATOM 2986 C C . VAL A 1 380 ? -21.238 -20.128 38.640 1.00 95.06 380 VAL A C 1
ATOM 2988 O O . VAL A 1 380 ? -22.318 -19.643 38.341 1.00 95.06 380 VAL A O 1
ATOM 2991 N N . ASN A 1 381 ? -20.983 -20.630 39.850 1.00 94.88 381 ASN A N 1
ATOM 2992 C CA . ASN A 1 381 ? -21.989 -20.663 40.908 1.00 94.88 381 ASN A CA 1
ATOM 2993 C C . ASN A 1 381 ? -22.524 -19.247 41.206 1.00 94.88 381 ASN A C 1
ATOM 2995 O O . ASN A 1 381 ? -23.722 -19.014 41.072 1.00 94.88 381 ASN A O 1
ATOM 2999 N N . HIS A 1 382 ? -21.628 -18.292 41.472 1.00 95.44 382 HIS A N 1
ATOM 3000 C CA . HIS A 1 382 ? -21.966 -16.881 41.692 1.00 95.44 382 HIS A CA 1
ATOM 3001 C C . HIS A 1 382 ? -22.709 -16.260 40.500 1.00 95.44 382 HIS A C 1
ATOM 3003 O O . HIS A 1 382 ? -23.751 -15.638 40.669 1.00 95.44 382 HIS A O 1
ATOM 3009 N N . LEU A 1 383 ? -22.210 -16.468 39.279 1.00 96.19 383 LEU A N 1
ATOM 3010 C CA . LEU A 1 383 ? -22.800 -15.888 38.070 1.00 96.19 383 LEU A CA 1
ATOM 3011 C C . LEU A 1 383 ? -24.192 -16.439 37.764 1.00 96.19 383 LEU A C 1
ATOM 3013 O O . LEU A 1 383 ? -25.058 -15.689 37.325 1.00 96.19 383 LEU A O 1
ATOM 3017 N N . ILE A 1 384 ? -24.417 -17.733 37.993 1.00 96.69 384 ILE A N 1
ATOM 3018 C CA . ILE A 1 384 ? -25.734 -18.340 37.812 1.00 96.69 384 ILE A CA 1
ATOM 3019 C C . ILE A 1 384 ? -26.707 -17.791 38.854 1.00 96.69 384 ILE A C 1
ATOM 3021 O O . ILE A 1 384 ? -27.798 -17.387 38.467 1.00 96.69 384 ILE A O 1
ATOM 3025 N N . HIS A 1 385 ? -26.315 -17.685 40.129 1.00 96.44 385 HIS A N 1
ATOM 3026 C CA . HIS A 1 385 ? -27.150 -17.031 41.145 1.00 96.44 385 HIS A CA 1
ATOM 3027 C C . HIS A 1 385 ? -27.516 -15.599 40.744 1.00 96.44 385 HIS A C 1
ATOM 3029 O O . HIS A 1 385 ? -28.694 -15.250 40.747 1.00 96.44 385 HIS A O 1
ATOM 3035 N N . LEU A 1 386 ? -26.543 -14.820 40.272 1.00 95.94 386 LEU A N 1
ATOM 3036 C CA . LEU A 1 386 ? -26.767 -13.446 39.835 1.00 95.94 386 LEU A CA 1
ATOM 3037 C C . LEU A 1 386 ? -27.709 -13.344 38.618 1.00 95.94 386 LEU A C 1
ATOM 3039 O O . LEU A 1 386 ? -28.526 -12.432 38.539 1.00 95.94 386 LEU A O 1
ATOM 3043 N N . ILE A 1 387 ? -27.646 -14.293 37.677 1.00 96.75 387 ILE A N 1
ATOM 3044 C CA . ILE A 1 387 ? -28.582 -14.374 36.539 1.00 96.75 387 ILE A CA 1
ATOM 3045 C C . ILE A 1 387 ? -30.031 -14.573 37.012 1.00 96.75 387 ILE A C 1
ATOM 3047 O O . ILE A 1 387 ? -30.949 -14.016 36.405 1.00 96.75 387 ILE A O 1
ATOM 3051 N N . TYR A 1 388 ? -30.248 -15.344 38.082 1.00 97.00 388 TYR A N 1
ATOM 3052 C CA . TYR A 1 388 ? -31.573 -15.498 38.689 1.00 97.00 388 TYR A CA 1
ATOM 3053 C C . TYR A 1 388 ? -31.989 -14.259 39.489 1.00 97.00 388 TYR A C 1
ATOM 3055 O O . TYR A 1 388 ? -33.124 -13.814 39.356 1.00 97.00 388 TYR A O 1
ATOM 3063 N N . GLU A 1 389 ? -31.083 -13.678 40.281 1.00 95.88 389 GLU A N 1
ATOM 3064 C CA . GLU A 1 389 ? -31.356 -12.478 41.088 1.00 95.88 389 GLU A CA 1
ATOM 3065 C C . GLU A 1 389 ? -31.749 -11.266 40.233 1.00 95.88 389 GLU A C 1
ATOM 3067 O O . GLU A 1 389 ? -32.607 -10.482 40.630 1.00 95.88 389 GLU A O 1
ATOM 3072 N N . LEU A 1 390 ? -31.155 -11.129 39.045 1.00 95.94 390 LEU A N 1
ATOM 3073 C CA . LEU A 1 390 ? -31.427 -10.036 38.107 1.00 95.94 390 LEU A CA 1
ATOM 3074 C C . LEU A 1 390 ? -32.592 -10.319 37.142 1.00 95.94 390 LEU A C 1
ATOM 3076 O O . LEU A 1 390 ? -32.777 -9.562 36.190 1.00 95.94 390 LEU A O 1
ATOM 3080 N N . ASP A 1 391 ? -33.344 -11.407 37.345 1.00 95.88 391 ASP A N 1
ATOM 3081 C CA . ASP A 1 391 ? -34.463 -11.831 36.485 1.00 95.88 391 ASP A CA 1
ATOM 3082 C C . ASP A 1 391 ? -34.072 -11.998 34.999 1.00 95.88 391 ASP A C 1
ATOM 3084 O O . ASP A 1 391 ? -34.836 -11.719 34.077 1.00 95.88 391 ASP A O 1
ATOM 3088 N N . VAL A 1 392 ? -32.842 -12.454 34.739 1.00 96.50 392 VAL A N 1
ATOM 3089 C CA . VAL A 1 392 ? -32.346 -12.709 33.375 1.00 96.50 392 VAL A CA 1
ATOM 3090 C C . VAL A 1 392 ? -32.723 -14.117 32.908 1.00 96.50 392 VAL A C 1
ATOM 3092 O O . VAL A 1 392 ? -32.984 -14.325 31.723 1.00 96.50 392 VAL A O 1
ATOM 3095 N N . ALA A 1 393 ? -32.786 -15.075 33.838 1.00 95.56 393 ALA A N 1
ATOM 3096 C CA . ALA A 1 393 ? -33.046 -16.488 33.563 1.00 95.56 393 ALA A CA 1
ATOM 3097 C C . ALA A 1 393 ? -34.290 -16.783 32.691 1.00 95.56 393 ALA A C 1
ATOM 3099 O O . ALA A 1 393 ? -34.173 -17.648 31.829 1.00 95.56 393 ALA A O 1
ATOM 3100 N N . PRO A 1 394 ? -35.445 -16.095 32.827 1.00 95.56 394 PRO A N 1
ATOM 3101 C CA . PRO A 1 394 ? -36.631 -16.386 32.008 1.00 95.56 394 PRO A CA 1
ATOM 3102 C C . PRO A 1 394 ? -36.463 -16.124 30.504 1.00 95.56 394 PRO A C 1
ATOM 3104 O O . PRO A 1 394 ? -37.310 -16.540 29.714 1.00 95.56 394 PRO A O 1
ATOM 3107 N N . TYR A 1 395 ? -35.412 -15.399 30.110 1.00 94.44 395 TYR A N 1
ATOM 3108 C CA . TYR A 1 395 ? -35.159 -14.970 28.732 1.00 94.44 395 TYR A CA 1
ATOM 3109 C C . TYR A 1 395 ? -33.957 -15.679 28.084 1.00 94.44 395 TYR A C 1
ATOM 3111 O O . TYR A 1 395 ? -33.553 -15.305 26.980 1.00 94.44 395 TYR A O 1
ATOM 3119 N N . ILE A 1 396 ? -33.371 -16.657 28.784 1.00 89.56 396 ILE A N 1
ATOM 3120 C CA . ILE A 1 396 ? -32.302 -17.555 28.317 1.00 89.56 396 ILE A CA 1
ATOM 3121 C C . ILE A 1 396 ? -32.936 -18.901 27.982 1.00 89.56 396 ILE A C 1
ATOM 3123 O O . ILE A 1 396 ? -32.615 -19.428 26.892 1.00 89.56 396 ILE A O 1
#

Organism: Cervus elaphus hippelaphus (NCBI:txid46360)

Radius of gyration: 36.98 Å; chains: 1; bounding box: 84×59×94 Å

Secondary structure (DSSP, 8-state):
-TTTTT--EEEETHHHHHHHTTPPPSS-EEEESS-HHHHHHHHHHTTPEEEESTTGGGTEEEEE-PPSSSS---EEEEEE--TT--S--------S--PPPS---TTTTSSSGGG--SS-------S--SSSS-TTS-----TT--HHHHHHHHHHTTTS---HHHHHGGG-SSHHHHHHHHHHH---HHHHHHHHHHHHHTTTS-PPTT-S-TTHHHHHHHHH---TTHHHHHHHHHHHHT-HHHHHHHHH---PPPS--HHHHHHTT---HHHHHHHHHHHHHHHHHGGG-----TT-HHHHHHTT----SS-HHHHHHH-TTHHHHHHHHHHHH-SSTT---HHHHHHHHHHGGGGGGS-HHHHHHHHHHHHTSSSHHHHHHHHHHTT-GGG-

InterPro domains:
  IPR002646 Poly A polymerase, head domain [PF01743] (9-66)
  IPR032828 tRNA nucleotidyltransferase/poly(A) polymerase, RNA and SrmB- binding domain [PF12627] (345-395)
  IPR043519 Nucleotidyltransferase superfamily [G3DSA:3.30.460.10] (1-88)
  IPR043519 Nucleotidyltransferase superfamily [SSF81301] (4-66)
  IPR050264 Bacterial CCA-adding enzyme type 3 subfamily [PTHR46173] (291-396)

pLDDT: mean 77.08, std 23.41, range [23.7, 97.5]

Foldseek 3Di:
DCVVVVKDKDWDDPCVVCVVVVHHDPATAMEMQDFPVRVVVVCVVVVWDWDDDPCNVVQWTWTFDDDDDDDDGHGYIYHYDDPPDDPDDPDPDDDDDDDDDDDDDPPVPPPPPPVPPDDDDDDDDDDDPDVPVVPPPDDDQPPQFDVVLLVVLVVLQVPVPADPLLSSLNRPQALVSLVVCCVRVVDDPVSSVLSSLLNVPLPPQAFDPPDPGRLLSLLVQVLPDPDPCSLVSSLSSCSSNSVVVSSVVSVPDDNDDLPDDLVNVVVVPDDDPVVSVVVSVVSVVVVSVCVVVDDDDPPCVVVCQVVLHDDDDPQLLVVCVVPVCVLLVSLLSSLARPDDPDPHDPSNLVSNLVCLQVLLVPDPVSVVVSVVSNCPGHPNVVSVVSCVVSVNVVSD

Sequence (396 aa):
LFVKEHHELRIAGGAVRDLLSGVKPQDVDFATTATPAQMKELFQSAGIRMINNKGEKHGTITARREAVDTSFFAGLSCQVSGENRVHTWCPFSCLGAHPPPLLASGRTWSVLPLCCSARRAVPQSPGHHVLRTVGSALARLPANASLEEFNKVSKNVEGFSPKPMTVLTSLFKVQDDVAKLDLRLKISKEEKNLGLFIVKNRKDLIKAVDSSEPLKPYQDFIIDSREADATARVCELLKYQGEHGLLEQMQQWAIPPFPVSGHDIRKAGVSSGKEIGVLLQQLREQWKKSFDGTLFDYFNGYEDLKNKKVRFVGQAKQRIQEDYLRILRYFRFYGKIVDTPGDHDPETLEAIAENAKGLAGISGERIWVELKKILTGNHVNHLIHLIYELDVAPYI